Protein AF-A0A947MMS3-F1 (afdb_monomer)

pLDDT: mean 82.58, std 15.19, range [37.78, 98.31]

Sequence (530 aa):
MDKRELSERDICSKFITPALLNAGWDLHHQVREEVSFTDGRIQICGKLTSRGVRKRADYMLSLKANQPLALIEAKDNNHSLGSGMQQALEYAEILDIPFVYSSNGDAFLEHDRISTSGILECEISLDKFPDPMTLWNRYKRAKGISLEQEQLLGQEYYSDGRGRAPRYYQRIAINRVVEQIISGQNRCLLVMATGTGKTYTAFQIIWRLWKSRVKRRILFLADRNILIDQTMINDFKPYEVYLSLYQAITGPEEEQKIFKQFSPDFFDLIVIDECHRGSAREDSAWKEILDYFDAATHLGLTATPKKTKYASNITYFGDPIYTYSLKQGIEEDGIESSFPASFRTKETADLFMVLIMHLLKDGGRAGVVLPDGFLFGEGVKTRIKEKLLSEFNLHTIVRLPNGVFNPYTGIKTNLLFFEKGKATEAIWYYEHPYPPGVKSYNKTKPIRIEEFEREKQWWAQREESSLAWRVPVADIVKNNYNLDLKNPHVADSNQETPEVLFVRYQALQSEIQSLRSQLRDELKTCRRAA

Nearest PDB structures (foldseek):
  3h1t-assembly1_A  TM=8.703E-01  e=3.185E-30  Vibrio vulnificus YJ016
  3ufb-assembly1_A  TM=4.669E-01  e=1.499E-21  Vibrio vulnificus YJ016
  5ybb-assembly1_B  TM=4.266E-01  e=4.543E-19  Caldanaerobacter subterraneus subsp. tengcongensis MB4
  2okc-assembly2_B  TM=4.092E-01  e=7.979E-14  Bacteroides thetaiotaomicron VPI-5482
  2ar0-assembly2_B  TM=3.995E-01  e=5.545E-12  Escherichia coli

Foldseek 3Di:
DDQLPDFLVCLCPVFQVVLQVLLPADCVFFKDAFDFQDPAAFFDDPLDTDGHDTLTFGIFGAPGPLGTAETEHTGRLVDDQCPCVVSQVVVCVVLVHQKYWYGNRQWIWIAGNLDPDDDRIDTGGSNGDHHPVRSVVVVCVSLVNDPLNVVLLPDDFDDPVPPDDQRSQLSLQLNLVSSCVVVVQQFAEAAAAPPNCLVSSVLRNCCSCQVSVVWQQEEEEDEPPDPPDPVVCVSCVVGNYHYDYLQCQDDPDPVSNVLVVAQLCRGQEYEYEQLPDDDVVRLVSVVVSCVSNVNHRYYYYHNDFDDDPPDGSCVVRPDHSDHDHVCVVQNDPPSLVSPPPLQRDPDVLSVVLVVVLSPADAQRKDKDKAFLCLQAPDRSSLVSLVCCQAFKAQAEKEWEDAALPPPVDRTTMIITIIGGGHGHFKYKYFYQDDDPPDDHAYSVRHDDPVSCVVVVVCVVPPDDDQGMDMGGVVVCVVVSVRRPDDRPNDDCPDPPDPVNVVVVVVVVVVVVVVVVVVVVVVVVVVVVVD

Radius of gyration: 29.03 Å; Cα contacts (8 Å, |Δi|>4): 840; chains: 1; bounding box: 70×64×75 Å

Structure (mmCIF, N/CA/C/O backbone):
data_AF-A0A947MMS3-F1
#
_entry.id   AF-A0A947MMS3-F1
#
loop_
_atom_site.group_PDB
_atom_site.id
_atom_site.type_symbol
_atom_site.label_atom_id
_atom_site.label_alt_id
_atom_site.label_comp_id
_atom_site.label_asym_id
_atom_site.label_entity_id
_atom_site.label_seq_id
_atom_site.pdbx_PDB_ins_code
_atom_site.Cartn_x
_atom_site.Cartn_y
_atom_site.Cartn_z
_atom_site.occupancy
_atom_site.B_iso_or_equiv
_atom_site.auth_seq_id
_atom_site.auth_comp_id
_atom_site.auth_asym_id
_atom_site.auth_atom_id
_atom_site.pdbx_PDB_model_num
ATOM 1 N N . MET A 1 1 ? -25.747 -21.375 32.882 1.00 72.38 1 MET A N 1
ATOM 2 C CA . MET A 1 1 ? -25.190 -21.858 31.604 1.00 72.38 1 MET A CA 1
ATOM 3 C C . MET A 1 1 ? -23.688 -21.775 31.758 1.00 72.38 1 MET A C 1
ATOM 5 O O . MET A 1 1 ? -23.213 -20.692 32.079 1.00 72.38 1 MET A O 1
ATOM 9 N N . ASP A 1 2 ? -22.984 -22.900 31.675 1.00 89.31 2 ASP A N 1
ATOM 10 C CA . ASP A 1 2 ? -21.521 -22.893 31.721 1.00 89.31 2 ASP A CA 1
ATOM 11 C C . ASP A 1 2 ? -21.000 -22.289 30.407 1.00 89.31 2 ASP A C 1
ATOM 13 O O . ASP A 1 2 ? -21.425 -22.699 29.327 1.00 89.31 2 ASP A O 1
ATOM 17 N N . LYS A 1 3 ? -20.129 -21.276 30.486 1.00 90.94 3 LYS A N 1
ATOM 18 C CA . LYS A 1 3 ? -19.563 -20.628 29.294 1.00 90.94 3 LYS A CA 1
ATOM 19 C C . LYS A 1 3 ? -18.613 -21.554 28.536 1.00 90.94 3 LYS A C 1
ATOM 21 O O . LYS A 1 3 ? -18.435 -21.368 27.339 1.00 90.94 3 LYS A O 1
ATOM 26 N N . ARG A 1 4 ? -18.033 -22.558 29.198 1.00 91.50 4 ARG A N 1
ATOM 27 C CA . ARG A 1 4 ? -17.089 -23.510 28.587 1.00 91.50 4 ARG A CA 1
ATOM 28 C C . ARG A 1 4 ? -17.731 -24.441 27.564 1.00 91.50 4 ARG A C 1
ATOM 30 O O . ARG A 1 4 ? -17.035 -24.974 26.705 1.00 91.50 4 ARG A O 1
ATOM 37 N N . GLU A 1 5 ? -19.049 -24.602 27.636 1.00 93.75 5 GLU A N 1
ATOM 38 C CA . GLU A 1 5 ? -19.847 -25.383 26.684 1.00 93.75 5 GLU A CA 1
ATOM 39 C C . GLU A 1 5 ? -20.290 -24.559 25.462 1.00 93.75 5 GLU A C 1
ATOM 41 O O . GLU A 1 5 ? -20.895 -25.094 24.533 1.00 93.75 5 GLU A O 1
ATOM 46 N N . LEU A 1 6 ? -20.024 -23.250 25.461 1.00 94.31 6 LEU A N 1
ATOM 47 C CA . LEU A 1 6 ? -20.441 -22.337 24.405 1.00 94.31 6 LEU A CA 1
ATOM 48 C C . LEU A 1 6 ? -19.400 -22.262 23.291 1.00 94.31 6 LEU A C 1
ATOM 50 O O . LEU A 1 6 ? -18.196 -22.222 23.537 1.00 94.31 6 LEU A O 1
ATOM 54 N N . SER A 1 7 ? -19.879 -22.186 22.049 1.00 95.31 7 SER A N 1
ATOM 55 C CA . SER A 1 7 ? -19.011 -21.906 20.906 1.00 95.31 7 SER A CA 1
ATOM 56 C C . SER A 1 7 ? -18.447 -20.481 20.974 1.00 95.31 7 SER A C 1
ATOM 58 O O . SER A 1 7 ? -19.032 -19.601 21.602 1.00 95.31 7 SER A O 1
ATOM 60 N N . GLU A 1 8 ? -17.360 -20.201 20.255 1.00 94.75 8 GLU A N 1
ATOM 61 C CA . GLU A 1 8 ? -16.842 -18.830 20.103 1.00 94.75 8 GLU A CA 1
ATOM 62 C C . GLU A 1 8 ? -17.926 -17.860 19.594 1.00 94.75 8 GLU A C 1
ATOM 64 O O . GLU A 1 8 ? -18.063 -16.741 20.080 1.00 94.75 8 GLU A O 1
ATOM 69 N N . ARG A 1 9 ? -18.801 -18.324 18.693 1.00 95.38 9 ARG A N 1
ATOM 70 C CA . ARG A 1 9 ? -19.936 -17.534 18.198 1.00 95.38 9 ARG A CA 1
ATOM 71 C C . ARG A 1 9 ? -20.994 -17.260 19.272 1.00 95.38 9 ARG A C 1
ATOM 73 O O . ARG A 1 9 ? -21.596 -16.183 19.294 1.00 95.38 9 ARG A O 1
ATOM 80 N N . ASP A 1 10 ? -21.240 -18.218 20.158 1.00 96.38 10 ASP A N 1
ATOM 81 C CA . ASP A 1 10 ? -22.091 -18.004 21.329 1.00 96.38 10 ASP A CA 1
ATOM 82 C C . ASP A 1 10 ? -21.455 -16.993 22.286 1.00 96.38 10 ASP A C 1
ATOM 84 O O . ASP A 1 10 ? -22.158 -16.120 22.790 1.00 96.38 10 ASP A O 1
ATOM 88 N N . ILE A 1 11 ? -20.137 -17.066 22.496 1.00 97.06 11 ILE A N 1
ATOM 89 C CA . ILE A 1 11 ? -19.391 -16.099 23.307 1.00 97.06 11 ILE A CA 1
ATOM 90 C C . ILE A 1 11 ? -19.532 -14.682 22.742 1.00 97.06 11 ILE A C 1
ATOM 92 O O . ILE A 1 11 ? -19.908 -13.752 23.463 1.00 97.06 11 ILE A O 1
ATOM 96 N N . CYS A 1 12 ? -19.325 -14.543 21.435 1.00 96.75 12 CYS A N 1
ATOM 97 C CA . CYS A 1 12 ? -19.556 -13.323 20.676 1.00 96.75 12 CYS A CA 1
ATOM 98 C C . CYS A 1 12 ? -20.962 -12.756 20.913 1.00 96.75 12 CYS A C 1
ATOM 100 O O . CYS A 1 12 ? -21.118 -11.690 21.503 1.00 96.75 12 CYS A O 1
ATOM 102 N N . SER A 1 13 ? -21.992 -13.507 20.527 1.00 95.94 13 SER A N 1
ATOM 103 C CA . SER A 1 13 ? -23.379 -13.024 20.521 1.00 95.94 13 SER A CA 1
ATOM 104 C C . SER A 1 13 ? -23.998 -12.822 21.909 1.00 95.94 13 SER A C 1
ATOM 106 O O . SER A 1 13 ? -24.862 -11.959 22.064 1.00 95.94 13 SER A O 1
ATOM 108 N N . LYS A 1 14 ? -23.588 -13.600 22.921 1.00 96.81 14 LYS A N 1
ATOM 109 C CA . LYS A 1 14 ? -24.193 -13.571 24.266 1.00 96.81 14 LYS A CA 1
ATOM 110 C C . LYS A 1 14 ? -23.435 -12.706 25.270 1.00 96.81 14 LYS A C 1
ATOM 112 O O . LYS A 1 14 ? -24.032 -12.331 26.276 1.00 96.81 14 LYS A O 1
ATOM 117 N N . PHE A 1 15 ? -22.160 -12.389 25.025 1.00 97.50 15 PHE A N 1
ATOM 118 C CA . PHE A 1 15 ? -21.335 -11.635 25.980 1.00 97.50 15 PHE A CA 1
ATOM 119 C C . PHE A 1 15 ? -20.628 -10.438 25.347 1.00 97.50 15 PHE A C 1
ATOM 121 O O . PHE A 1 15 ? -20.773 -9.329 25.858 1.00 97.50 15 PHE A O 1
ATOM 128 N N . ILE A 1 16 ? -19.928 -10.621 24.223 1.00 97.69 16 ILE A N 1
ATOM 129 C CA . ILE A 1 16 ? -19.161 -9.534 23.590 1.00 97.69 16 ILE A CA 1
ATOM 130 C C . ILE A 1 16 ? -20.096 -8.502 22.947 1.00 97.69 16 ILE A C 1
ATOM 132 O O . ILE A 1 16 ? -20.041 -7.331 23.312 1.00 97.69 16 ILE A O 1
ATOM 136 N N . THR A 1 17 ? -20.998 -8.905 22.047 1.00 97.69 17 THR A N 1
ATOM 137 C CA . THR A 1 17 ? -21.930 -7.976 21.380 1.00 97.69 17 THR A CA 1
ATOM 138 C C . THR A 1 17 ? -22.805 -7.208 22.383 1.00 97.69 17 THR A C 1
ATOM 140 O O . THR A 1 17 ? -22.919 -5.988 22.240 1.00 97.69 17 THR A O 1
ATOM 143 N N . PRO A 1 18 ? -23.372 -7.836 23.437 1.00 97.94 18 PRO A N 1
ATOM 144 C CA . PRO A 1 18 ? -24.084 -7.100 24.481 1.00 97.94 18 PRO A CA 1
ATOM 145 C C . PRO A 1 18 ? -23.199 -6.114 25.251 1.00 97.94 18 PRO A C 1
ATOM 147 O O . PRO A 1 18 ? -23.663 -5.021 25.564 1.00 97.94 18 PRO A O 1
ATOM 150 N N . ALA A 1 19 ? -21.933 -6.450 25.525 1.00 98.00 19 ALA A N 1
ATOM 151 C CA . ALA A 1 19 ? -20.991 -5.521 26.153 1.00 98.00 19 ALA A CA 1
ATOM 152 C C . ALA A 1 19 ? -20.738 -4.283 25.276 1.00 98.00 19 ALA A C 1
ATOM 154 O O . ALA A 1 19 ? -20.782 -3.160 25.776 1.00 98.00 19 ALA A O 1
ATOM 155 N N . LEU A 1 20 ? -20.564 -4.469 23.962 1.00 98.00 20 LEU A N 1
ATOM 156 C CA . LEU A 1 20 ? -20.415 -3.362 23.008 1.00 98.00 20 LEU A CA 1
ATOM 157 C C . LEU A 1 20 ? -21.661 -2.470 22.965 1.00 98.00 20 LEU A C 1
ATOM 159 O O . LEU A 1 20 ? -21.546 -1.244 23.008 1.00 98.00 20 LEU A O 1
ATOM 163 N N . LEU A 1 21 ? -22.850 -3.077 22.923 1.00 97.50 21 LEU A N 1
ATOM 164 C CA . LEU A 1 21 ? -24.117 -2.347 22.925 1.00 97.50 21 LEU A CA 1
ATOM 165 C C . LEU A 1 21 ? -24.301 -1.547 24.224 1.00 97.50 21 LEU A C 1
ATOM 167 O O . LEU A 1 21 ? -24.671 -0.376 24.177 1.00 97.50 21 LEU A O 1
ATOM 171 N N . ASN A 1 22 ? -23.993 -2.152 25.374 1.00 97.38 22 ASN A N 1
ATOM 172 C CA . ASN A 1 22 ? -24.070 -1.497 26.683 1.00 97.38 22 ASN A CA 1
ATOM 173 C C . ASN A 1 22 ? -23.070 -0.340 26.816 1.00 97.38 22 ASN A C 1
ATOM 175 O O . ASN A 1 22 ? -23.383 0.665 27.449 1.00 97.38 22 ASN A O 1
ATOM 179 N N . ALA A 1 23 ? -21.900 -0.455 26.183 1.00 97.31 23 ALA A N 1
ATOM 180 C CA . ALA A 1 23 ? -20.916 0.619 26.076 1.00 97.31 23 ALA A CA 1
ATOM 181 C C . ALA A 1 23 ? -21.332 1.735 25.095 1.00 97.31 23 ALA A C 1
ATOM 183 O O . ALA A 1 23 ? -20.627 2.731 24.964 1.00 97.31 23 ALA A O 1
ATOM 184 N N . GLY A 1 24 ? -22.467 1.604 24.401 1.00 97.00 24 GLY A N 1
ATOM 185 C CA . GLY A 1 24 ? -23.009 2.640 23.519 1.00 97.00 24 GLY A CA 1
ATOM 186 C C . GLY A 1 24 ? -22.510 2.586 22.074 1.00 97.00 24 GLY A C 1
ATOM 187 O O . GLY A 1 24 ? -22.628 3.582 21.361 1.00 97.00 24 GLY A O 1
ATOM 188 N N . TRP A 1 25 ? -21.961 1.454 21.622 1.00 97.69 25 TRP A N 1
ATOM 189 C CA . TRP A 1 25 ? -21.614 1.253 20.212 1.00 97.69 25 TRP A CA 1
ATOM 190 C C . TRP A 1 25 ? -22.856 0.969 19.357 1.00 97.69 25 TRP A C 1
ATOM 192 O O . TRP A 1 25 ? -23.663 0.094 19.675 1.00 97.69 25 TRP A O 1
ATOM 202 N N . ASP A 1 26 ? -22.981 1.660 18.221 1.00 96.38 26 ASP A N 1
ATOM 203 C CA . ASP A 1 26 ? -24.027 1.387 17.229 1.00 96.38 26 ASP A CA 1
ATOM 204 C C . ASP A 1 26 ? -23.653 0.169 16.362 1.00 96.38 26 ASP A C 1
ATOM 206 O O . ASP A 1 26 ? -22.711 0.212 15.562 1.00 96.38 26 ASP A O 1
ATOM 210 N N . LEU A 1 27 ? -24.424 -0.916 16.482 1.00 93.62 27 LEU A N 1
ATOM 211 C CA . LEU A 1 27 ? -24.171 -2.168 15.761 1.00 93.62 27 LEU A CA 1
ATOM 212 C C . LEU A 1 27 ? -24.318 -2.058 14.231 1.00 93.62 27 LEU A C 1
ATOM 214 O O . LEU A 1 27 ? -23.729 -2.847 13.495 1.00 93.62 27 LEU A O 1
ATOM 218 N N . HIS A 1 28 ? -25.088 -1.095 13.728 1.00 90.00 28 HIS A N 1
ATOM 219 C CA . HIS A 1 28 ? -25.329 -0.914 12.296 1.00 90.00 28 HIS A CA 1
ATOM 220 C C . HIS A 1 28 ? -24.261 -0.040 11.631 1.00 90.00 28 HIS A C 1
ATOM 222 O O . HIS A 1 28 ? -23.867 -0.307 10.485 1.00 90.00 28 HIS A O 1
ATOM 228 N N . HIS A 1 29 ? -23.782 0.985 12.338 1.00 89.50 29 HIS A N 1
ATOM 229 C CA . HIS A 1 29 ? -22.896 2.007 11.774 1.00 89.50 29 HIS A CA 1
ATOM 230 C C . HIS A 1 29 ? -21.446 1.906 12.248 1.00 89.50 29 HIS A C 1
ATOM 232 O O . HIS A 1 29 ? -20.539 2.233 11.480 1.00 89.50 29 HIS A O 1
ATOM 238 N N . GLN A 1 30 ? -21.219 1.461 13.484 1.00 95.06 30 GLN A N 1
ATOM 239 C CA . GLN A 1 30 ? -19.908 1.521 14.135 1.00 95.06 30 GLN A CA 1
ATOM 240 C C . GLN A 1 30 ? -19.282 0.147 14.360 1.00 95.06 30 GLN A C 1
ATOM 242 O O . GLN A 1 30 ? -18.055 0.048 14.395 1.00 95.06 30 GLN A O 1
ATOM 247 N N . VAL A 1 31 ? -20.089 -0.910 14.458 1.00 96.00 31 VAL A N 1
ATOM 248 C CA . VAL A 1 31 ? -19.599 -2.285 14.600 1.00 96.00 31 VAL A CA 1
ATOM 249 C C . VAL A 1 31 ? -19.681 -3.018 13.264 1.00 96.00 31 VAL A C 1
ATOM 251 O O . VAL A 1 31 ? -20.685 -2.988 12.546 1.00 96.00 31 VAL A O 1
ATOM 254 N N . ARG A 1 32 ? -18.587 -3.683 12.901 1.00 93.94 32 ARG A N 1
ATOM 255 C CA . ARG A 1 32 ? -18.546 -4.637 11.795 1.00 93.94 32 ARG A CA 1
ATOM 256 C C . ARG A 1 32 ? -18.018 -5.957 12.320 1.00 93.94 32 ARG A C 1
ATOM 258 O O . ARG A 1 32 ? -16.906 -6.000 12.835 1.00 93.94 32 ARG A O 1
ATOM 265 N N . GLU A 1 33 ? -18.823 -6.995 12.162 1.00 93.81 33 GLU A N 1
ATOM 266 C CA . GLU A 1 33 ? -18.447 -8.365 12.487 1.00 93.81 33 GLU A CA 1
ATOM 267 C C . GLU A 1 33 ? -17.791 -9.039 11.279 1.00 93.81 33 GLU A C 1
ATOM 269 O O . GLU A 1 33 ? -18.097 -8.709 10.128 1.00 93.81 33 GLU A O 1
ATOM 274 N N . GLU A 1 34 ? -16.912 -10.003 11.540 1.00 89.25 34 GLU A N 1
ATOM 275 C CA . GLU A 1 34 ? -16.363 -10.920 10.537 1.00 89.25 34 GLU A CA 1
ATOM 276 C C . GLU A 1 34 ? -15.667 -10.209 9.360 1.00 89.25 34 GLU A C 1
ATOM 278 O O . GLU A 1 34 ? -15.826 -10.540 8.175 1.00 89.25 34 GLU A O 1
ATOM 283 N N . VAL A 1 35 ? -14.857 -9.201 9.687 1.00 86.25 35 VAL A N 1
ATOM 284 C CA . VAL A 1 35 ? -14.246 -8.284 8.723 1.00 86.25 35 VAL A CA 1
ATOM 285 C C . VAL A 1 35 ? -13.064 -8.944 8.029 1.00 86.25 35 VAL A C 1
ATOM 287 O O . VAL A 1 35 ? -11.945 -8.975 8.538 1.00 86.25 35 VAL A O 1
ATOM 290 N N . SER A 1 36 ? -13.301 -9.434 6.813 1.00 84.50 36 SER A N 1
ATOM 291 C CA . SER A 1 36 ? -12.242 -9.916 5.924 1.00 84.50 36 SER A CA 1
ATOM 292 C C . SER A 1 36 ? -11.532 -8.743 5.249 1.00 84.50 36 SER A C 1
ATOM 294 O O . SER A 1 36 ? -12.164 -7.940 4.564 1.00 84.50 36 SER A O 1
ATOM 296 N N . PHE A 1 37 ? -10.211 -8.662 5.393 1.00 75.88 37 PHE A N 1
ATOM 297 C CA . PHE A 1 37 ? -9.405 -7.579 4.805 1.00 75.88 37 PHE A CA 1
ATOM 298 C C . PHE A 1 37 ? -8.285 -8.075 3.888 1.00 75.88 37 PHE A C 1
ATOM 300 O O . PHE A 1 37 ? -7.609 -7.274 3.240 1.00 75.88 37 PHE A O 1
ATOM 307 N N . THR A 1 38 ? -8.120 -9.393 3.784 1.00 71.25 38 THR A N 1
ATOM 308 C CA . THR A 1 38 ? -7.288 -10.018 2.757 1.00 71.25 38 THR A CA 1
ATOM 309 C C . THR A 1 38 ? -8.112 -11.007 1.953 1.00 71.25 38 THR A C 1
ATOM 311 O O . THR A 1 38 ? -9.048 -11.640 2.439 1.00 71.25 38 THR A O 1
ATOM 314 N N . ASP A 1 39 ? -7.728 -11.153 0.696 1.00 59.53 39 ASP A N 1
ATOM 315 C CA . ASP A 1 39 ? -8.443 -11.965 -0.277 1.00 59.53 39 ASP A CA 1
ATOM 316 C C . ASP A 1 39 ? -8.126 -13.466 -0.168 1.00 59.53 39 ASP A C 1
ATOM 318 O O . ASP A 1 39 ? -8.743 -14.270 -0.874 1.00 59.53 39 ASP A O 1
ATOM 322 N N . GLY A 1 40 ? -7.216 -13.826 0.747 1.00 57.56 40 GLY A N 1
ATOM 323 C CA . GLY A 1 40 ? -6.616 -15.148 0.871 1.00 57.56 40 GLY A CA 1
ATOM 324 C C . GLY A 1 40 ? -5.471 -15.311 -0.126 1.00 57.56 40 GLY A C 1
ATOM 325 O O . GLY A 1 40 ? -5.606 -14.964 -1.302 1.00 57.56 40 GLY A O 1
ATOM 326 N N . ARG A 1 41 ? -4.322 -15.819 0.335 1.00 57.62 41 ARG A N 1
ATOM 327 C CA . ARG A 1 41 ? -3.140 -16.030 -0.524 1.00 57.62 41 ARG A CA 1
ATOM 328 C C . ARG A 1 41 ? -3.489 -16.991 -1.662 1.00 57.62 41 ARG A C 1
ATOM 330 O O . ARG A 1 41 ? -4.100 -18.014 -1.399 1.00 57.62 41 ARG A O 1
ATOM 337 N N . ILE A 1 42 ? -3.105 -16.732 -2.908 1.00 54.22 42 ILE A N 1
ATOM 338 C CA . ILE A 1 42 ? -3.311 -17.730 -3.973 1.00 54.22 42 ILE A CA 1
ATOM 339 C C . ILE A 1 42 ? -2.375 -18.911 -3.697 1.00 54.22 42 ILE A C 1
ATOM 341 O O . ILE A 1 42 ? -1.160 -18.749 -3.708 1.00 54.22 42 ILE A O 1
ATOM 345 N N . GLN A 1 43 ? -2.943 -20.081 -3.426 1.00 52.25 43 GLN A N 1
ATOM 346 C CA . GLN A 1 43 ? -2.224 -21.330 -3.219 1.00 52.25 43 GLN A CA 1
ATOM 347 C C . GLN A 1 43 ? -2.326 -22.180 -4.482 1.00 52.25 43 GLN A C 1
ATOM 349 O O . GLN A 1 43 ? -3.414 -22.436 -5.005 1.00 52.25 43 GLN A O 1
ATOM 354 N N . ILE A 1 44 ? -1.174 -22.624 -4.975 1.00 47.66 44 ILE A N 1
ATOM 355 C CA . ILE A 1 44 ? -1.079 -23.428 -6.188 1.00 47.66 44 ILE A CA 1
ATOM 356 C C . ILE A 1 44 ? -0.760 -24.870 -5.780 1.00 47.66 44 ILE A C 1
ATOM 358 O O . ILE A 1 44 ? 0.373 -25.186 -5.413 1.00 47.66 44 ILE A O 1
ATOM 362 N N . CYS A 1 45 ? -1.756 -25.758 -5.864 1.00 44.44 45 CYS A N 1
ATOM 363 C CA . CYS A 1 45 ? -1.597 -27.200 -5.645 1.00 44.44 45 CYS A CA 1
ATOM 364 C C . CYS A 1 45 ? -1.821 -27.962 -6.958 1.00 44.44 45 CYS A C 1
ATOM 366 O O . CYS A 1 45 ? -2.940 -28.326 -7.323 1.00 44.44 45 CYS A O 1
ATOM 368 N N . GLY A 1 46 ? -0.735 -28.212 -7.692 1.00 57.50 46 GLY A N 1
ATOM 369 C CA . GLY A 1 46 ? -0.789 -28.928 -8.969 1.00 57.50 46 GLY A CA 1
ATOM 370 C C . GLY A 1 46 ? -1.562 -28.147 -10.040 1.00 57.50 46 GLY A C 1
ATOM 371 O O . GLY A 1 46 ? -1.147 -27.056 -10.421 1.00 57.50 46 GLY A O 1
ATOM 372 N N . LYS A 1 47 ? -2.670 -28.713 -10.542 1.00 37.78 47 LYS A N 1
ATOM 373 C CA . LYS A 1 47 ? -3.562 -28.073 -11.534 1.00 37.78 47 LYS A CA 1
ATOM 374 C C . LYS A 1 47 ? -4.659 -27.196 -10.909 1.00 37.78 47 LYS A C 1
ATOM 376 O O . LYS A 1 47 ? -5.390 -26.543 -11.646 1.00 37.78 47 LYS A O 1
ATOM 381 N N . LEU A 1 48 ? -4.799 -27.194 -9.582 1.00 38.88 48 LEU A N 1
ATOM 382 C CA . LEU A 1 48 ? -5.851 -26.470 -8.871 1.00 38.88 48 LEU A CA 1
ATOM 383 C C . LEU A 1 48 ? -5.284 -25.199 -8.232 1.00 38.88 48 LEU A C 1
ATOM 385 O O . LEU A 1 48 ? -4.279 -25.240 -7.519 1.00 38.88 48 LEU A O 1
ATOM 389 N N . THR A 1 49 ? -5.961 -24.077 -8.466 1.00 44.94 49 THR A N 1
ATOM 390 C CA . THR A 1 49 ? -5.782 -22.849 -7.687 1.00 44.94 49 THR A CA 1
ATOM 391 C C . THR A 1 49 ? -6.832 -22.777 -6.605 1.00 44.94 49 THR A C 1
ATOM 393 O O . THR A 1 49 ? -8.027 -22.731 -6.906 1.00 44.94 49 THR A O 1
ATOM 396 N N . SER A 1 50 ? -6.389 -22.695 -5.361 1.00 56.41 50 SER A N 1
ATOM 397 C CA . SER A 1 50 ? -7.231 -22.285 -4.246 1.00 56.41 50 SER A CA 1
ATOM 398 C C . SER A 1 50 ? -6.751 -20.936 -3.725 1.00 56.41 50 SER A C 1
ATOM 400 O O . SER A 1 50 ? -5.637 -20.490 -3.999 1.00 56.41 50 SER A O 1
ATOM 402 N N . ARG A 1 51 ? -7.608 -20.245 -2.981 1.00 55.25 51 ARG A N 1
ATOM 403 C CA . ARG A 1 51 ? -7.150 -19.169 -2.107 1.00 55.25 51 ARG A CA 1
ATOM 404 C C . ARG A 1 51 ? -7.024 -19.744 -0.702 1.00 55.25 51 ARG A C 1
ATOM 406 O O . ARG A 1 51 ? -7.920 -20.449 -0.248 1.00 55.25 51 ARG A O 1
ATOM 413 N N . GLY A 1 52 ? -5.903 -19.470 -0.050 1.00 61.59 52 GLY A N 1
ATOM 414 C CA . GLY A 1 52 ? -5.662 -19.748 1.352 1.00 61.59 52 GLY A CA 1
ATOM 415 C C . GLY A 1 52 ? -6.578 -18.918 2.245 1.00 61.59 52 GLY A C 1
ATOM 416 O O . GLY A 1 52 ? -7.392 -18.121 1.773 1.00 61.59 52 GLY A O 1
ATOM 417 N N . VAL A 1 53 ? -6.432 -19.111 3.552 1.00 64.69 53 VAL A N 1
ATOM 418 C CA . VAL A 1 53 ? -7.316 -18.498 4.546 1.00 64.69 53 VAL A CA 1
ATOM 419 C C . VAL A 1 53 ? -7.257 -16.975 4.441 1.00 64.69 53 VAL A C 1
ATOM 421 O O . VAL A 1 53 ? -6.183 -16.371 4.387 1.00 64.69 53 VAL A O 1
ATOM 424 N N . ARG A 1 54 ? -8.436 -16.356 4.379 1.00 75.25 54 ARG A N 1
ATOM 425 C CA . ARG A 1 54 ? -8.577 -14.906 4.479 1.00 75.25 54 ARG A CA 1
ATOM 426 C C . ARG A 1 54 ? -8.302 -14.505 5.921 1.00 75.25 54 ARG A C 1
ATOM 428 O O . ARG A 1 54 ? -8.933 -15.040 6.824 1.00 75.25 54 ARG A O 1
ATOM 435 N N . LYS A 1 55 ? -7.403 -13.546 6.132 1.00 79.56 55 LYS A N 1
ATOM 436 C CA . LYS A 1 55 ? -7.309 -12.854 7.423 1.00 79.56 55 LYS A CA 1
ATOM 437 C C . LYS A 1 55 ? -8.621 -12.107 7.666 1.00 79.56 55 LYS A C 1
ATOM 439 O O . LYS A 1 55 ? -9.067 -11.343 6.796 1.00 79.56 55 LYS A O 1
ATOM 444 N N . ARG A 1 56 ? -9.230 -12.381 8.815 1.00 87.44 56 ARG A N 1
ATOM 445 C CA . ARG A 1 56 ? -10.561 -11.928 9.206 1.00 87.44 56 ARG A CA 1
ATOM 446 C C . ARG A 1 56 ? -10.529 -11.596 10.690 1.00 87.44 56 ARG A C 1
ATOM 448 O O . ARG A 1 56 ? -10.123 -12.447 11.464 1.00 87.44 56 ARG A O 1
ATOM 455 N N . ALA A 1 57 ? -10.910 -10.373 11.034 1.00 90.44 57 ALA A N 1
ATOM 456 C CA . ALA A 1 57 ? -11.066 -9.953 12.422 1.00 90.44 57 ALA A CA 1
ATOM 457 C C . ALA A 1 57 ? -12.520 -10.155 12.861 1.00 90.44 57 ALA A C 1
ATOM 459 O O . ALA A 1 57 ? -13.426 -9.873 12.067 1.00 90.44 57 ALA A O 1
ATOM 460 N N . ASP A 1 58 ? -12.740 -10.584 14.103 1.00 94.88 58 ASP A N 1
ATOM 461 C CA . ASP A 1 58 ? -14.093 -10.869 14.594 1.00 94.88 58 ASP A CA 1
ATOM 462 C C . ASP A 1 58 ? -14.921 -9.598 14.745 1.00 94.88 58 ASP A C 1
ATOM 464 O O . ASP A 1 58 ? -16.049 -9.556 14.261 1.00 94.88 58 ASP A O 1
ATOM 468 N N . TYR A 1 59 ? -14.344 -8.536 15.321 1.00 96.88 59 TYR A N 1
ATOM 469 C CA . TYR A 1 59 ? -14.962 -7.208 15.347 1.00 96.88 59 TYR A CA 1
ATOM 470 C C . TYR A 1 59 ? -13.981 -6.120 14.928 1.00 96.88 59 TYR A C 1
ATOM 472 O O . TYR A 1 59 ? -12.845 -6.056 15.397 1.00 96.88 59 TYR A O 1
ATOM 480 N N . MET A 1 60 ? -14.464 -5.191 14.107 1.00 96.56 60 MET A N 1
ATOM 481 C CA . MET A 1 60 ? -13.834 -3.896 13.873 1.00 96.56 60 MET A CA 1
ATOM 482 C C . MET A 1 60 ? -14.793 -2.798 14.324 1.00 96.56 60 MET A C 1
ATOM 484 O O . MET A 1 60 ? -15.905 -2.681 13.803 1.00 96.56 60 MET A O 1
ATOM 488 N N . LEU A 1 61 ? -14.347 -1.982 15.275 1.00 97.50 61 LEU A N 1
ATOM 489 C CA . LEU A 1 61 ? -15.114 -0.875 15.829 1.00 97.50 61 LEU A CA 1
ATOM 490 C C . LEU A 1 61 ? -14.603 0.440 15.251 1.00 97.50 61 LEU A C 1
ATOM 492 O O . LEU A 1 61 ? -13.406 0.738 15.302 1.00 97.50 61 LEU A O 1
ATOM 496 N N . SER A 1 62 ? -15.504 1.231 14.685 1.00 94.56 62 SER A N 1
ATOM 497 C CA . SER A 1 62 ? -15.166 2.470 13.990 1.00 94.56 62 SER A CA 1
ATOM 498 C C . SER A 1 62 ? -16.038 3.617 14.466 1.00 94.56 62 SER A C 1
ATOM 500 O O . SER A 1 62 ? -17.252 3.475 14.545 1.00 94.56 62 SER A O 1
ATOM 502 N N . LEU A 1 63 ? -15.439 4.779 14.734 1.00 92.38 63 LEU A N 1
ATOM 503 C CA . LEU A 1 63 ? -16.215 5.980 15.058 1.00 92.38 63 LEU A CA 1
ATOM 504 C C . LEU A 1 63 ? -17.073 6.404 13.858 1.00 92.38 63 LEU A C 1
ATOM 506 O O . LEU A 1 63 ? -18.245 6.745 14.002 1.00 92.38 63 LEU A O 1
ATOM 510 N N . LYS A 1 64 ? -16.457 6.345 12.674 1.00 87.81 64 LYS A N 1
ATOM 511 C CA . LYS A 1 64 ? -17.035 6.548 11.341 1.00 87.81 64 LYS A CA 1
ATOM 512 C C . LYS A 1 64 ? -16.432 5.522 10.389 1.00 87.81 64 LYS A C 1
ATOM 514 O O . LYS A 1 64 ? -15.366 4.982 10.669 1.00 87.81 64 LYS A O 1
ATOM 519 N N . ALA A 1 65 ? -17.041 5.300 9.225 1.00 81.25 65 ALA A N 1
ATOM 520 C CA . ALA A 1 65 ? -16.567 4.304 8.252 1.00 81.25 65 ALA A CA 1
ATOM 521 C C . ALA A 1 65 ? -15.081 4.460 7.848 1.00 81.25 65 ALA A C 1
ATOM 523 O O . ALA A 1 65 ? -14.404 3.480 7.539 1.00 81.25 65 ALA A O 1
ATOM 524 N N . ASN A 1 66 ? -14.557 5.687 7.861 1.00 82.19 66 ASN A N 1
ATOM 525 C CA . ASN A 1 66 ? -13.163 6.005 7.548 1.00 82.19 66 ASN A CA 1
ATOM 526 C C . ASN A 1 66 ? -12.230 6.034 8.772 1.00 82.19 66 ASN A C 1
ATOM 528 O O . ASN A 1 66 ? -11.039 6.297 8.608 1.00 82.19 66 ASN A O 1
ATOM 532 N N . GLN A 1 67 ? -12.739 5.768 9.974 1.00 89.44 67 GLN A N 1
ATOM 533 C CA . GLN A 1 67 ? -12.039 5.976 11.238 1.00 89.44 67 GLN A CA 1
ATOM 534 C C . GLN A 1 67 ? -12.218 4.777 12.181 1.00 89.44 67 GLN A C 1
ATOM 536 O O . GLN A 1 67 ? -12.964 4.853 13.163 1.00 89.44 67 GLN A O 1
ATOM 541 N N . PRO A 1 68 ? -11.562 3.648 11.870 1.00 94.06 68 PRO A N 1
ATOM 542 C CA . PRO A 1 68 ? -11.546 2.497 12.755 1.00 94.06 68 PRO A CA 1
ATOM 543 C C . PRO A 1 68 ? -10.672 2.797 13.980 1.00 94.06 68 PRO A C 1
ATOM 545 O O . PRO A 1 68 ? -9.585 3.361 13.856 1.00 94.06 68 PRO A O 1
ATOM 548 N N . LEU A 1 69 ? -11.168 2.446 15.163 1.00 95.81 69 LEU A N 1
ATOM 549 C CA . LEU A 1 69 ? -10.513 2.716 16.444 1.00 95.81 69 LEU A CA 1
ATOM 550 C C . LEU A 1 69 ? -10.101 1.436 17.159 1.00 95.81 69 LEU A C 1
ATOM 552 O O . LEU A 1 69 ? -9.046 1.415 17.785 1.00 95.81 69 LEU A O 1
ATOM 556 N N . ALA A 1 70 ? -10.902 0.378 17.062 1.00 97.56 70 ALA A N 1
ATOM 557 C CA . ALA A 1 70 ? -10.631 -0.843 17.797 1.00 97.56 70 ALA A CA 1
ATOM 558 C C . ALA A 1 70 ? -10.832 -2.111 16.973 1.00 97.56 70 ALA A C 1
ATOM 560 O O . ALA A 1 70 ? -11.638 -2.150 16.041 1.00 97.56 70 ALA A O 1
ATOM 561 N N . LEU A 1 71 ? -10.081 -3.145 17.339 1.00 97.38 71 LEU A N 1
ATOM 562 C CA . LEU A 1 71 ? -10.192 -4.497 16.808 1.00 97.38 71 LEU A CA 1
ATOM 563 C C . LEU A 1 71 ? -10.339 -5.464 17.977 1.00 97.38 71 LEU A C 1
ATOM 565 O O . LEU A 1 71 ? -9.600 -5.348 18.952 1.00 97.38 71 LEU A O 1
ATOM 569 N N . ILE A 1 72 ? -11.281 -6.399 17.876 1.00 97.94 72 ILE A N 1
ATOM 570 C CA . ILE A 1 72 ? -11.495 -7.442 18.883 1.00 97.94 72 ILE A CA 1
ATOM 571 C C . ILE A 1 72 ? -11.323 -8.799 18.218 1.00 97.94 72 ILE A C 1
ATOM 573 O O . ILE A 1 72 ? -11.950 -9.057 17.190 1.00 97.94 72 ILE A O 1
ATOM 577 N N . GLU A 1 73 ? -10.507 -9.644 18.836 1.00 97.44 73 GLU A N 1
ATOM 578 C CA . GLU A 1 73 ? -10.416 -11.070 18.539 1.00 97.44 73 GLU A CA 1
ATOM 579 C C . GLU A 1 73 ? -11.089 -11.857 19.669 1.00 97.44 73 GLU A C 1
ATOM 581 O O . GLU A 1 73 ? -10.770 -11.685 20.852 1.00 97.44 73 GLU A O 1
ATOM 586 N N . ALA A 1 74 ? -12.041 -12.705 19.309 1.00 96.81 74 ALA A N 1
ATOM 587 C CA . ALA A 1 74 ? -12.752 -13.572 20.224 1.00 96.81 74 ALA A CA 1
ATOM 588 C C . ALA A 1 74 ? -12.117 -14.969 20.253 1.00 96.81 74 ALA A C 1
ATOM 590 O O . ALA A 1 74 ? -11.472 -15.420 19.304 1.00 96.81 74 ALA A O 1
ATOM 591 N N . LYS A 1 75 ? -12.301 -15.656 21.379 1.00 96.50 75 LYS A N 1
ATOM 592 C CA . LYS A 1 75 ? -12.055 -17.090 21.548 1.00 96.50 75 LYS A CA 1
ATOM 593 C C . LYS A 1 75 ? -13.196 -17.704 22.353 1.00 96.50 75 LYS A C 1
ATOM 595 O O . LYS A 1 75 ? -13.912 -17.001 23.069 1.00 96.50 75 LYS A O 1
ATOM 600 N N . ASP A 1 76 ? -13.385 -19.017 22.256 1.00 96.00 76 ASP A N 1
ATOM 601 C CA . ASP A 1 76 ? -14.265 -19.715 23.195 1.00 96.00 76 ASP A CA 1
ATOM 602 C C . ASP A 1 76 ? -13.703 -19.662 24.630 1.00 96.00 76 ASP A C 1
ATOM 604 O O . ASP A 1 76 ? -12.515 -19.410 24.853 1.00 96.00 76 ASP A O 1
ATOM 608 N N . ASN A 1 77 ? -14.557 -19.910 25.624 1.00 96.75 77 ASN A N 1
ATOM 609 C CA . ASN A 1 77 ? -14.206 -19.707 27.031 1.00 96.75 77 ASN A CA 1
ATOM 610 C C . ASN A 1 77 ? -13.148 -20.691 27.574 1.00 96.75 77 ASN A C 1
ATOM 612 O O . ASN A 1 77 ? -12.618 -20.472 28.662 1.00 96.75 77 ASN A O 1
ATOM 616 N N . ASN A 1 78 ? -12.799 -21.754 26.839 1.00 94.75 78 ASN A N 1
ATOM 617 C CA . ASN A 1 78 ? -11.715 -22.657 27.245 1.00 94.75 78 ASN A CA 1
ATOM 618 C C . ASN A 1 78 ? -10.326 -22.048 27.010 1.00 94.75 78 ASN A C 1
ATOM 620 O O . ASN A 1 78 ? -9.331 -22.557 27.531 1.00 94.75 78 ASN A O 1
ATOM 624 N N . HIS A 1 79 ? -10.249 -20.955 26.253 1.00 95.12 79 HIS A N 1
ATOM 625 C CA . HIS A 1 79 ? -9.025 -20.202 26.034 1.00 95.12 79 HIS A CA 1
ATOM 626 C C . HIS A 1 79 ? -8.795 -19.159 27.130 1.00 95.12 79 HIS A C 1
ATOM 628 O O . HIS A 1 79 ? -9.726 -18.637 27.749 1.00 95.12 79 HIS A O 1
ATOM 634 N N . SER A 1 80 ? -7.523 -18.815 27.348 1.00 94.12 80 SER A N 1
ATOM 635 C CA . SER A 1 80 ? -7.173 -17.697 28.224 1.00 94.12 80 SER A CA 1
ATOM 636 C C . SER A 1 80 ? -7.581 -16.368 27.589 1.00 94.12 80 SER A C 1
ATOM 638 O O . SER A 1 80 ? -7.626 -16.238 26.363 1.00 94.12 80 SER A O 1
ATOM 640 N N . LEU A 1 81 ? -7.794 -15.350 28.424 1.00 91.75 81 LEU A N 1
ATOM 641 C CA . LEU A 1 81 ? -8.223 -14.028 27.974 1.00 91.75 81 LEU A CA 1
ATOM 642 C C . LEU A 1 81 ? -7.290 -13.410 26.914 1.00 91.75 81 LEU A C 1
ATOM 644 O O . LEU A 1 81 ? -7.760 -12.754 25.990 1.00 91.75 81 LEU A O 1
ATOM 648 N N . GLY A 1 82 ? -5.980 -13.664 27.004 1.00 91.69 82 GLY A N 1
ATOM 649 C CA . GLY A 1 82 ? -4.976 -13.168 26.056 1.00 91.69 82 GLY A CA 1
ATOM 650 C C . GLY A 1 82 ? -4.728 -14.053 24.829 1.00 91.69 82 GLY A C 1
ATOM 651 O O . GLY A 1 82 ? -3.889 -13.700 24.005 1.00 91.69 82 GLY A O 1
ATOM 652 N N . SER A 1 83 ? -5.421 -15.187 24.675 1.00 90.75 83 SER A N 1
ATOM 653 C CA . SER A 1 83 ? -5.136 -16.159 23.601 1.00 90.75 83 SER A CA 1
ATOM 654 C C . SER A 1 83 ? -5.295 -15.584 22.186 1.00 90.75 83 SER A C 1
ATOM 656 O O . SER A 1 83 ? -4.593 -16.013 21.275 1.00 90.75 83 SER A O 1
ATOM 658 N N . GLY A 1 84 ? -6.181 -14.602 21.990 1.00 90.94 84 GLY A N 1
ATOM 659 C CA . GLY A 1 84 ? -6.357 -13.907 20.712 1.00 90.94 84 GLY A CA 1
ATOM 660 C C . GLY A 1 84 ? -5.410 -12.722 20.496 1.00 90.94 84 GLY A C 1
ATOM 661 O O . GLY A 1 84 ? -5.343 -12.199 19.388 1.00 90.94 84 GLY A O 1
ATOM 662 N N . MET A 1 85 ? -4.653 -12.288 21.511 1.00 93.56 85 MET A N 1
ATOM 663 C CA . MET A 1 85 ? -3.963 -10.991 21.484 1.00 93.56 85 MET A CA 1
ATOM 664 C C . MET A 1 85 ? -2.894 -10.899 20.390 1.00 93.56 85 MET A C 1
ATOM 666 O O . MET A 1 85 ? -2.837 -9.912 19.666 1.00 93.56 85 MET A O 1
ATOM 670 N N . GLN A 1 86 ? -2.069 -11.934 20.211 1.00 88.38 86 GLN A N 1
ATOM 671 C CA . GLN A 1 86 ? -1.012 -11.908 19.192 1.00 88.38 86 GLN A CA 1
ATOM 672 C C . GLN A 1 86 ? -1.587 -11.794 17.771 1.00 88.38 86 GLN A C 1
ATOM 674 O O . GLN A 1 86 ? -1.083 -11.022 16.956 1.00 88.38 86 GLN A O 1
ATOM 679 N N . GLN A 1 87 ? -2.665 -12.531 17.493 1.00 86.69 87 GLN A N 1
ATOM 680 C CA . GLN A 1 87 ? -3.388 -12.465 16.223 1.00 86.69 87 GLN A CA 1
ATOM 681 C C . GLN A 1 87 ? -4.029 -11.082 16.033 1.00 86.69 87 GLN A C 1
ATOM 683 O O . GLN A 1 87 ? -3.891 -10.471 14.972 1.00 86.69 87 GLN A O 1
ATOM 688 N N . ALA A 1 88 ? -4.662 -10.555 17.083 1.00 91.69 88 ALA A N 1
ATOM 689 C CA . ALA A 1 88 ? -5.287 -9.241 17.077 1.00 91.69 88 ALA A CA 1
ATOM 690 C C . ALA A 1 88 ? -4.264 -8.115 16.824 1.00 91.69 88 ALA A C 1
ATOM 692 O O . ALA A 1 88 ? -4.526 -7.210 16.031 1.00 91.69 88 ALA A O 1
ATOM 693 N N . LEU A 1 89 ? -3.073 -8.197 17.429 1.00 90.81 89 LEU A N 1
ATOM 694 C CA . LEU A 1 89 ? -1.963 -7.263 17.214 1.00 90.81 89 LEU A CA 1
ATOM 695 C C . LEU A 1 89 ? -1.420 -7.333 15.783 1.00 90.81 89 LEU A C 1
ATOM 697 O O . LEU A 1 89 ? -1.188 -6.287 15.177 1.00 90.81 89 LEU A O 1
ATOM 701 N N . GLU A 1 90 ? -1.272 -8.534 15.212 1.00 88.94 90 GLU A N 1
ATOM 702 C CA . GLU A 1 90 ? -0.877 -8.699 13.805 1.00 88.94 90 GLU A CA 1
ATOM 703 C C . GLU A 1 90 ? -1.883 -8.010 12.871 1.00 88.94 90 GLU A C 1
ATOM 705 O O . GLU A 1 90 ? -1.507 -7.278 11.951 1.00 88.94 90 GLU A O 1
ATOM 710 N N . TYR A 1 91 ? -3.180 -8.199 13.120 1.00 91.50 91 TYR A N 1
ATOM 711 C CA . TYR A 1 91 ? -4.232 -7.580 12.315 1.00 91.50 91 TYR A CA 1
ATOM 712 C C . TYR A 1 91 ? -4.275 -6.066 12.502 1.00 91.50 91 TYR A C 1
ATOM 714 O O . TYR A 1 91 ? -4.406 -5.329 11.523 1.00 91.50 91 TYR A O 1
ATOM 722 N N . ALA A 1 92 ? -4.117 -5.591 13.735 1.00 92.38 92 ALA A N 1
ATOM 723 C CA . ALA A 1 92 ? -4.080 -4.173 14.053 1.00 92.38 92 ALA A CA 1
ATOM 724 C C . ALA A 1 92 ? -2.878 -3.462 13.419 1.00 92.38 92 ALA A C 1
ATOM 726 O O . ALA A 1 92 ? -3.030 -2.332 12.953 1.00 92.38 92 ALA A O 1
ATOM 727 N N . GLU A 1 93 ? -1.717 -4.115 13.336 1.00 90.56 93 GLU A N 1
ATOM 728 C CA . GLU A 1 93 ? -0.545 -3.608 12.614 1.00 90.56 93 GLU A CA 1
ATOM 729 C C . GLU A 1 93 ? -0.853 -3.418 11.123 1.00 90.56 93 GLU A C 1
ATOM 731 O O . GLU A 1 93 ? -0.620 -2.345 10.568 1.00 90.56 93 GLU A O 1
ATOM 736 N N . ILE A 1 94 ? -1.467 -4.420 10.482 1.00 88.31 94 ILE A N 1
ATOM 737 C CA . ILE A 1 94 ? -1.832 -4.367 9.055 1.00 88.31 94 ILE A CA 1
ATOM 738 C C . ILE A 1 94 ? -2.891 -3.289 8.778 1.00 88.31 94 ILE A C 1
ATOM 740 O O . ILE A 1 94 ? -2.841 -2.611 7.746 1.00 88.31 94 ILE A O 1
ATOM 744 N N . LEU A 1 95 ? -3.877 -3.164 9.667 1.00 90.94 95 LEU A N 1
ATOM 745 C CA . LEU A 1 95 ? -5.051 -2.306 9.498 1.00 90.94 95 LEU A CA 1
ATOM 746 C C . LEU A 1 95 ? -4.886 -0.888 10.069 1.00 90.94 95 LEU A C 1
ATOM 748 O O . LEU A 1 95 ? -5.775 -0.060 9.838 1.00 90.94 95 LEU A O 1
ATOM 752 N N . ASP A 1 96 ? -3.763 -0.626 10.746 1.00 92.56 96 ASP A N 1
ATOM 753 C CA . ASP A 1 96 ? -3.426 0.603 11.478 1.00 92.56 96 ASP A CA 1
ATOM 754 C C . ASP A 1 96 ? -4.433 0.951 12.589 1.00 92.56 96 ASP A C 1
ATOM 756 O O . ASP A 1 96 ? -4.930 2.072 12.674 1.00 92.56 96 ASP A O 1
ATOM 760 N N . ILE A 1 97 ? -4.784 -0.040 13.418 1.00 95.62 97 ILE A N 1
ATOM 761 C CA . ILE A 1 97 ? -5.815 0.098 14.461 1.00 95.62 97 ILE A CA 1
ATOM 762 C C . ILE A 1 97 ? -5.199 0.440 15.823 1.00 95.62 97 ILE A C 1
ATOM 764 O O . ILE A 1 97 ? -4.346 -0.312 16.291 1.00 95.62 97 ILE A O 1
ATOM 768 N N . PRO A 1 98 ? -5.626 1.524 16.491 1.00 94.88 98 PRO A N 1
ATOM 769 C CA . PRO A 1 98 ? -4.972 1.984 17.713 1.00 94.88 98 PRO A CA 1
ATOM 770 C C . PRO A 1 98 ? -5.230 1.124 18.959 1.00 94.88 98 PRO A C 1
ATOM 772 O O . PRO A 1 98 ? -4.320 0.958 19.766 1.00 94.88 98 PRO A O 1
ATOM 775 N N . PHE A 1 99 ? -6.438 0.590 19.134 1.00 97.06 99 PHE A N 1
ATOM 776 C CA . PHE A 1 99 ? -6.802 -0.177 20.329 1.00 97.06 99 PHE A CA 1
ATOM 777 C C . PHE A 1 99 ? -7.116 -1.624 19.958 1.00 97.06 99 PHE A C 1
ATOM 779 O O . PHE A 1 99 ? -7.850 -1.888 19.004 1.00 97.06 99 PHE A O 1
ATOM 786 N N . VAL A 1 100 ? -6.548 -2.575 20.687 1.00 97.69 100 VAL A N 1
ATOM 787 C CA . VAL A 1 100 ? -6.674 -4.001 20.377 1.00 97.69 100 VAL A CA 1
ATOM 788 C C . VAL A 1 100 ? -7.243 -4.720 21.580 1.00 97.69 100 VAL A C 1
ATOM 790 O O . VAL A 1 100 ? -6.844 -4.439 22.702 1.00 97.69 100 VAL A O 1
ATOM 793 N N . TYR A 1 101 ? -8.168 -5.643 21.353 1.00 98.00 101 TYR A N 1
ATOM 794 C CA . TYR A 1 101 ? -8.793 -6.412 22.415 1.00 98.00 101 TYR A CA 1
ATOM 795 C C . TYR A 1 101 ? -8.776 -7.901 22.091 1.00 98.00 101 TYR A C 1
ATOM 797 O O . TYR A 1 101 ? -8.987 -8.308 20.949 1.00 98.00 101 TYR A O 1
ATOM 805 N N . SER A 1 102 ? -8.582 -8.711 23.124 1.00 97.81 102 SER A N 1
ATOM 806 C CA . SER A 1 102 ? -8.834 -10.151 23.104 1.00 97.81 102 SER A CA 1
ATOM 807 C C . SER A 1 102 ? -9.905 -10.473 24.143 1.00 97.81 102 SER A C 1
ATOM 809 O O . SER A 1 102 ? -9.881 -9.915 25.242 1.00 97.81 102 SER A O 1
ATOM 811 N N . SER A 1 103 ? -10.862 -11.339 23.817 1.00 97.94 103 SER A N 1
ATOM 812 C CA . SER A 1 103 ? -11.918 -11.736 24.755 1.00 97.94 103 SER A CA 1
ATOM 813 C C . SER A 1 103 ? -12.298 -13.203 24.607 1.00 97.94 103 SER A C 1
ATOM 815 O O . SER A 1 103 ? -12.386 -13.731 23.505 1.00 97.94 103 SER A O 1
ATOM 817 N N . ASN A 1 104 ? -12.578 -13.847 25.736 1.00 96.75 104 ASN A N 1
ATOM 818 C CA . ASN A 1 104 ? -13.135 -15.198 25.819 1.00 96.75 104 ASN A CA 1
ATOM 819 C C . ASN A 1 104 ? -14.549 -15.206 26.447 1.00 96.75 104 ASN A C 1
ATOM 821 O O . ASN A 1 104 ? -15.047 -16.246 26.889 1.00 96.75 104 ASN A O 1
ATOM 825 N N . GLY A 1 105 ? -15.173 -14.026 26.559 1.00 95.62 105 GLY A N 1
ATOM 826 C CA . GLY A 1 105 ? -16.490 -13.836 27.166 1.00 95.62 105 GLY A CA 1
ATOM 827 C C . GLY A 1 105 ? -16.513 -13.629 28.679 1.00 95.62 105 GLY A C 1
ATOM 828 O O . GLY A 1 105 ? -17.602 -13.423 29.210 1.00 95.62 105 GLY A O 1
ATOM 829 N N . ASP A 1 106 ? -15.384 -13.674 29.393 1.00 96.62 106 ASP A N 1
ATOM 830 C CA . ASP A 1 106 ? -15.324 -13.307 30.823 1.00 96.62 106 ASP A CA 1
ATOM 831 C C . ASP A 1 106 ? -14.971 -11.836 31.044 1.00 96.62 106 ASP A C 1
ATOM 833 O O . ASP A 1 106 ? -15.562 -11.176 31.898 1.00 96.62 106 ASP A O 1
ATOM 837 N N . ALA A 1 107 ? -14.053 -11.321 30.234 1.00 97.69 107 ALA A N 1
ATOM 838 C CA . ALA A 1 107 ? -13.573 -9.947 30.251 1.00 97.69 107 ALA A CA 1
ATOM 839 C C . ALA A 1 107 ? -13.030 -9.583 28.857 1.00 97.69 107 ALA A C 1
ATOM 841 O O . ALA A 1 107 ? -13.149 -10.362 27.904 1.00 97.69 107 ALA A O 1
ATOM 842 N N . PHE A 1 108 ? -12.408 -8.417 28.739 1.00 98.12 108 PHE A N 1
ATOM 843 C CA . PHE A 1 108 ? -11.551 -8.030 27.625 1.00 98.12 108 PHE A CA 1
ATOM 844 C C . PHE A 1 108 ? -10.136 -7.800 28.147 1.00 98.12 108 PHE A C 1
ATOM 846 O O . PHE A 1 108 ? -9.960 -7.136 29.162 1.00 98.12 108 PHE A O 1
ATOM 853 N N . LEU A 1 109 ? -9.125 -8.298 27.445 1.00 97.62 109 LEU A N 1
ATOM 854 C CA . LEU A 1 109 ? -7.757 -7.815 27.598 1.00 97.62 109 LEU A CA 1
ATOM 855 C C . LEU A 1 109 ? -7.527 -6.755 26.528 1.00 97.62 109 LEU A C 1
ATOM 857 O O . LEU A 1 109 ? -7.552 -7.083 25.344 1.00 97.62 109 LEU A O 1
ATOM 861 N N . GLU A 1 110 ? -7.350 -5.503 26.933 1.00 96.81 110 GLU A N 1
ATOM 862 C CA . GLU A 1 110 ? -6.966 -4.398 26.052 1.00 96.81 110 GLU A CA 1
ATOM 863 C C . GLU A 1 110 ? -5.449 -4.374 25.866 1.00 96.81 110 GLU A C 1
ATOM 865 O O . GLU A 1 110 ? -4.721 -4.621 26.820 1.00 96.81 110 GLU A O 1
ATOM 870 N N . HIS A 1 111 ? -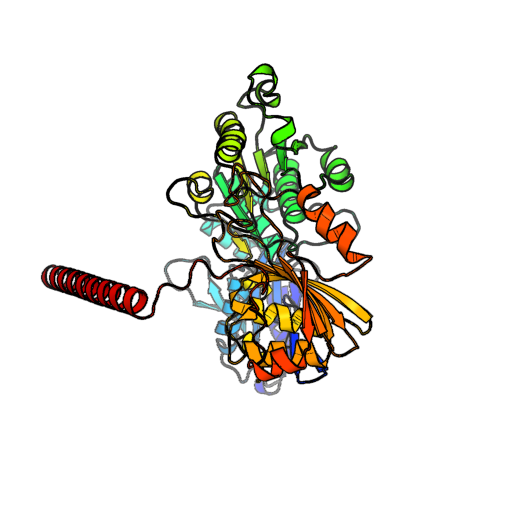4.994 -4.001 24.672 1.00 95.44 111 HIS A N 1
ATOM 871 C CA . HIS A 1 111 ? -3.654 -3.514 24.383 1.00 95.44 111 HIS A CA 1
ATOM 872 C C . HIS A 1 111 ? -3.751 -2.142 23.689 1.00 95.44 111 HIS A C 1
ATOM 874 O O . HIS A 1 111 ? -4.302 -2.021 22.587 1.00 95.44 111 HIS A O 1
ATOM 88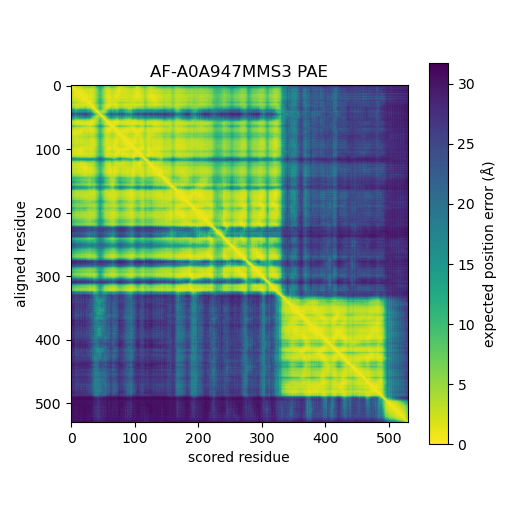0 N N . ASP A 1 112 ? -3.212 -1.098 24.322 1.00 93.88 112 ASP A N 1
ATOM 881 C CA . ASP A 1 112 ? -3.147 0.261 23.765 1.00 93.88 112 ASP A CA 1
ATOM 882 C C . ASP A 1 112 ? -1.886 0.422 22.902 1.00 93.88 112 ASP A C 1
ATOM 884 O O . ASP A 1 112 ? -0.783 0.583 23.424 1.00 93.88 112 ASP A O 1
ATOM 888 N N . ARG A 1 113 ? -2.042 0.407 21.569 1.00 92.94 113 ARG A N 1
ATOM 889 C CA . ARG A 1 113 ? -0.911 0.541 20.631 1.00 92.94 113 ARG A CA 1
ATOM 890 C C . ARG A 1 113 ? -0.421 1.978 20.464 1.00 92.94 113 ARG A C 1
ATOM 892 O O . ARG A 1 113 ? 0.586 2.190 19.789 1.00 92.94 113 ARG A O 1
ATOM 899 N N . ILE A 1 114 ? -1.133 2.975 20.992 1.00 87.31 114 ILE A N 1
ATOM 900 C CA . ILE A 1 114 ? -0.714 4.378 20.876 1.00 87.31 114 ILE A CA 1
ATOM 901 C C . ILE A 1 114 ? 0.169 4.788 22.054 1.00 87.31 114 ILE A C 1
ATOM 903 O O . ILE A 1 114 ? 1.024 5.664 21.903 1.00 87.31 114 ILE A O 1
ATOM 907 N N . SER A 1 115 ? -0.029 4.183 23.226 1.00 82.62 115 SER A N 1
ATOM 908 C CA . SER A 1 115 ? 0.786 4.497 24.395 1.00 82.62 115 SER A CA 1
ATOM 909 C C . SER A 1 115 ? 2.221 3.990 24.224 1.00 82.62 115 SER A C 1
ATOM 911 O O . SER A 1 115 ? 2.459 2.823 23.933 1.00 82.62 115 SER A O 1
ATOM 913 N N . THR A 1 116 ? 3.205 4.866 24.430 1.00 70.38 116 THR A N 1
ATOM 914 C CA . THR A 1 116 ? 4.640 4.534 24.337 1.00 70.38 116 THR A CA 1
ATOM 915 C C . THR A 1 116 ? 5.288 4.264 25.698 1.00 70.38 116 THR A C 1
ATOM 917 O O . THR A 1 116 ? 6.471 3.938 25.769 1.00 70.38 116 THR A O 1
ATOM 920 N N . SER A 1 117 ? 4.535 4.411 26.792 1.00 68.31 117 SER A N 1
ATOM 921 C CA . SER A 1 117 ? 5.006 4.185 28.162 1.00 68.31 117 SER A CA 1
ATOM 922 C C . SER A 1 117 ? 3.855 3.799 29.098 1.00 68.31 117 SER A C 1
ATOM 924 O O . SER A 1 117 ? 2.695 4.104 28.828 1.00 68.31 117 SER A O 1
ATOM 926 N N . GLY A 1 118 ? 4.178 3.140 30.214 1.00 70.81 118 GLY A N 1
ATOM 927 C CA . GLY A 1 118 ? 3.197 2.699 31.208 1.00 70.81 118 GLY A CA 1
ATOM 928 C C . GLY A 1 118 ? 2.660 1.287 30.963 1.00 70.81 118 GLY A C 1
ATOM 929 O O . GLY A 1 118 ? 3.305 0.465 30.314 1.00 70.81 118 GLY A O 1
ATOM 930 N N . ILE A 1 119 ? 1.495 0.998 31.545 1.00 73.94 119 ILE A N 1
ATOM 931 C CA . ILE A 1 119 ? 0.812 -0.292 31.412 1.00 73.94 119 ILE A CA 1
ATOM 932 C C . ILE A 1 119 ? 0.119 -0.317 30.048 1.00 73.94 119 ILE A C 1
ATOM 934 O O . ILE A 1 119 ? -0.846 0.413 29.836 1.00 73.94 119 ILE A O 1
ATOM 938 N N . LEU A 1 120 ? 0.642 -1.131 29.129 1.00 82.25 120 LEU A N 1
ATOM 939 C CA . LEU A 1 120 ? 0.106 -1.266 27.771 1.00 82.25 120 LEU A CA 1
ATOM 940 C C . LEU A 1 120 ? -1.103 -2.195 27.709 1.00 82.25 120 LEU A C 1
ATOM 942 O O . LEU A 1 120 ? -1.936 -2.033 26.823 1.00 82.25 120 LEU A O 1
ATOM 946 N N . GLU A 1 121 ? -1.194 -3.143 28.648 1.00 90.19 121 GLU A N 1
ATOM 947 C CA . GLU A 1 121 ? -2.260 -4.136 28.689 1.00 90.19 121 GLU A CA 1
ATOM 948 C C . GLU A 1 121 ? -3.063 -4.069 29.979 1.00 90.19 121 GLU A C 1
ATOM 950 O O . GLU A 1 121 ? -2.504 -4.057 31.078 1.00 90.19 121 GLU A O 1
ATOM 955 N N . CYS A 1 122 ? -4.384 -4.038 29.847 1.00 92.81 122 CYS A N 1
ATOM 956 C CA . CYS A 1 122 ? -5.291 -3.930 30.980 1.00 92.81 122 CYS A CA 1
ATOM 957 C C . CYS A 1 122 ? -6.494 -4.851 30.796 1.00 92.81 122 CYS A C 1
ATOM 959 O O . CYS A 1 122 ? -7.078 -4.920 29.715 1.00 92.81 122 CYS A O 1
ATOM 961 N N . GLU A 1 123 ? -6.871 -5.551 31.863 1.00 96.38 123 GLU A N 1
ATOM 962 C CA . GLU A 1 123 ? -8.107 -6.321 31.899 1.00 96.38 123 GLU A CA 1
ATOM 963 C C . GLU A 1 123 ? -9.295 -5.399 32.199 1.00 96.38 123 GLU A C 1
ATOM 965 O O . GLU A 1 123 ? -9.289 -4.624 33.157 1.00 96.38 123 GLU A O 1
ATOM 970 N N . ILE A 1 124 ? -10.327 -5.501 31.369 1.00 96.06 124 ILE A N 1
ATOM 971 C CA . ILE A 1 124 ? -11.545 -4.702 31.419 1.00 96.06 124 ILE A CA 1
ATOM 972 C C . ILE A 1 124 ? -12.726 -5.657 31.563 1.00 96.06 124 ILE A C 1
ATOM 974 O O . ILE A 1 124 ? -12.925 -6.549 30.739 1.00 96.06 124 ILE A O 1
ATOM 978 N N . SER A 1 125 ? -13.540 -5.469 32.599 1.00 97.19 125 SER A N 1
ATOM 979 C CA . SER A 1 125 ? -14.773 -6.240 32.758 1.00 97.19 125 SER A CA 1
ATOM 980 C C . SER A 1 125 ? -15.780 -5.913 31.647 1.00 97.19 125 SER A C 1
ATOM 982 O O . SER A 1 125 ? -15.762 -4.823 31.076 1.00 97.19 125 SER A O 1
ATOM 984 N N . LEU A 1 126 ? -16.685 -6.845 31.333 1.00 96.06 126 LEU A N 1
ATOM 985 C CA . LEU A 1 126 ? -17.638 -6.681 30.223 1.00 96.06 126 LEU A CA 1
ATOM 986 C C . LEU A 1 126 ? -18.518 -5.423 30.339 1.00 96.06 126 LEU A C 1
ATOM 988 O O . LEU A 1 126 ? -18.888 -4.835 29.330 1.00 96.06 126 LEU A O 1
ATOM 992 N N . ASP A 1 127 ? -18.847 -5.001 31.558 1.00 96.00 127 ASP A N 1
ATOM 993 C CA . ASP A 1 127 ? -19.647 -3.806 31.856 1.00 96.00 127 ASP A CA 1
ATOM 994 C C . ASP A 1 127 ? -18.869 -2.487 31.723 1.00 96.00 127 ASP A C 1
ATOM 996 O O . ASP A 1 127 ? -19.469 -1.415 31.757 1.00 96.00 127 ASP A O 1
ATOM 1000 N N . LYS A 1 128 ? -17.542 -2.554 31.570 1.00 96.62 128 LYS A N 1
ATOM 1001 C CA . LYS A 1 128 ? -16.642 -1.394 31.506 1.00 96.62 128 LYS A CA 1
ATOM 1002 C C . LYS A 1 128 ? -15.958 -1.234 30.154 1.00 96.62 128 LYS A C 1
ATOM 1004 O O . LYS A 1 128 ? -14.987 -0.483 30.056 1.00 96.62 128 LYS A O 1
ATOM 1009 N N . PHE A 1 129 ? -16.435 -1.931 29.120 1.00 97.81 129 PHE A N 1
ATOM 1010 C CA . PHE A 1 129 ? -15.912 -1.728 27.774 1.00 97.81 129 PHE A CA 1
ATOM 1011 C C . PHE A 1 129 ? -16.053 -0.242 27.384 1.00 97.81 129 PHE A C 1
ATOM 1013 O O . PHE A 1 129 ? -17.103 0.353 27.639 1.00 97.81 129 PHE A O 1
ATOM 1020 N N . PRO A 1 130 ? -15.010 0.393 26.823 1.00 97.19 130 PRO A N 1
ATOM 1021 C CA . PRO A 1 130 ? -15.034 1.826 26.566 1.00 97.19 130 PRO A CA 1
ATOM 1022 C C . PRO A 1 130 ? -16.042 2.192 25.472 1.00 97.19 130 PRO A C 1
ATOM 1024 O O . PRO A 1 130 ? -16.142 1.531 24.433 1.00 97.19 130 PRO A O 1
ATOM 1027 N N . ASP A 1 131 ? -16.750 3.299 25.683 1.00 97.31 131 ASP A N 1
ATOM 1028 C CA . ASP A 1 131 ? -17.635 3.879 24.678 1.00 97.31 131 ASP A CA 1
ATOM 1029 C C . ASP A 1 131 ? -16.836 4.487 23.498 1.00 97.31 131 ASP A C 1
ATOM 1031 O O . ASP A 1 131 ? -15.635 4.780 23.633 1.00 97.31 131 ASP A O 1
ATOM 1035 N N . PRO A 1 132 ? -17.478 4.724 22.334 1.00 96.75 132 PRO A N 1
ATOM 1036 C CA . PRO A 1 132 ? -16.803 5.264 21.153 1.00 96.75 132 PRO A CA 1
ATOM 1037 C C . PRO A 1 132 ? -16.056 6.582 21.402 1.00 96.75 132 PRO A C 1
ATOM 1039 O O . PRO A 1 132 ? -14.963 6.792 20.864 1.00 96.75 132 PRO A O 1
ATOM 1042 N N . MET A 1 133 ? -16.618 7.476 22.221 1.00 95.31 133 MET A N 1
ATOM 1043 C CA . MET A 1 133 ? -16.029 8.786 22.495 1.00 95.31 133 MET A CA 1
ATOM 1044 C C . MET A 1 133 ? -14.863 8.690 23.472 1.00 95.31 133 MET A C 1
ATOM 1046 O O . MET A 1 133 ? -13.904 9.451 23.335 1.00 95.31 133 MET A O 1
ATOM 1050 N N . THR A 1 134 ? -14.880 7.741 24.406 1.00 95.75 134 THR A N 1
ATOM 1051 C CA . THR A 1 134 ? -13.725 7.453 25.265 1.00 95.75 134 THR A CA 1
ATOM 1052 C C . THR A 1 134 ? -12.508 7.040 24.437 1.00 95.75 134 THR A C 1
ATOM 1054 O O . THR A 1 134 ? -11.437 7.642 24.589 1.00 95.75 134 THR A O 1
ATOM 1057 N N . LEU A 1 135 ? -12.658 6.088 23.507 1.00 95.38 135 LEU A N 1
ATOM 1058 C CA . LEU A 1 135 ? -11.557 5.693 22.616 1.00 95.38 135 LEU A CA 1
ATOM 1059 C C . LEU A 1 135 ? -11.126 6.832 21.693 1.00 95.38 135 LEU A C 1
ATOM 1061 O O . LEU A 1 135 ? -9.930 7.069 21.507 1.00 95.38 135 LEU A O 1
ATOM 1065 N N . TRP A 1 136 ? -12.084 7.590 21.164 1.00 93.88 136 TRP A N 1
ATOM 1066 C CA . TRP A 1 136 ? -11.777 8.740 20.323 1.00 93.88 136 TRP A CA 1
ATOM 1067 C C . TRP A 1 136 ? -10.986 9.822 21.069 1.00 93.88 136 TRP A C 1
ATOM 1069 O O . TRP A 1 136 ? -9.995 10.342 20.558 1.00 93.88 136 TRP A O 1
ATOM 1079 N N . ASN A 1 137 ? -11.358 10.133 22.309 1.00 93.12 137 ASN A N 1
ATOM 1080 C CA . ASN A 1 137 ? -10.655 11.115 23.130 1.00 93.12 137 ASN A CA 1
ATOM 1081 C C . ASN A 1 137 ? -9.242 10.651 23.509 1.00 93.12 137 ASN A C 1
ATOM 1083 O O . ASN A 1 137 ? -8.319 11.471 23.506 1.00 93.12 137 ASN A O 1
ATOM 1087 N N . ARG A 1 138 ? -9.046 9.351 23.782 1.00 93.00 138 ARG A N 1
ATOM 1088 C CA . ARG A 1 138 ? -7.708 8.759 23.971 1.00 93.00 138 ARG A CA 1
ATOM 1089 C C . ARG A 1 138 ? -6.858 8.924 22.713 1.00 93.00 138 ARG A C 1
ATOM 1091 O O . ARG A 1 138 ? -5.744 9.437 22.807 1.00 93.00 138 ARG A O 1
ATOM 1098 N N . TYR A 1 139 ? -7.411 8.586 21.545 1.00 91.75 139 TYR A N 1
ATOM 1099 C CA . TYR A 1 139 ? -6.743 8.760 20.254 1.00 91.75 139 TYR A CA 1
ATOM 1100 C C . TYR A 1 139 ? -6.335 10.218 20.015 1.00 91.75 139 TYR A C 1
ATOM 1102 O O . TYR A 1 139 ? -5.165 10.500 19.753 1.00 91.75 139 TYR A O 1
ATOM 1110 N N . LYS A 1 140 ? -7.274 11.161 20.178 1.00 91.00 140 LYS A N 1
ATOM 1111 C CA . LYS A 1 140 ? -7.013 12.600 20.015 1.00 91.00 140 LYS A CA 1
ATOM 1112 C C . LYS A 1 140 ? -5.903 13.092 20.927 1.00 91.00 140 LYS A C 1
ATOM 1114 O O . LYS A 1 140 ? -4.998 13.780 20.461 1.00 91.00 140 LYS A O 1
ATOM 1119 N N . ARG A 1 141 ? -5.953 12.726 22.211 1.00 90.12 141 ARG A N 1
ATOM 1120 C CA . ARG A 1 141 ? -4.941 13.124 23.197 1.00 90.12 141 ARG A CA 1
ATOM 1121 C C . ARG A 1 141 ? -3.563 12.592 22.818 1.00 90.12 141 ARG A C 1
ATOM 1123 O O . ARG A 1 141 ? -2.606 13.356 22.833 1.00 90.12 141 ARG A O 1
ATOM 1130 N N . ALA A 1 142 ? -3.472 11.317 22.453 1.00 88.50 142 ALA A N 1
ATOM 1131 C CA . ALA A 1 142 ? -2.205 10.686 22.103 1.00 88.50 142 ALA A CA 1
ATOM 1132 C C . ALA A 1 142 ? -1.603 11.241 20.798 1.00 88.50 142 ALA A C 1
ATOM 1134 O O . ALA A 1 142 ? -0.386 11.318 20.662 1.00 88.50 142 ALA A O 1
ATOM 1135 N N . LYS A 1 143 ? -2.447 11.670 19.853 1.00 86.25 143 LYS A N 1
ATOM 1136 C CA . LYS A 1 143 ? -2.026 12.281 18.582 1.00 86.25 143 LYS A CA 1
ATOM 1137 C C . LYS A 1 143 ? -1.869 13.806 18.635 1.00 86.25 143 LYS A C 1
ATOM 1139 O O . LYS A 1 143 ? -1.435 14.389 17.649 1.00 86.25 143 LYS A O 1
ATOM 1144 N N . GLY A 1 144 ? -2.226 14.454 19.746 1.00 87.56 144 GLY A N 1
ATOM 1145 C CA . GLY A 1 144 ? -2.201 15.916 19.866 1.00 87.56 144 GLY A CA 1
ATOM 1146 C C . GLY A 1 144 ? -3.198 16.632 18.945 1.00 87.56 144 GLY A C 1
ATOM 1147 O O . GLY A 1 144 ? -2.909 17.727 18.472 1.00 87.56 144 GLY A O 1
ATOM 1148 N N . ILE A 1 145 ? -4.351 16.013 18.666 1.00 86.06 145 ILE A N 1
ATOM 1149 C CA . ILE A 1 145 ? -5.355 16.532 17.725 1.00 86.06 145 ILE A CA 1
ATOM 1150 C C . ILE A 1 145 ? -6.159 17.671 18.370 1.00 86.06 145 ILE A C 1
ATOM 1152 O O . ILE A 1 145 ? -6.813 17.475 19.397 1.00 86.06 145 ILE A O 1
ATOM 1156 N N . SER A 1 146 ? -6.146 18.849 17.744 1.00 85.00 146 SER A N 1
ATOM 1157 C CA . SER A 1 146 ? -6.953 20.011 18.132 1.00 85.00 146 SER A CA 1
ATOM 1158 C C . SER A 1 146 ? -8.426 19.876 17.709 1.00 85.00 146 SER A C 1
ATOM 1160 O O . SER A 1 146 ? -8.782 19.057 16.862 1.00 85.00 146 SER A O 1
ATOM 1162 N N . LEU A 1 147 ? -9.300 20.723 18.265 1.00 81.62 147 LEU A N 1
ATOM 1163 C CA . LEU A 1 147 ? -10.724 20.784 17.891 1.00 81.62 147 LEU A CA 1
ATOM 1164 C C . LEU A 1 147 ? -10.940 21.087 16.397 1.00 81.62 147 LEU A C 1
ATOM 1166 O O . LEU A 1 147 ? -11.847 20.537 15.776 1.00 81.62 147 LEU A O 1
ATOM 1170 N N . GLU A 1 148 ? -10.101 21.937 15.802 1.00 78.62 148 GLU A N 1
ATOM 1171 C CA . GLU A 1 148 ? -10.164 22.251 14.368 1.00 78.62 148 GLU A CA 1
ATOM 1172 C C . GLU A 1 148 ? -9.749 21.045 13.513 1.00 78.62 148 GLU A C 1
ATOM 1174 O O . GLU A 1 148 ? -10.403 20.711 12.523 1.00 78.62 148 GLU A O 1
ATOM 1179 N N . GLN A 1 149 ? -8.701 20.334 13.935 1.00 83.50 149 GLN A N 1
ATOM 1180 C CA . GLN A 1 149 ? -8.220 19.120 13.273 1.00 83.50 149 GLN A CA 1
ATOM 1181 C C . GLN A 1 149 ? -9.245 17.976 13.358 1.00 83.50 149 GLN A C 1
ATOM 1183 O O . GLN A 1 149 ? -9.414 17.219 12.401 1.00 83.50 149 GLN A O 1
ATOM 1188 N N . GLU A 1 150 ? -9.986 17.874 14.462 1.00 83.81 150 GLU A N 1
ATOM 1189 C CA . GLU A 1 150 ? -11.058 16.891 14.648 1.00 83.81 150 GLU A CA 1
ATOM 1190 C C . GLU A 1 150 ? -12.173 17.029 13.599 1.00 83.81 150 GLU A C 1
ATOM 1192 O O . GLU A 1 150 ? -12.592 16.027 13.008 1.00 83.81 150 GLU A O 1
ATOM 1197 N N . GLN A 1 151 ? -12.616 18.255 13.302 1.00 79.50 151 GLN A N 1
ATOM 1198 C CA . GLN A 1 151 ? -13.636 18.497 12.270 1.00 79.50 151 GLN A CA 1
ATOM 1199 C C . GLN A 1 151 ? -13.175 18.051 10.876 1.00 79.50 151 GLN A C 1
ATOM 1201 O O . GLN A 1 151 ? -13.987 17.612 10.053 1.00 79.50 151 GLN A O 1
ATOM 1206 N N . LEU A 1 152 ? -11.870 18.135 10.612 1.00 79.81 152 LEU A N 1
ATOM 1207 C CA . LEU A 1 152 ? -11.270 17.705 9.357 1.00 79.81 152 LEU A CA 1
ATOM 1208 C C . LEU A 1 152 ? -11.147 16.183 9.270 1.00 79.81 152 LEU A C 1
ATOM 1210 O O . LEU A 1 152 ? -11.518 15.580 8.260 1.00 79.81 152 LEU A O 1
ATOM 1214 N N . LEU A 1 153 ? -10.681 15.535 10.338 1.00 80.50 153 LEU A N 1
ATOM 1215 C CA . LEU A 1 153 ? -10.601 14.074 10.387 1.00 80.50 153 LEU A CA 1
ATOM 1216 C C . LEU A 1 153 ? -11.985 13.434 10.241 1.00 80.50 153 LEU A C 1
ATOM 1218 O O . LEU A 1 153 ? -12.121 12.412 9.568 1.00 80.50 153 LEU A O 1
ATOM 1222 N N . GLY A 1 154 ? -13.021 14.098 10.750 1.00 77.81 154 GLY A N 1
ATOM 1223 C CA . GLY A 1 154 ? -14.410 13.687 10.592 1.00 77.81 154 GLY A CA 1
ATOM 1224 C C . GLY A 1 154 ? -15.000 13.827 9.181 1.00 77.81 154 GLY A C 1
ATOM 1225 O O . GLY A 1 154 ? -16.149 13.414 9.009 1.00 77.81 154 GLY A O 1
ATOM 1226 N N . GLN A 1 155 ? -14.280 14.391 8.199 1.00 85.31 155 GLN A N 1
ATOM 1227 C CA . GLN A 1 155 ? -14.770 14.531 6.821 1.00 85.31 155 GLN A CA 1
ATOM 1228 C C . GLN A 1 155 ? -14.874 13.179 6.116 1.00 85.31 155 GLN A C 1
ATOM 1230 O O . GLN A 1 155 ? -13.919 12.395 6.105 1.00 85.31 155 GLN A O 1
ATOM 1235 N N . GLU A 1 156 ? -16.024 12.945 5.488 1.00 86.25 156 GLU A N 1
ATOM 1236 C CA . GLU A 1 156 ? -16.303 11.732 4.726 1.00 86.25 156 GLU A CA 1
ATOM 1237 C C . GLU A 1 156 ? -15.541 11.692 3.397 1.00 86.25 156 GLU A C 1
ATOM 1239 O O . GLU A 1 156 ? -15.131 12.714 2.836 1.00 86.25 156 GLU A O 1
ATOM 1244 N N . TYR A 1 157 ? -15.364 10.477 2.884 1.00 87.06 157 TYR A N 1
ATOM 1245 C CA . TYR A 1 157 ? -14.841 10.270 1.541 1.00 87.06 157 TYR A CA 1
ATOM 1246 C C . TYR A 1 157 ? -15.813 10.790 0.488 1.00 87.06 157 TYR A C 1
ATOM 1248 O O . TYR A 1 157 ? -17.029 10.796 0.678 1.00 87.06 157 TYR A O 1
ATOM 1256 N N . TYR A 1 158 ? -15.267 11.178 -0.657 1.00 84.50 158 TYR A N 1
ATOM 1257 C CA . TYR A 1 158 ? -16.089 11.412 -1.830 1.00 84.50 158 TYR A CA 1
ATOM 1258 C C . TYR A 1 158 ? -16.729 10.095 -2.271 1.00 84.50 158 TYR A C 1
ATOM 1260 O O . TYR A 1 158 ? -16.043 9.070 -2.363 1.00 84.50 158 TYR A O 1
ATOM 1268 N N . SER A 1 159 ? -18.020 10.153 -2.588 1.00 78.81 159 SER A N 1
ATOM 1269 C CA . SER A 1 159 ? -18.793 9.047 -3.141 1.00 78.81 159 SER A CA 1
ATOM 1270 C C . SER A 1 159 ? -19.321 9.442 -4.515 1.00 78.81 159 SER A C 1
ATOM 1272 O O . SER A 1 159 ? -20.006 10.452 -4.654 1.00 78.81 159 SER A O 1
ATOM 1274 N N . ASP A 1 160 ? -19.039 8.613 -5.515 1.00 69.69 160 ASP A N 1
ATOM 1275 C CA . ASP A 1 160 ? -19.564 8.725 -6.882 1.00 69.69 160 ASP A CA 1
ATOM 1276 C C . ASP A 1 160 ? -20.963 8.087 -7.027 1.00 69.69 160 ASP A C 1
ATOM 1278 O O . ASP A 1 160 ? -21.452 7.879 -8.138 1.00 69.69 160 ASP A O 1
ATOM 1282 N N . GLY A 1 161 ? -21.592 7.702 -5.908 1.00 70.19 161 GLY A N 1
ATOM 1283 C CA . GLY A 1 161 ? -22.867 6.984 -5.882 1.00 70.19 161 GLY A CA 1
ATOM 1284 C C . GLY A 1 161 ? -22.771 5.503 -6.267 1.00 70.19 161 GLY A C 1
ATOM 1285 O O . GLY A 1 161 ? -23.770 4.794 -6.181 1.00 70.19 161 GLY A O 1
ATOM 1286 N N . ARG A 1 162 ? -21.586 4.993 -6.637 1.00 70.31 162 ARG A N 1
ATOM 1287 C CA . ARG A 1 162 ? -21.367 3.580 -7.008 1.00 70.31 162 ARG A CA 1
ATOM 1288 C C . ARG A 1 162 ? -20.971 2.699 -5.823 1.00 70.31 162 ARG A C 1
ATOM 1290 O O . ARG A 1 162 ? -20.658 1.526 -6.005 1.00 70.31 162 ARG A O 1
ATOM 1297 N N . GLY A 1 163 ? -20.947 3.262 -4.613 1.00 68.81 163 GLY A N 1
ATOM 1298 C CA . GLY A 1 163 ? -20.612 2.542 -3.381 1.00 68.81 163 GLY A CA 1
ATOM 1299 C C . GLY A 1 163 ? -19.138 2.135 -3.272 1.00 68.81 163 GLY A C 1
ATOM 1300 O O . GLY A 1 163 ? -18.801 1.238 -2.500 1.00 68.81 163 GLY A O 1
ATOM 1301 N N . ARG A 1 164 ? -18.238 2.761 -4.043 1.00 71.94 164 ARG A N 1
ATOM 1302 C CA . ARG A 1 164 ? -16.809 2.433 -4.020 1.00 71.94 164 ARG A CA 1
ATOM 1303 C C . ARG A 1 164 ? -16.127 3.031 -2.786 1.00 71.94 164 ARG A C 1
ATOM 1305 O O . ARG A 1 164 ? -15.841 4.224 -2.750 1.00 71.94 164 ARG A O 1
ATOM 1312 N N . ALA A 1 165 ? -15.801 2.185 -1.812 1.00 77.81 165 ALA A N 1
ATOM 1313 C CA . ALA A 1 165 ? -15.020 2.568 -0.636 1.00 77.81 165 ALA A CA 1
ATOM 1314 C C . ALA A 1 165 ? -13.505 2.339 -0.839 1.00 77.81 165 ALA A C 1
ATOM 1316 O O . ALA A 1 165 ? -13.115 1.408 -1.559 1.00 77.81 165 ALA A O 1
ATOM 1317 N N . PRO A 1 166 ? -12.632 3.131 -0.185 1.00 85.56 166 PRO A N 1
ATOM 1318 C CA . PRO A 1 166 ? -11.201 2.855 -0.162 1.00 85.56 166 PRO A CA 1
ATOM 1319 C C . PRO A 1 166 ? -10.896 1.493 0.469 1.00 85.56 166 PRO A C 1
ATOM 1321 O O . PRO A 1 166 ? -11.459 1.127 1.500 1.00 85.56 166 PRO A O 1
ATOM 1324 N N . ARG A 1 167 ? -9.950 0.755 -0.119 1.00 86.06 167 ARG A N 1
ATOM 1325 C CA . ARG A 1 167 ? -9.379 -0.451 0.507 1.00 86.06 167 ARG A CA 1
ATOM 1326 C C . ARG A 1 167 ? -8.631 -0.075 1.788 1.00 86.06 167 ARG A C 1
ATOM 1328 O O . ARG A 1 167 ? -8.212 1.072 1.936 1.00 86.06 167 ARG A O 1
ATOM 1335 N N . TYR A 1 168 ? -8.394 -1.039 2.682 1.00 86.62 168 TYR A N 1
ATOM 1336 C CA . TYR A 1 168 ? -7.783 -0.772 3.994 1.00 86.62 168 TYR A CA 1
ATOM 1337 C C . TYR A 1 168 ? -6.469 0.025 3.890 1.00 86.62 168 TYR A C 1
ATOM 1339 O O . TYR A 1 168 ? -6.320 1.048 4.547 1.00 86.62 168 TYR A O 1
ATOM 1347 N N . TYR A 1 169 ? -5.562 -0.356 2.986 1.00 86.81 169 TYR A N 1
ATOM 1348 C CA . TYR A 1 169 ? -4.281 0.331 2.799 1.00 86.81 169 TYR A CA 1
ATOM 1349 C C . TYR A 1 169 ? -4.438 1.733 2.185 1.00 86.81 169 TYR A C 1
ATOM 1351 O O . TYR A 1 169 ? -3.637 2.623 2.457 1.00 86.81 169 TYR A O 1
ATOM 1359 N N . GLN A 1 170 ? -5.485 1.963 1.381 1.00 90.50 170 GLN A N 1
ATOM 1360 C CA . GLN A 1 170 ? -5.809 3.296 0.862 1.00 90.50 170 GLN A CA 1
ATOM 1361 C C . GLN A 1 170 ? -6.354 4.175 1.985 1.00 90.50 170 GLN A C 1
ATOM 1363 O O . GLN A 1 170 ? -5.922 5.312 2.117 1.00 90.50 170 GLN A O 1
ATOM 1368 N N . ARG A 1 171 ? -7.243 3.641 2.833 1.00 92.56 171 ARG A N 1
ATOM 1369 C CA . ARG A 1 171 ? -7.744 4.327 4.033 1.00 92.56 171 ARG A CA 1
ATOM 1370 C C . ARG A 1 171 ? -6.591 4.757 4.943 1.00 92.56 171 ARG A C 1
ATOM 1372 O O . ARG A 1 171 ? -6.551 5.919 5.332 1.00 92.56 171 ARG A O 1
ATOM 1379 N N . ILE A 1 172 ? -5.649 3.853 5.229 1.00 93.12 172 ILE A N 1
ATOM 1380 C CA . ILE A 1 172 ? -4.458 4.139 6.049 1.00 93.12 172 ILE A CA 1
ATOM 1381 C C . ILE A 1 172 ? -3.642 5.271 5.424 1.00 93.12 172 ILE A C 1
ATOM 1383 O O . ILE A 1 172 ? -3.367 6.271 6.083 1.00 93.12 172 ILE A O 1
ATOM 1387 N N . ALA A 1 173 ? -3.317 5.151 4.133 1.00 94.56 173 ALA A N 1
ATOM 1388 C CA . ALA A 1 173 ? -2.587 6.179 3.401 1.00 94.56 173 ALA A CA 1
ATOM 1389 C C . ALA A 1 173 ? -3.286 7.547 3.465 1.00 94.56 173 ALA A C 1
ATOM 1391 O O . ALA A 1 173 ? -2.647 8.551 3.771 1.00 94.56 173 ALA A O 1
ATOM 1392 N N . ILE A 1 174 ? -4.600 7.584 3.215 1.00 94.81 174 ILE A N 1
ATOM 1393 C CA . ILE A 1 174 ? -5.387 8.821 3.238 1.00 94.81 174 ILE A CA 1
ATOM 1394 C C . ILE A 1 174 ? -5.380 9.434 4.640 1.00 94.81 174 ILE A C 1
ATOM 1396 O O . ILE A 1 174 ? -5.130 10.628 4.771 1.00 94.81 174 ILE A O 1
ATOM 1400 N N . ASN A 1 175 ? -5.642 8.642 5.683 1.00 92.94 175 ASN A N 1
ATOM 1401 C CA . ASN A 1 175 ? -5.711 9.143 7.055 1.00 92.94 175 ASN A CA 1
ATOM 1402 C C . ASN A 1 175 ? -4.362 9.668 7.534 1.00 92.94 175 ASN A C 1
ATOM 1404 O O . ASN A 1 175 ? -4.302 10.808 7.981 1.00 92.94 175 ASN A O 1
ATOM 1408 N N . ARG A 1 176 ? -3.279 8.904 7.358 1.00 93.56 176 ARG A N 1
ATOM 1409 C CA . ARG A 1 176 ? -1.946 9.334 7.791 1.00 93.56 176 ARG A CA 1
ATOM 1410 C C . ARG A 1 176 ? -1.475 10.589 7.060 1.00 93.56 176 ARG A C 1
ATOM 1412 O O . ARG A 1 176 ? -0.925 11.480 7.694 1.00 93.56 176 ARG A O 1
ATOM 1419 N N . VAL A 1 177 ? -1.701 10.696 5.747 1.00 95.06 177 VAL A N 1
ATOM 1420 C CA . VAL A 1 177 ? -1.326 11.908 4.996 1.00 95.06 177 VAL A CA 1
ATOM 1421 C C . VAL A 1 177 ? -2.138 13.111 5.466 1.00 95.06 177 VAL A C 1
ATOM 1423 O O . VAL A 1 177 ? -1.569 14.171 5.708 1.00 95.06 177 VAL A O 1
ATOM 1426 N N . VAL A 1 178 ? -3.453 12.950 5.630 1.00 93.12 178 VAL A N 1
ATOM 1427 C CA . VAL A 1 178 ? -4.313 14.025 6.132 1.00 93.12 178 VAL A CA 1
ATOM 1428 C C . VAL A 1 178 ? -3.878 14.467 7.533 1.00 93.12 178 VAL A C 1
ATOM 1430 O O . VAL A 1 178 ? -3.717 15.662 7.748 1.00 93.12 178 VAL A O 1
ATOM 1433 N N . GLU A 1 179 ? -3.621 13.530 8.448 1.00 91.06 179 GLU A N 1
ATOM 1434 C CA . GLU A 1 179 ? -3.122 13.808 9.802 1.00 91.06 179 GLU A CA 1
ATOM 1435 C C . GLU A 1 179 ? -1.793 14.571 9.791 1.00 91.06 179 GLU A C 1
ATOM 1437 O O . GLU A 1 179 ? -1.653 15.573 10.483 1.00 91.06 179 GLU A O 1
ATOM 1442 N N . GLN A 1 180 ? -0.828 14.161 8.968 1.00 92.00 180 GLN A N 1
ATOM 1443 C CA . GLN A 1 180 ? 0.458 14.856 8.879 1.00 92.00 180 GLN A CA 1
ATOM 1444 C C . GLN A 1 180 ? 0.298 16.288 8.351 1.00 92.00 180 GLN A C 1
ATOM 1446 O O . GLN A 1 180 ? 0.847 17.224 8.934 1.00 92.00 180 GLN A O 1
ATOM 1451 N N . ILE A 1 181 ? -0.497 16.484 7.294 1.00 92.31 181 ILE A N 1
ATOM 1452 C CA . ILE A 1 181 ? -0.717 17.812 6.700 1.00 92.31 181 ILE A CA 1
ATOM 1453 C C . ILE A 1 181 ? -1.366 18.763 7.709 1.00 92.31 181 ILE A C 1
ATOM 1455 O O . ILE A 1 181 ? -0.938 19.909 7.835 1.00 92.31 181 ILE A O 1
ATOM 1459 N N . ILE A 1 182 ? -2.371 18.303 8.459 1.00 88.56 182 ILE A N 1
ATOM 1460 C CA . ILE A 1 182 ? -3.041 19.151 9.457 1.00 88.56 182 ILE A CA 1
ATOM 1461 C C . ILE A 1 182 ? -2.178 19.396 10.696 1.00 88.56 182 ILE A C 1
ATOM 1463 O O . ILE A 1 182 ? -2.358 20.415 11.358 1.00 88.56 182 ILE A O 1
ATOM 1467 N N . SER A 1 183 ? -1.229 18.506 10.995 1.00 88.62 183 SER A N 1
ATOM 1468 C CA . SER A 1 183 ? -0.191 18.710 12.012 1.00 88.62 183 SER A CA 1
ATOM 1469 C C . SER A 1 183 ? 0.932 19.654 11.553 1.00 88.62 183 SER A C 1
ATOM 1471 O O . SER A 1 183 ? 1.877 19.875 12.304 1.00 88.62 183 SER A O 1
ATOM 1473 N N . GLY A 1 184 ? 0.837 20.234 10.350 1.00 89.88 184 GLY A N 1
ATOM 1474 C CA . GLY A 1 184 ? 1.791 21.217 9.828 1.00 89.88 184 GLY A CA 1
ATOM 1475 C C . GLY A 1 184 ? 2.922 20.625 8.982 1.00 89.88 184 GLY A C 1
ATOM 1476 O O . GLY A 1 184 ? 3.835 21.356 8.593 1.00 89.88 184 GLY A O 1
ATOM 1477 N N . GLN A 1 185 ? 2.880 19.328 8.658 1.00 91.81 185 GLN A N 1
ATOM 1478 C CA . GLN A 1 185 ? 3.875 18.701 7.790 1.00 91.81 185 GLN A CA 1
ATOM 1479 C C . GLN A 1 185 ? 3.685 19.169 6.340 1.00 91.81 185 GLN A C 1
ATOM 1481 O O . GLN A 1 185 ? 2.761 18.759 5.637 1.00 91.81 185 GLN A O 1
ATOM 1486 N N . ASN A 1 186 ? 4.607 20.003 5.859 1.00 93.19 186 ASN A N 1
ATOM 1487 C CA . ASN A 1 186 ? 4.522 20.593 4.519 1.00 93.19 186 ASN A CA 1
ATOM 1488 C C . ASN A 1 186 ? 5.179 19.763 3.414 1.00 93.19 186 ASN A C 1
ATOM 1490 O O . ASN A 1 186 ? 5.059 20.111 2.240 1.00 93.19 186 ASN A O 1
ATOM 1494 N N . ARG A 1 187 ? 5.877 18.680 3.756 1.00 93.62 187 ARG A N 1
ATOM 1495 C CA . ARG A 1 187 ? 6.542 17.789 2.802 1.00 93.62 187 ARG A CA 1
ATOM 1496 C C . ARG A 1 187 ? 6.189 16.351 3.153 1.00 93.62 187 ARG A C 1
ATOM 1498 O O . ARG A 1 187 ? 6.522 15.876 4.234 1.00 93.62 187 ARG A O 1
ATOM 1505 N N . CYS A 1 188 ? 5.445 15.707 2.264 1.00 94.38 188 CYS A N 1
ATOM 1506 C CA . CYS A 1 188 ? 4.838 14.404 2.487 1.00 94.38 188 CYS A CA 1
ATOM 1507 C C . CYS A 1 188 ? 5.203 13.453 1.344 1.00 94.38 188 CYS A C 1
ATOM 1509 O O . CYS A 1 188 ? 5.056 13.814 0.177 1.00 94.38 188 CYS A O 1
ATOM 1511 N N . LEU A 1 189 ? 5.614 12.223 1.662 1.00 92.75 189 LEU A N 1
ATOM 1512 C CA . LEU A 1 189 ? 5.856 11.169 0.674 1.00 92.75 189 LEU A CA 1
ATOM 1513 C C . LEU A 1 189 ? 4.933 9.978 0.922 1.00 92.75 189 LEU A C 1
ATOM 1515 O O . LEU A 1 189 ? 4.884 9.442 2.028 1.00 92.75 189 LEU A O 1
ATOM 1519 N N . LEU A 1 190 ? 4.247 9.523 -0.122 1.00 93.00 190 LEU A N 1
ATOM 1520 C CA . LEU A 1 190 ? 3.457 8.301 -0.113 1.00 93.00 190 LEU A CA 1
ATOM 1521 C C . LEU A 1 190 ? 4.010 7.316 -1.144 1.00 93.00 190 LEU A C 1
ATOM 1523 O O . LEU A 1 190 ? 4.118 7.626 -2.334 1.00 93.00 190 LEU A O 1
ATOM 1527 N N . VAL A 1 191 ? 4.332 6.106 -0.690 1.00 90.25 191 VAL A N 1
ATOM 1528 C CA . VAL A 1 191 ? 4.829 5.037 -1.557 1.00 90.25 191 VAL A CA 1
ATOM 1529 C C . VAL A 1 191 ? 3.736 3.996 -1.755 1.00 90.25 191 VAL A C 1
ATOM 1531 O O . VAL A 1 191 ? 3.250 3.395 -0.803 1.00 90.25 191 VAL A O 1
ATOM 1534 N N . MET A 1 192 ? 3.343 3.761 -3.000 1.00 85.12 192 MET A N 1
ATOM 1535 C CA . MET A 1 192 ? 2.274 2.835 -3.361 1.00 85.12 192 MET A CA 1
ATOM 1536 C C . MET A 1 192 ? 2.590 2.141 -4.685 1.00 85.12 192 MET A C 1
ATOM 1538 O O . MET A 1 192 ? 2.767 2.789 -5.721 1.00 85.12 192 MET A O 1
ATOM 1542 N N . ALA A 1 193 ? 2.604 0.811 -4.673 1.00 78.44 193 ALA A N 1
ATOM 1543 C CA . ALA A 1 193 ? 2.829 -0.001 -5.860 1.00 78.44 193 ALA A CA 1
ATOM 1544 C C . ALA A 1 193 ? 1.869 0.348 -7.010 1.00 78.44 193 ALA A C 1
ATOM 1546 O O . ALA A 1 193 ? 0.708 0.719 -6.809 1.00 78.44 193 ALA A O 1
ATOM 1547 N N . THR A 1 194 ? 2.346 0.219 -8.246 1.00 73.69 194 THR A N 1
ATOM 1548 C CA . THR A 1 194 ? 1.529 0.445 -9.446 1.00 73.69 194 THR A CA 1
ATOM 1549 C C . THR A 1 194 ? 0.302 -0.473 -9.450 1.00 73.69 194 THR A C 1
ATOM 1551 O O . THR A 1 194 ? 0.377 -1.623 -9.032 1.00 73.69 194 THR A O 1
ATOM 1554 N N . GLY A 1 195 ? -0.854 0.047 -9.874 1.00 67.00 195 GLY A N 1
ATOM 1555 C CA . GLY A 1 195 ? -2.115 -0.709 -9.896 1.00 67.00 195 GLY A CA 1
ATOM 1556 C C . GLY A 1 195 ? -2.848 -0.815 -8.551 1.00 67.00 195 GLY A C 1
ATOM 1557 O O . GLY A 1 195 ? -3.961 -1.330 -8.507 1.00 67.00 195 GLY A O 1
ATOM 1558 N N . THR A 1 196 ? -2.297 -0.277 -7.456 1.00 73.94 196 THR A N 1
ATOM 1559 C CA . THR A 1 196 ? -2.950 -0.320 -6.128 1.00 73.94 196 THR A CA 1
ATOM 1560 C C . THR A 1 196 ? -3.949 0.815 -5.883 1.00 73.94 196 THR A C 1
ATOM 1562 O O . THR A 1 196 ? -4.629 0.819 -4.857 1.00 73.94 196 THR A O 1
ATOM 1565 N N . GLY A 1 197 ? -4.088 1.737 -6.843 1.00 77.75 197 GLY A N 1
ATOM 1566 C CA . GLY A 1 197 ? -5.063 2.829 -6.808 1.00 77.75 197 GLY A CA 1
ATOM 1567 C C . GLY A 1 197 ? -4.525 4.163 -6.280 1.00 77.75 197 GLY A C 1
ATOM 1568 O O . GLY A 1 197 ? -5.279 4.875 -5.627 1.00 77.75 197 GLY A O 1
ATOM 1569 N N . LYS A 1 198 ? -3.259 4.509 -6.569 1.00 83.31 198 LYS A N 1
ATOM 1570 C CA . LYS A 1 198 ? -2.623 5.793 -6.201 1.00 83.31 198 LYS A CA 1
ATOM 1571 C C . LYS A 1 198 ? -3.477 7.017 -6.513 1.00 83.31 198 LYS A C 1
ATOM 1573 O O . LYS A 1 198 ? -3.730 7.821 -5.626 1.00 83.31 198 LYS A O 1
ATOM 1578 N N . THR A 1 199 ? -3.957 7.117 -7.750 1.00 77.62 199 THR A N 1
ATOM 1579 C CA . THR A 1 199 ? -4.779 8.235 -8.229 1.00 77.62 199 THR A CA 1
ATOM 1580 C C . THR A 1 199 ? -6.052 8.395 -7.401 1.00 77.62 199 THR A C 1
ATOM 1582 O O . THR A 1 199 ? -6.374 9.493 -6.964 1.00 77.62 199 THR A O 1
ATOM 1585 N N . TYR A 1 200 ? -6.734 7.285 -7.098 1.00 82.50 200 TYR A N 1
ATOM 1586 C CA . TYR A 1 200 ? -7.920 7.290 -6.240 1.00 82.50 200 TYR A CA 1
ATOM 1587 C C . TYR A 1 200 ? -7.586 7.720 -4.802 1.00 82.50 200 TYR A C 1
ATOM 1589 O O . TYR A 1 200 ? -8.301 8.527 -4.216 1.00 82.50 200 TYR A O 1
ATOM 1597 N N . THR A 1 201 ? -6.478 7.227 -4.239 1.00 89.56 201 THR A N 1
ATOM 1598 C CA . THR A 1 201 ? -5.996 7.642 -2.912 1.00 89.56 201 THR A CA 1
ATOM 1599 C C . THR A 1 201 ? -5.702 9.145 -2.873 1.00 89.56 201 THR A C 1
ATOM 1601 O O . THR A 1 201 ? -6.137 9.833 -1.953 1.00 89.56 201 THR A O 1
ATOM 1604 N N . ALA A 1 202 ? -5.009 9.667 -3.888 1.00 89.94 202 ALA A N 1
ATOM 1605 C CA . ALA A 1 202 ? -4.676 11.082 -4.011 1.00 89.94 202 ALA A CA 1
ATOM 1606 C C . ALA A 1 202 ? -5.931 11.955 -4.097 1.00 89.94 202 ALA A C 1
ATOM 1608 O O . ALA A 1 202 ? -6.045 12.941 -3.373 1.00 89.94 202 ALA A O 1
ATOM 1609 N N . PHE A 1 203 ? -6.900 11.548 -4.919 1.00 86.62 203 PHE A N 1
ATOM 1610 C CA . PHE A 1 203 ? -8.189 12.219 -5.038 1.00 86.62 203 PHE A CA 1
ATOM 1611 C C . PHE A 1 203 ? -8.916 12.305 -3.688 1.00 86.62 203 PHE A C 1
ATOM 1613 O O . PHE A 1 203 ? -9.382 13.375 -3.311 1.00 86.62 203 PHE A O 1
ATOM 1620 N N . GLN A 1 204 ? -8.958 11.220 -2.909 1.00 89.56 204 GLN A N 1
ATOM 1621 C CA . GLN A 1 204 ? -9.611 11.225 -1.594 1.00 89.56 204 GLN A CA 1
ATOM 1622 C C . GLN A 1 204 ? -8.891 12.113 -0.565 1.00 89.56 204 GLN A C 1
ATOM 1624 O O . GLN A 1 204 ? -9.546 12.736 0.272 1.00 89.56 204 GLN A O 1
ATOM 1629 N N . ILE A 1 205 ? -7.557 12.207 -0.627 1.00 93.12 205 ILE A N 1
ATOM 1630 C CA . ILE A 1 205 ? -6.780 13.155 0.191 1.00 93.12 205 ILE A CA 1
ATOM 1631 C C . ILE A 1 205 ? -7.150 14.592 -0.188 1.00 93.12 205 ILE A C 1
ATOM 1633 O O . ILE A 1 205 ? -7.522 15.380 0.682 1.00 93.12 205 ILE A O 1
ATOM 1637 N N . ILE A 1 206 ? -7.101 14.909 -1.486 1.00 91.00 206 ILE A N 1
ATOM 1638 C CA . ILE A 1 206 ? -7.454 16.224 -2.035 1.00 91.00 206 ILE A CA 1
ATOM 1639 C C . ILE A 1 206 ? -8.874 16.605 -1.622 1.00 91.00 206 ILE A C 1
ATOM 1641 O O . ILE A 1 206 ? -9.076 17.678 -1.063 1.00 91.00 206 ILE A O 1
ATOM 1645 N N . TRP A 1 207 ? -9.839 15.704 -1.808 1.00 88.44 207 TRP A N 1
ATOM 1646 C CA . TRP A 1 207 ? -11.233 15.913 -1.433 1.00 88.44 207 TRP A CA 1
ATOM 1647 C C . TRP A 1 207 ? -11.391 16.269 0.044 1.00 88.44 207 TRP A C 1
ATOM 1649 O O . TRP A 1 207 ? -12.050 17.255 0.364 1.00 88.44 207 TRP A O 1
ATOM 1659 N N . ARG A 1 208 ? -10.771 15.513 0.959 1.00 90.12 208 ARG A N 1
ATOM 1660 C CA . ARG A 1 208 ? -10.897 15.769 2.404 1.00 90.12 208 ARG A CA 1
ATOM 1661 C C . ARG A 1 208 ? -10.273 17.102 2.814 1.00 90.12 208 ARG A C 1
ATOM 1663 O O . ARG A 1 208 ? -10.852 17.813 3.636 1.00 90.12 208 ARG A O 1
ATOM 1670 N N . LEU A 1 209 ? -9.137 17.474 2.226 1.00 91.31 209 LEU A N 1
ATOM 1671 C CA . LEU A 1 209 ? -8.469 18.755 2.494 1.00 91.31 209 LEU A CA 1
ATOM 1672 C C . LEU A 1 209 ? -9.225 19.943 1.878 1.00 91.31 209 LEU A C 1
ATOM 1674 O O . LEU A 1 209 ? -9.304 21.012 2.485 1.00 91.31 209 LEU A O 1
ATOM 1678 N N . TRP A 1 210 ? -9.824 19.740 0.707 1.00 89.31 210 TRP A N 1
ATOM 1679 C CA . TRP A 1 210 ? -10.615 20.747 0.010 1.00 89.31 210 TRP A CA 1
ATOM 1680 C C . TRP A 1 210 ? -11.969 20.982 0.670 1.00 89.31 210 TRP A C 1
ATOM 1682 O O . TRP A 1 210 ? -12.338 22.117 0.976 1.00 89.31 210 TRP A O 1
ATOM 1692 N N . LYS A 1 211 ? -12.692 19.904 0.987 1.00 87.25 211 LYS A N 1
ATOM 1693 C CA . LYS A 1 211 ? -14.015 19.968 1.616 1.00 87.25 211 LYS A CA 1
ATOM 1694 C C . LYS A 1 211 ? -13.965 20.605 3.004 1.00 87.25 211 LYS A C 1
ATOM 1696 O O . LYS A 1 211 ? -14.876 21.346 3.365 1.00 87.25 211 LYS A O 1
ATOM 1701 N N . SER A 1 212 ? -12.882 20.368 3.744 1.00 86.94 212 SER A N 1
ATOM 1702 C CA . SER A 1 212 ? -12.600 21.014 5.035 1.00 86.94 212 SER A CA 1
ATOM 1703 C C . SER A 1 212 ? -12.083 22.451 4.915 1.00 86.94 212 SER A C 1
ATOM 1705 O O . SER A 1 212 ? -11.913 23.118 5.930 1.00 86.94 212 SER A O 1
ATOM 1707 N N . ARG A 1 213 ? -11.856 22.953 3.691 1.00 87.06 213 ARG A N 1
ATOM 1708 C CA . ARG A 1 213 ? -11.324 24.291 3.380 1.00 87.06 213 ARG A CA 1
ATOM 1709 C C . ARG A 1 213 ? -9.906 24.557 3.891 1.00 87.06 213 ARG A C 1
ATOM 1711 O O . ARG A 1 213 ? -9.499 25.718 3.896 1.00 87.06 213 ARG A O 1
ATOM 1718 N N . VAL A 1 214 ? -9.160 23.517 4.268 1.00 88.25 214 VAL A N 1
ATOM 1719 C CA . VAL A 1 214 ? -7.756 23.640 4.692 1.00 88.25 214 VAL A CA 1
ATOM 1720 C C . VAL A 1 214 ? -6.831 23.867 3.504 1.00 88.25 214 VAL A C 1
ATOM 1722 O O . VAL A 1 214 ? -5.870 24.618 3.630 1.00 88.25 214 VAL A O 1
ATOM 1725 N N . LYS A 1 215 ? -7.133 23.271 2.346 1.00 91.38 215 LYS A N 1
ATOM 1726 C CA . LYS A 1 215 ? -6.417 23.502 1.082 1.00 91.38 215 LYS A CA 1
ATOM 1727 C C . LYS A 1 215 ? -7.435 23.793 -0.013 1.00 91.38 215 LYS A C 1
ATOM 1729 O O . LYS A 1 215 ? -8.272 22.941 -0.274 1.00 91.38 215 LYS A O 1
ATOM 1734 N N . ARG A 1 216 ? -7.408 24.971 -0.636 1.00 87.94 216 ARG A N 1
ATOM 1735 C CA . ARG A 1 216 ? -8.408 25.377 -1.641 1.00 87.94 216 ARG A CA 1
ATOM 1736 C C . ARG A 1 216 ? -7.853 25.290 -3.050 1.00 87.94 216 ARG A C 1
ATOM 1738 O O . ARG A 1 216 ? -8.423 24.592 -3.880 1.00 87.94 216 ARG A O 1
ATOM 1745 N N . ARG A 1 217 ? -6.715 25.939 -3.290 1.00 90.19 217 ARG A N 1
ATOM 1746 C CA . ARG A 1 217 ? -6.064 25.989 -4.604 1.00 90.19 217 ARG A CA 1
ATOM 1747 C C . ARG A 1 217 ? -5.037 24.876 -4.682 1.00 90.19 217 ARG A C 1
ATOM 1749 O O . ARG A 1 217 ? -4.007 24.925 -4.008 1.00 90.19 217 ARG A O 1
ATOM 1756 N N . ILE A 1 218 ? -5.345 23.849 -5.465 1.00 90.31 218 ILE A N 1
ATOM 1757 C CA . ILE A 1 218 ? -4.577 22.602 -5.475 1.00 90.31 218 ILE A CA 1
ATOM 1758 C C . ILE A 1 218 ? -4.032 22.360 -6.874 1.00 90.31 218 ILE A C 1
ATOM 1760 O O . ILE A 1 218 ? -4.802 22.325 -7.828 1.00 90.31 218 ILE A O 1
ATOM 1764 N N . LEU A 1 219 ? -2.723 22.159 -6.995 1.00 88.88 219 LEU A N 1
ATOM 1765 C CA . LEU A 1 219 ? -2.073 21.786 -8.250 1.00 88.88 219 LEU A CA 1
ATOM 1766 C C . LEU A 1 219 ? -1.745 20.292 -8.230 1.00 88.88 219 LEU A C 1
ATOM 1768 O O . LEU A 1 219 ? -0.968 19.835 -7.397 1.00 88.88 219 LEU A O 1
ATOM 1772 N N . PHE A 1 220 ? -2.317 19.525 -9.151 1.00 86.75 220 PHE A N 1
ATOM 1773 C CA . PHE A 1 220 ? -1.969 18.127 -9.375 1.00 86.75 220 PHE A CA 1
ATOM 1774 C C . PHE A 1 220 ? -1.084 18.017 -10.614 1.00 86.75 220 PHE A C 1
ATOM 1776 O O . PHE A 1 220 ? -1.502 18.339 -11.730 1.00 86.75 220 PHE A O 1
ATOM 1783 N N . LEU A 1 221 ? 0.132 17.529 -10.409 1.00 83.69 221 LEU A N 1
ATOM 1784 C CA . LEU A 1 221 ? 1.125 17.331 -11.447 1.00 83.69 221 LEU A CA 1
ATOM 1785 C C . LEU A 1 221 ? 1.262 15.850 -11.781 1.00 83.69 221 LEU A C 1
ATOM 1787 O O . LEU A 1 221 ? 1.489 15.024 -10.895 1.00 83.69 221 LEU A O 1
ATOM 1791 N N . ALA A 1 222 ? 1.146 15.539 -13.068 1.00 75.75 222 ALA A N 1
ATOM 1792 C CA . ALA A 1 222 ? 1.279 14.191 -13.603 1.00 75.75 222 ALA A CA 1
ATOM 1793 C C . ALA A 1 222 ? 2.409 14.097 -14.643 1.00 75.75 222 ALA A C 1
ATOM 1795 O O . ALA A 1 222 ? 2.752 15.070 -15.320 1.00 75.75 222 ALA A O 1
ATOM 1796 N N . ASP A 1 223 ? 2.984 12.902 -14.780 1.00 70.06 223 ASP A N 1
ATOM 1797 C CA . ASP A 1 223 ? 3.977 12.581 -15.811 1.00 70.06 223 ASP A CA 1
ATOM 1798 C C . ASP A 1 223 ? 3.308 12.307 -17.176 1.00 70.06 223 ASP A C 1
ATOM 1800 O O . ASP A 1 223 ? 2.135 11.935 -17.237 1.00 70.06 223 ASP A O 1
ATOM 1804 N N . ARG A 1 224 ? 4.061 12.430 -18.282 1.00 56.28 224 ARG A N 1
ATOM 1805 C CA . ARG A 1 224 ? 3.590 12.310 -19.685 1.00 56.28 224 ARG A CA 1
ATOM 1806 C C . ARG A 1 224 ? 2.824 11.024 -19.980 1.00 56.28 224 ARG A C 1
ATOM 1808 O O . ARG A 1 224 ? 2.051 10.973 -20.927 1.00 56.28 224 ARG A O 1
ATOM 1815 N N . ASN A 1 225 ? 3.109 9.974 -19.217 1.00 48.81 225 ASN A N 1
ATOM 1816 C CA . ASN A 1 225 ? 2.585 8.629 -19.432 1.00 48.81 225 ASN A CA 1
ATOM 1817 C C . ASN A 1 225 ? 1.273 8.363 -18.680 1.00 48.81 225 ASN A C 1
ATOM 1819 O O . ASN A 1 225 ? 0.705 7.279 -18.814 1.00 48.81 225 ASN A O 1
ATOM 1823 N N . ILE A 1 226 ? 0.804 9.312 -17.868 1.00 51.94 226 ILE A N 1
ATOM 1824 C CA . ILE A 1 226 ? -0.488 9.219 -17.197 1.00 51.94 226 ILE A CA 1
ATOM 1825 C C . ILE A 1 226 ? -1.534 9.806 -18.139 1.00 51.94 226 ILE A C 1
ATOM 1827 O O . ILE A 1 226 ? -1.442 10.967 -18.539 1.00 51.94 226 ILE A O 1
ATOM 1831 N N . LEU A 1 227 ? -2.559 9.013 -18.470 1.00 47.88 227 LEU A N 1
ATOM 1832 C CA . LEU A 1 227 ? -3.809 9.601 -18.926 1.00 47.88 227 LEU A CA 1
ATOM 1833 C C . LEU A 1 227 ? -4.326 10.460 -17.768 1.00 47.88 227 LEU A C 1
ATOM 1835 O O . LEU A 1 227 ? -4.851 9.923 -16.795 1.00 47.88 227 LEU A O 1
ATOM 1839 N N . ILE A 1 228 ? -4.185 11.784 -17.874 1.00 53.34 228 ILE A N 1
ATOM 1840 C CA . ILE A 1 228 ? -5.166 12.687 -17.273 1.00 53.34 228 ILE A CA 1
ATOM 1841 C C . ILE A 1 228 ? -6.456 12.361 -18.024 1.00 53.34 228 ILE A C 1
ATOM 1843 O O . ILE A 1 228 ? -6.719 12.884 -19.107 1.00 53.34 228 ILE A O 1
ATOM 1847 N N . ASP A 1 229 ? -7.169 11.353 -17.540 1.00 51.09 229 ASP A N 1
ATOM 1848 C CA . ASP A 1 229 ? -8.353 10.863 -18.206 1.00 51.09 229 ASP A CA 1
ATOM 1849 C C . ASP A 1 229 ? -9.500 11.852 -17.987 1.00 51.09 229 ASP A C 1
ATOM 1851 O O . ASP A 1 229 ? -9.517 12.680 -17.072 1.00 51.09 229 ASP A O 1
ATOM 1855 N N . GLN A 1 230 ? -10.478 11.790 -18.883 1.00 43.03 230 GLN A N 1
ATOM 1856 C CA . GLN A 1 230 ? -11.646 12.664 -18.846 1.00 43.03 230 GLN A CA 1
ATOM 1857 C C . GLN A 1 230 ? -12.398 12.547 -17.506 1.00 43.03 230 GLN A C 1
ATOM 1859 O O . GLN A 1 230 ? -13.048 13.499 -17.085 1.00 43.03 230 GLN A O 1
ATOM 1864 N N . THR A 1 231 ? -12.253 11.405 -16.821 1.00 46.94 231 THR A N 1
ATOM 1865 C CA . THR A 1 231 ? -12.739 11.134 -15.465 1.00 46.94 231 THR A CA 1
ATOM 1866 C C . THR A 1 231 ? -12.069 12.031 -14.433 1.00 46.94 231 THR A C 1
ATOM 1868 O O . THR A 1 231 ? -12.778 12.775 -13.771 1.00 46.94 231 THR A O 1
ATOM 1871 N N . MET A 1 232 ? -10.730 12.061 -14.347 1.00 54.50 232 MET A N 1
ATOM 1872 C CA . MET A 1 232 ? -10.027 12.983 -13.446 1.00 54.50 232 MET A CA 1
ATOM 1873 C C . MET A 1 232 ? -10.419 14.433 -13.729 1.00 54.50 232 MET A C 1
ATOM 1875 O O . MET A 1 232 ? -10.731 15.173 -12.803 1.00 54.50 232 MET A O 1
ATOM 1879 N N . ILE A 1 233 ? -10.472 14.842 -14.999 1.00 57.31 233 ILE A N 1
ATOM 1880 C CA . ILE A 1 233 ? -10.879 16.209 -15.353 1.00 57.31 233 ILE A CA 1
ATOM 1881 C C . ILE A 1 233 ? -12.298 16.492 -14.852 1.00 57.31 233 ILE A C 1
ATOM 1883 O O . ILE A 1 233 ? -12.507 17.506 -14.199 1.00 57.31 233 ILE A O 1
ATOM 1887 N N . ASN A 1 234 ? -13.263 15.610 -15.105 1.00 54.31 234 ASN A N 1
ATOM 1888 C CA . ASN A 1 234 ? -14.649 15.803 -14.672 1.00 54.31 234 ASN A CA 1
ATOM 1889 C C . ASN A 1 234 ? -14.815 15.750 -13.144 1.00 54.31 234 ASN A C 1
ATOM 1891 O O . ASN A 1 234 ? -15.590 16.538 -12.603 1.00 54.31 234 ASN A O 1
ATOM 1895 N N . ASP A 1 235 ? -14.063 14.886 -12.461 1.00 55.66 235 ASP A N 1
ATOM 1896 C CA . ASP A 1 235 ? -14.092 14.722 -11.005 1.00 55.66 235 ASP A CA 1
ATOM 1897 C C . ASP A 1 235 ? -13.440 15.914 -10.279 1.00 55.66 235 ASP A C 1
ATOM 1899 O O . ASP A 1 235 ? -13.805 16.215 -9.145 1.00 55.66 235 ASP A O 1
ATOM 1903 N N . PHE A 1 236 ? -12.500 16.623 -10.918 1.00 58.69 236 PHE A N 1
ATOM 1904 C CA . PHE A 1 236 ? -11.761 17.750 -10.329 1.00 58.69 236 PHE A CA 1
ATOM 1905 C C . PHE A 1 236 ? -12.233 19.144 -10.780 1.00 58.69 236 PHE A C 1
ATOM 1907 O O . PHE A 1 236 ? -12.069 20.116 -10.038 1.00 58.69 236 PHE A O 1
ATOM 1914 N N . LYS A 1 237 ? -12.855 19.261 -11.962 1.00 54.38 237 LYS A N 1
ATOM 1915 C CA . LYS A 1 237 ? -13.327 20.531 -12.554 1.00 54.38 237 LYS A CA 1
ATOM 1916 C C . LYS A 1 237 ? -14.192 21.413 -11.634 1.00 54.38 237 LYS A C 1
ATOM 1918 O O . LYS A 1 237 ? -14.085 22.631 -11.765 1.00 54.38 237 LYS A O 1
ATOM 1923 N N . PRO A 1 238 ? -15.026 20.889 -10.714 1.00 56.28 238 PRO A N 1
ATOM 1924 C CA . PRO A 1 238 ? -15.851 21.739 -9.854 1.00 56.28 238 PRO A CA 1
ATOM 1925 C C . PRO A 1 238 ? -15.110 22.367 -8.657 1.00 56.28 238 PRO A C 1
ATOM 1927 O O . PRO A 1 238 ? -15.731 23.131 -7.920 1.00 56.28 238 PRO A O 1
ATOM 1930 N N . TYR A 1 239 ? -13.836 22.029 -8.409 1.00 60.31 239 TYR A N 1
ATOM 1931 C CA . TYR A 1 239 ? -13.231 22.152 -7.072 1.00 60.31 239 TYR A CA 1
ATOM 1932 C C . TYR A 1 239 ? -11.924 22.964 -7.001 1.00 60.31 239 TYR A C 1
ATOM 1934 O O . TYR A 1 239 ? -11.127 22.733 -6.103 1.00 60.31 239 TYR A O 1
ATOM 1942 N N . GLU A 1 240 ? -11.664 23.905 -7.917 1.00 72.19 240 GLU A N 1
ATOM 1943 C CA . GLU A 1 240 ? -10.397 24.683 -7.946 1.00 72.19 240 GLU A CA 1
ATOM 1944 C C . GLU A 1 240 ? -9.126 23.801 -7.918 1.00 72.19 240 GLU A C 1
ATOM 1946 O O . GLU A 1 240 ? -8.070 24.186 -7.407 1.00 72.19 240 GLU A O 1
ATOM 1951 N N . VAL A 1 241 ? -9.232 22.595 -8.483 1.00 76.62 241 VAL A N 1
ATOM 1952 C CA . VAL A 1 241 ? -8.107 21.680 -8.656 1.00 76.62 241 VAL A CA 1
ATOM 1953 C C . VAL A 1 241 ? -7.569 21.836 -10.073 1.00 76.62 241 VAL A C 1
ATOM 1955 O O . VAL A 1 241 ? -8.254 21.569 -11.061 1.00 76.62 241 VAL A O 1
ATOM 1958 N N . TYR A 1 242 ? -6.321 22.275 -10.159 1.00 79.62 242 TYR A N 1
ATOM 1959 C CA . TYR A 1 242 ? -5.592 22.521 -11.391 1.00 79.62 242 TYR A CA 1
ATOM 1960 C C . TYR A 1 242 ? -4.821 21.257 -11.751 1.00 79.62 242 TYR A C 1
ATOM 1962 O O . TYR A 1 242 ? -3.983 20.791 -10.984 1.00 79.62 242 TYR A O 1
ATOM 1970 N N . LEU A 1 243 ? -5.111 20.689 -12.916 1.00 78.12 243 LEU A N 1
ATOM 1971 C CA . LEU A 1 243 ? -4.434 19.502 -13.428 1.00 78.12 243 LEU A CA 1
ATOM 1972 C C . LEU A 1 243 ? -3.436 19.936 -14.498 1.00 78.12 243 LEU A C 1
ATOM 1974 O O . LEU A 1 243 ? -3.815 20.629 -15.442 1.00 78.12 243 LEU A O 1
ATOM 1978 N N . SER A 1 244 ? -2.181 19.511 -14.382 1.00 74.56 244 SER A N 1
ATOM 1979 C CA . SER A 1 244 ? -1.184 19.774 -15.418 1.00 74.56 244 SER A CA 1
ATOM 1980 C C . SER A 1 244 ? -0.176 18.643 -15.552 1.00 74.56 244 SER A C 1
ATOM 1982 O O . SER A 1 244 ? 0.163 17.956 -14.591 1.00 74.56 244 SER A O 1
ATOM 1984 N N . LEU A 1 245 ? 0.363 18.493 -16.759 1.00 76.06 245 LEU A N 1
ATOM 1985 C CA . LEU A 1 245 ? 1.602 17.754 -16.965 1.00 76.06 245 LEU A CA 1
ATOM 1986 C C . LEU A 1 245 ? 2.788 18.638 -16.576 1.00 76.06 245 LEU A C 1
ATOM 1988 O O . LEU A 1 245 ? 2.747 19.846 -16.824 1.00 76.06 245 LEU A O 1
ATOM 1992 N N . TYR A 1 246 ? 3.859 18.055 -16.029 1.00 73.94 246 TYR A N 1
ATOM 1993 C CA . TYR A 1 246 ? 5.075 18.816 -15.695 1.00 73.94 246 TYR A CA 1
ATOM 1994 C C . TYR A 1 246 ? 5.579 19.612 -16.900 1.00 73.94 246 TYR A C 1
ATOM 1996 O O . TYR A 1 246 ? 5.822 20.810 -16.827 1.00 73.94 246 TYR A O 1
ATOM 2004 N N . GLN A 1 247 ? 5.655 18.951 -18.051 1.00 70.06 247 GLN A N 1
ATOM 2005 C CA . GLN A 1 247 ? 6.236 19.511 -19.265 1.00 70.06 247 GLN A CA 1
ATOM 2006 C C . GLN A 1 247 ? 5.348 20.558 -19.934 1.00 70.06 247 GLN A C 1
ATOM 2008 O O . GLN A 1 247 ? 5.825 21.276 -20.803 1.00 70.06 247 GLN A O 1
ATOM 2013 N N . ALA A 1 248 ? 4.072 20.633 -19.552 1.00 69.94 248 ALA A N 1
ATOM 2014 C CA . ALA A 1 248 ? 3.162 21.637 -20.082 1.00 69.94 248 ALA A CA 1
ATOM 2015 C C . ALA A 1 248 ? 3.359 23.002 -19.411 1.00 69.94 248 ALA A C 1
ATOM 2017 O O . ALA A 1 248 ? 3.067 24.016 -20.029 1.00 69.94 248 ALA A O 1
ATOM 2018 N N . ILE A 1 249 ? 3.851 23.032 -18.167 1.00 74.00 249 ILE A N 1
ATOM 2019 C CA . ILE A 1 249 ? 4.014 24.274 -17.397 1.00 74.00 249 ILE A CA 1
ATOM 2020 C C . ILE A 1 249 ? 5.475 24.671 -17.182 1.00 74.00 249 ILE A C 1
ATOM 2022 O O . ILE A 1 249 ? 5.721 25.770 -16.695 1.00 74.00 249 ILE A O 1
ATOM 2026 N N . THR A 1 250 ? 6.432 23.814 -17.552 1.00 73.50 250 THR A N 1
ATOM 2027 C CA . THR A 1 250 ? 7.878 24.091 -17.491 1.00 73.50 250 THR A CA 1
ATOM 2028 C C . THR A 1 250 ? 8.504 24.113 -18.882 1.00 73.50 250 THR A C 1
ATOM 2030 O O . THR A 1 250 ? 8.188 23.250 -19.698 1.00 73.50 250 THR A O 1
ATOM 2033 N N . GLY A 1 251 ? 9.498 24.973 -19.101 1.00 68.75 251 GLY A N 1
ATOM 2034 C CA . GLY A 1 251 ? 10.350 24.950 -20.291 1.00 68.75 251 GLY A CA 1
ATOM 2035 C C . GLY A 1 251 ? 11.747 25.521 -20.015 1.00 68.75 251 GLY A C 1
ATOM 2036 O O . GLY A 1 251 ? 11.969 26.103 -18.950 1.00 68.75 251 GLY A O 1
ATOM 2037 N N . PRO A 1 252 ? 12.717 25.320 -20.928 1.00 68.31 252 PRO A N 1
ATOM 2038 C CA . PRO A 1 252 ? 14.073 25.861 -20.798 1.00 68.31 252 PRO A CA 1
ATOM 2039 C C . PRO A 1 252 ? 14.123 27.394 -20.740 1.00 68.31 252 PRO A C 1
ATOM 2041 O O . PRO A 1 252 ? 15.022 27.942 -20.107 1.00 68.31 252 PRO A O 1
ATOM 2044 N N . GLU A 1 253 ? 13.177 28.076 -21.383 1.00 73.88 253 GLU A N 1
ATOM 2045 C CA . GLU A 1 253 ? 13.090 29.539 -21.420 1.00 73.88 253 GLU A CA 1
ATOM 2046 C C . GLU A 1 253 ? 12.073 30.056 -20.396 1.00 73.88 253 GLU A C 1
ATOM 2048 O O . GLU A 1 253 ? 11.063 29.405 -20.133 1.00 73.88 253 GLU A O 1
ATOM 2053 N N . GLU A 1 254 ? 12.316 31.243 -19.830 1.00 73.62 254 GLU A N 1
ATOM 2054 C CA . GLU A 1 254 ? 11.435 31.859 -18.822 1.00 73.62 254 GLU A CA 1
ATOM 2055 C C . GLU A 1 254 ? 9.995 32.051 -19.315 1.00 73.62 254 GLU A C 1
ATOM 2057 O O . GLU A 1 254 ? 9.051 31.783 -18.578 1.00 73.62 254 GLU A O 1
ATOM 2062 N N . GLU A 1 255 ? 9.812 32.418 -20.583 1.00 70.44 255 GLU A N 1
ATOM 2063 C CA . GLU A 1 255 ? 8.490 32.618 -21.196 1.00 70.44 255 GLU A CA 1
ATOM 2064 C C . GLU A 1 255 ? 7.662 31.323 -21.277 1.00 70.44 255 GLU A C 1
ATOM 2066 O O . GLU A 1 255 ? 6.434 31.362 -21.331 1.00 70.44 255 GLU A O 1
ATOM 2071 N N . GLN A 1 256 ? 8.324 30.163 -21.238 1.00 71.38 256 GLN A N 1
ATOM 2072 C CA . GLN A 1 256 ? 7.694 28.841 -21.291 1.00 71.38 256 GLN A CA 1
ATOM 2073 C C . GLN A 1 256 ? 7.323 28.315 -19.892 1.00 71.38 256 GLN A C 1
ATOM 2075 O O . GLN A 1 256 ? 6.665 27.281 -19.766 1.00 71.38 256 GLN A O 1
ATOM 2080 N N . LYS A 1 257 ? 7.732 29.010 -18.823 1.00 80.56 257 LYS A N 1
ATOM 2081 C CA . LYS A 1 257 ? 7.439 28.648 -17.429 1.00 80.56 257 LYS A CA 1
ATOM 2082 C C . LYS A 1 257 ? 6.084 29.208 -17.008 1.00 80.56 257 LYS A C 1
ATOM 2084 O O . LYS A 1 257 ? 5.995 30.134 -16.204 1.00 80.56 257 LYS A O 1
ATOM 2089 N N . ILE A 1 258 ? 5.015 28.616 -17.538 1.00 80.94 258 ILE A N 1
ATOM 2090 C CA . ILE A 1 258 ? 3.621 29.035 -17.301 1.00 80.94 258 ILE A CA 1
ATOM 2091 C C . ILE A 1 258 ? 3.296 29.109 -15.803 1.00 80.94 258 ILE A C 1
ATOM 2093 O O . ILE A 1 258 ? 2.531 29.973 -15.383 1.00 80.94 258 ILE A O 1
ATOM 2097 N N . PHE A 1 259 ? 3.913 28.262 -14.970 1.00 81.06 259 PHE A N 1
ATOM 2098 C CA . PHE A 1 259 ? 3.684 28.298 -13.523 1.00 81.06 259 PHE A CA 1
ATOM 2099 C C . PHE A 1 259 ? 4.034 29.652 -12.876 1.00 81.06 259 PHE A C 1
ATOM 2101 O O . PHE A 1 259 ? 3.416 30.000 -11.875 1.00 81.06 259 PHE A O 1
ATOM 2108 N N . LYS A 1 260 ? 4.942 30.447 -13.463 1.00 84.94 260 LYS A N 1
ATOM 2109 C CA . LYS A 1 260 ? 5.309 31.790 -12.973 1.00 84.94 260 LYS A CA 1
ATOM 2110 C C . LYS A 1 260 ? 4.246 32.861 -13.233 1.00 84.94 260 LYS A C 1
ATOM 2112 O O . LYS A 1 260 ? 4.392 33.987 -12.768 1.00 84.94 260 LYS A O 1
ATOM 2117 N N . GLN A 1 261 ? 3.184 32.533 -13.972 1.00 82.69 261 GLN A N 1
ATOM 2118 C CA . GLN A 1 261 ? 2.007 33.399 -14.104 1.00 82.69 261 GLN A CA 1
ATOM 2119 C C . GLN A 1 261 ? 1.150 33.397 -12.829 1.00 82.69 261 GLN A C 1
ATOM 2121 O O . GLN A 1 261 ? 0.353 34.310 -12.622 1.00 82.69 261 GLN A O 1
ATOM 2126 N N . PHE A 1 262 ? 1.318 32.385 -11.975 1.00 85.88 262 PHE A N 1
ATOM 2127 C CA . PHE A 1 262 ? 0.723 32.329 -10.646 1.00 85.88 262 PHE A CA 1
ATOM 2128 C C . PHE A 1 262 ? 1.710 32.885 -9.624 1.00 85.88 262 PHE A C 1
ATOM 2130 O O . PHE A 1 262 ? 2.914 32.704 -9.775 1.00 85.88 262 PHE A O 1
ATOM 2137 N N . SER A 1 263 ? 1.215 33.533 -8.570 1.00 90.06 263 SER A N 1
ATOM 2138 C CA . SER A 1 263 ? 2.084 33.981 -7.481 1.00 90.06 263 SER A CA 1
ATOM 2139 C C . SER A 1 263 ? 2.663 32.784 -6.699 1.00 90.06 263 SER A C 1
ATOM 2141 O O . SER A 1 263 ? 2.008 31.740 -6.624 1.00 90.06 263 SER A O 1
ATOM 2143 N N . PRO A 1 264 ? 3.856 32.904 -6.081 1.00 91.94 264 PRO A N 1
ATOM 2144 C CA . PRO A 1 264 ? 4.480 31.831 -5.287 1.00 91.94 264 PRO A CA 1
ATOM 2145 C C . PRO A 1 264 ? 3.600 31.256 -4.158 1.00 91.94 264 PRO A C 1
ATOM 2147 O O . PRO A 1 264 ? 3.754 30.108 -3.754 1.00 91.94 264 PRO A O 1
ATOM 2150 N N . ASP A 1 265 ? 2.652 32.046 -3.660 1.00 92.25 265 ASP A N 1
ATOM 2151 C CA . ASP A 1 265 ? 1.696 31.720 -2.5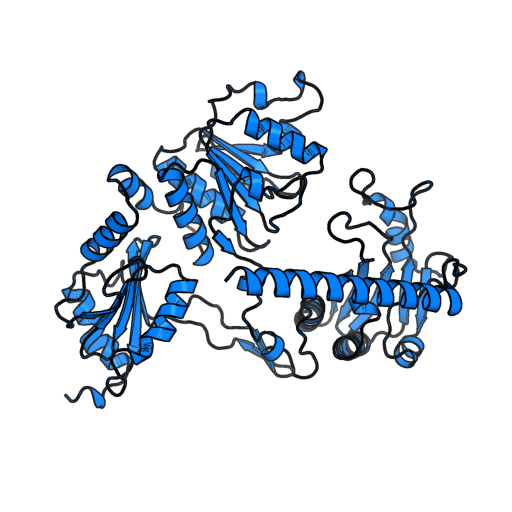96 1.00 92.25 265 ASP A CA 1
ATOM 2152 C C . ASP A 1 265 ? 0.300 31.336 -3.125 1.00 92.25 265 ASP A C 1
ATOM 2154 O O . ASP A 1 265 ? -0.657 31.202 -2.358 1.00 92.25 265 ASP A O 1
ATOM 2158 N N . PHE A 1 266 ? 0.152 31.174 -4.443 1.00 92.19 266 PHE A N 1
ATOM 2159 C CA . PHE A 1 266 ? -1.139 30.889 -5.057 1.00 92.19 266 PHE A CA 1
ATOM 2160 C C . PHE A 1 266 ? -1.673 29.505 -4.677 1.00 92.19 266 PHE A C 1
ATOM 2162 O O . PHE A 1 266 ? -2.856 29.369 -4.377 1.00 92.19 266 PHE A O 1
ATOM 2169 N N . PHE A 1 267 ? -0.838 28.465 -4.697 1.00 93.19 267 PHE A N 1
ATOM 2170 C CA . PHE A 1 267 ? -1.278 27.105 -4.382 1.00 93.19 267 PHE A CA 1
ATOM 2171 C C . PHE A 1 267 ? -1.101 26.789 -2.898 1.00 93.19 267 PHE A C 1
ATOM 2173 O O . PHE A 1 267 ? -0.047 27.025 -2.320 1.00 93.19 267 PHE A O 1
ATOM 2180 N N . ASP A 1 268 ? -2.113 26.165 -2.296 1.00 94.50 268 ASP A N 1
ATOM 2181 C CA . ASP A 1 268 ? -2.050 25.716 -0.903 1.00 94.50 268 ASP A CA 1
ATOM 2182 C C . ASP A 1 268 ? -1.462 24.293 -0.802 1.00 94.50 268 ASP A C 1
ATOM 2184 O O . ASP A 1 268 ? -0.881 23.914 0.226 1.00 94.50 268 ASP A O 1
ATOM 2188 N N . LEU A 1 269 ? -1.651 23.486 -1.857 1.00 95.12 269 LEU A N 1
ATOM 2189 C CA . LEU A 1 269 ? -1.211 22.094 -1.973 1.00 95.12 269 LEU A CA 1
ATOM 2190 C C . LEU A 1 269 ? -0.738 21.787 -3.400 1.00 95.12 269 LEU A C 1
ATOM 2192 O O . LEU A 1 269 ? -1.441 22.073 -4.369 1.00 95.12 269 LEU A O 1
ATOM 2196 N N . ILE A 1 270 ? 0.404 21.111 -3.510 1.00 93.12 270 ILE A N 1
ATOM 2197 C CA . ILE A 1 270 ? 0.909 20.525 -4.753 1.00 93.12 270 ILE A CA 1
ATOM 2198 C C . ILE A 1 270 ? 1.000 19.012 -4.585 1.00 93.12 270 ILE A C 1
ATOM 2200 O O . ILE A 1 270 ? 1.681 18.516 -3.688 1.00 93.12 270 ILE A O 1
ATOM 2204 N N . VAL A 1 271 ? 0.321 18.269 -5.452 1.00 91.12 271 VAL A N 1
ATOM 2205 C CA . VAL A 1 271 ? 0.363 16.805 -5.504 1.00 91.12 271 VAL A CA 1
ATOM 2206 C C . VAL A 1 271 ? 1.142 16.378 -6.737 1.00 91.12 271 VAL A C 1
ATOM 2208 O O . VAL A 1 271 ? 0.934 16.910 -7.820 1.00 91.12 271 VAL A O 1
ATOM 2211 N N . ILE A 1 272 ? 2.067 15.440 -6.569 1.00 87.94 272 ILE A N 1
ATOM 2212 C CA . ILE A 1 272 ? 3.072 15.090 -7.575 1.00 87.94 272 ILE A CA 1
ATOM 2213 C C . ILE A 1 272 ? 3.008 13.581 -7.760 1.00 87.94 272 ILE A C 1
ATOM 2215 O O . ILE A 1 272 ? 3.473 12.838 -6.892 1.00 87.94 272 ILE A O 1
ATOM 2219 N N . ASP A 1 273 ? 2.422 13.120 -8.862 1.00 83.12 273 ASP A N 1
ATOM 2220 C CA . ASP A 1 273 ? 2.398 11.693 -9.169 1.00 83.12 273 ASP A CA 1
ATOM 2221 C C . ASP A 1 273 ? 3.715 11.224 -9.797 1.00 83.12 273 ASP A C 1
ATOM 2223 O O . ASP A 1 273 ? 4.380 11.945 -10.533 1.00 83.12 273 ASP A O 1
ATOM 2227 N N . GLU A 1 274 ? 4.111 9.992 -9.491 1.00 78.38 274 GLU A N 1
ATOM 2228 C CA . GLU A 1 274 ? 5.367 9.387 -9.946 1.00 78.38 274 GLU A CA 1
ATOM 2229 C C . GLU A 1 274 ? 6.619 10.262 -9.668 1.00 78.38 274 GLU A C 1
ATOM 2231 O O . GLU A 1 274 ? 7.517 10.376 -10.506 1.00 78.38 274 GLU A O 1
ATOM 2236 N N . CYS A 1 275 ? 6.745 10.802 -8.444 1.00 76.00 275 CYS A N 1
ATOM 2237 C CA . CYS A 1 275 ? 7.786 11.764 -8.023 1.00 76.00 275 CYS A CA 1
ATOM 2238 C C . CYS A 1 275 ? 9.249 11.246 -8.027 1.00 76.00 275 CYS A C 1
ATOM 2240 O O . CYS A 1 275 ? 10.119 11.824 -7.384 1.00 76.00 275 CYS A O 1
ATOM 2242 N N . HIS A 1 276 ? 9.535 10.138 -8.720 1.00 65.81 276 HIS A N 1
ATOM 2243 C CA . HIS A 1 276 ? 10.813 9.415 -8.806 1.00 65.81 276 HIS A CA 1
ATOM 2244 C C . HIS A 1 276 ? 11.426 9.357 -10.212 1.00 65.81 276 HIS A C 1
ATOM 2246 O O . HIS A 1 276 ? 12.513 8.786 -10.382 1.00 65.81 276 HIS A O 1
ATOM 2252 N N . ARG A 1 277 ? 10.722 9.848 -11.237 1.00 56.16 277 ARG A N 1
ATOM 2253 C CA . ARG A 1 277 ? 11.061 9.582 -12.645 1.00 56.16 277 ARG A CA 1
ATOM 2254 C C . ARG A 1 277 ? 11.927 10.632 -13.325 1.00 56.16 277 ARG A C 1
ATOM 2256 O O . ARG A 1 277 ? 12.230 10.459 -14.499 1.00 56.16 277 ARG A O 1
ATOM 2263 N N . GLY A 1 278 ? 12.400 11.649 -12.614 1.00 47.09 278 GLY A N 1
ATOM 2264 C CA . GLY A 1 278 ? 13.104 12.741 -13.266 1.00 47.09 278 GLY A CA 1
ATOM 2265 C C . GLY A 1 278 ? 14.431 12.339 -13.916 1.00 47.09 278 GLY A C 1
ATOM 2266 O O . GLY A 1 278 ? 15.311 11.662 -13.352 1.00 47.09 278 GLY A O 1
ATOM 2267 N N . SER A 1 279 ? 14.619 12.808 -15.151 1.00 44.94 279 SER A N 1
ATOM 2268 C CA . SER A 1 279 ? 15.946 13.009 -15.681 1.00 44.94 279 SER A CA 1
ATOM 2269 C C . SER A 1 279 ? 16.770 13.974 -14.775 1.00 44.94 279 SER A C 1
ATOM 2271 O O . SER A 1 279 ? 16.163 14.630 -13.961 1.00 44.94 279 SER A O 1
ATOM 2273 N N . ALA A 1 280 ? 18.105 14.162 -14.852 1.00 47.66 280 ALA A N 1
ATOM 2274 C CA . ALA A 1 280 ? 18.746 15.189 -13.986 1.00 47.66 280 ALA A CA 1
ATOM 2275 C C . ALA A 1 280 ? 18.200 16.603 -14.303 1.00 47.66 280 ALA A C 1
ATOM 2277 O O . ALA A 1 280 ? 18.188 17.480 -13.449 1.00 47.66 280 ALA A O 1
ATOM 2278 N N . ARG A 1 281 ? 17.697 16.772 -15.538 1.00 49.44 281 ARG A N 1
ATOM 2279 C CA . ARG A 1 281 ? 16.992 17.958 -16.032 1.00 49.44 281 ARG A CA 1
ATOM 2280 C C . ARG A 1 281 ? 15.502 17.993 -15.673 1.00 49.44 281 ARG A C 1
ATOM 2282 O O . ARG A 1 281 ? 14.948 19.066 -15.489 1.00 49.44 281 ARG A O 1
ATOM 2289 N N . GLU A 1 282 ? 14.829 16.850 -15.588 1.00 50.75 282 GLU A N 1
ATOM 2290 C CA . GLU A 1 282 ? 13.429 16.827 -15.130 1.00 50.75 282 GLU A CA 1
ATOM 2291 C C . GLU A 1 282 ? 13.366 16.900 -13.603 1.00 50.75 282 GLU A C 1
ATOM 2293 O O . GLU A 1 282 ? 12.462 17.533 -13.080 1.00 50.75 282 GLU A O 1
ATOM 2298 N N . ASP A 1 283 ? 14.378 16.363 -12.914 1.00 57.25 283 ASP A N 1
ATOM 2299 C CA . ASP A 1 283 ? 14.657 16.597 -11.501 1.00 57.25 283 ASP A CA 1
ATOM 2300 C C . ASP A 1 283 ? 14.844 18.080 -11.220 1.00 57.25 283 ASP A C 1
ATOM 2302 O O . ASP A 1 283 ? 14.289 18.573 -10.248 1.00 57.25 283 ASP A O 1
ATOM 2306 N N . SER A 1 284 ? 15.531 18.820 -12.096 1.00 61.69 284 SER A N 1
ATOM 2307 C CA . SER A 1 284 ? 15.568 20.279 -11.984 1.00 61.69 284 SER A CA 1
ATOM 2308 C C . SER A 1 284 ? 14.239 20.955 -12.340 1.00 61.69 284 SER A C 1
ATOM 2310 O O . SER A 1 284 ? 13.930 21.968 -11.732 1.00 61.69 284 SER A O 1
ATOM 2312 N N . ALA A 1 285 ? 13.439 20.414 -13.268 1.00 65.38 285 ALA A N 1
ATOM 2313 C CA . ALA A 1 285 ? 12.186 21.044 -13.705 1.00 65.38 285 ALA A CA 1
ATOM 2314 C C . ALA A 1 285 ? 11.055 20.921 -12.670 1.00 65.38 285 ALA A C 1
ATOM 2316 O O . ALA A 1 285 ? 10.391 21.911 -12.374 1.00 65.38 285 ALA A O 1
ATOM 2317 N N . TRP A 1 286 ? 10.839 19.735 -12.083 1.00 73.50 286 TRP A N 1
ATOM 2318 C CA . TRP A 1 286 ? 9.862 19.613 -10.995 1.00 73.50 286 TRP A CA 1
ATOM 2319 C C . TRP A 1 286 ? 10.358 20.328 -9.745 1.00 73.50 286 TRP A C 1
ATOM 2321 O O . TRP A 1 286 ? 9.573 21.011 -9.095 1.00 73.50 286 TRP A O 1
ATOM 2331 N N . LYS A 1 287 ? 11.658 20.236 -9.438 1.00 77.38 287 LYS A N 1
ATOM 2332 C CA . LYS A 1 287 ? 12.236 20.949 -8.302 1.00 77.38 287 LYS A CA 1
ATOM 2333 C C . LYS A 1 287 ? 12.087 22.460 -8.446 1.00 77.38 287 LYS A C 1
ATOM 2335 O O . LYS A 1 287 ? 11.757 23.095 -7.462 1.00 77.38 287 LYS A O 1
ATOM 2340 N N . GLU A 1 288 ? 12.222 23.020 -9.647 1.00 82.94 288 GLU A N 1
ATOM 2341 C CA . GLU A 1 288 ? 11.969 24.446 -9.874 1.00 82.94 288 GLU A CA 1
ATOM 2342 C C . GLU A 1 288 ? 10.525 24.839 -9.525 1.00 82.94 288 GLU A C 1
ATOM 2344 O O . GLU A 1 288 ? 10.321 25.843 -8.850 1.00 82.94 288 GLU A O 1
ATOM 2349 N N . ILE A 1 289 ? 9.527 24.035 -9.916 1.00 85.50 289 ILE A N 1
ATOM 2350 C CA . ILE A 1 289 ? 8.125 24.284 -9.540 1.00 85.50 289 ILE A CA 1
ATOM 2351 C C . ILE A 1 289 ? 7.953 24.223 -8.018 1.00 85.50 289 ILE A C 1
ATOM 2353 O O . ILE A 1 289 ? 7.271 25.065 -7.437 1.00 85.50 289 ILE A O 1
ATOM 2357 N N . LEU A 1 290 ? 8.550 23.224 -7.364 1.00 88.19 290 LEU A N 1
ATOM 2358 C CA . LEU A 1 290 ? 8.397 23.059 -5.919 1.00 88.19 290 LEU A CA 1
ATOM 2359 C C . LEU A 1 290 ? 9.148 24.123 -5.120 1.00 88.19 290 LEU A C 1
ATOM 2361 O O . LEU A 1 290 ? 8.648 24.570 -4.095 1.00 88.19 290 LEU A O 1
ATOM 2365 N N . ASP A 1 291 ? 10.326 24.530 -5.579 1.00 88.69 291 ASP A N 1
ATOM 2366 C CA . ASP A 1 291 ? 11.096 25.611 -4.971 1.00 88.69 291 ASP A CA 1
ATOM 2367 C C . ASP A 1 291 ? 10.385 26.961 -5.190 1.00 88.69 291 ASP A C 1
ATOM 2369 O O . ASP A 1 291 ? 10.446 27.824 -4.323 1.00 88.69 291 ASP A O 1
ATOM 2373 N N . TYR A 1 292 ? 9.668 27.140 -6.308 1.00 91.62 292 TYR A N 1
ATOM 2374 C CA . TYR A 1 292 ? 8.862 28.339 -6.557 1.00 91.62 292 TYR A CA 1
ATOM 2375 C C . TYR A 1 292 ? 7.622 28.419 -5.658 1.00 91.62 292 TYR A C 1
ATOM 2377 O O . TYR A 1 292 ? 7.331 29.477 -5.113 1.00 91.62 292 TYR A O 1
ATOM 2385 N N . PHE A 1 293 ? 6.899 27.311 -5.485 1.00 93.25 293 PHE A N 1
ATOM 2386 C CA . PHE A 1 293 ? 5.730 27.227 -4.603 1.00 93.25 293 PHE A CA 1
ATOM 2387 C C . PHE A 1 293 ? 6.095 26.625 -3.239 1.00 93.25 293 PHE A C 1
ATOM 2389 O O . PHE A 1 293 ? 5.439 25.695 -2.758 1.00 93.25 293 PHE A O 1
ATOM 2396 N N . ASP A 1 294 ? 7.173 27.101 -2.622 1.00 92.19 294 ASP A N 1
ATOM 2397 C CA . ASP A 1 294 ? 7.733 26.514 -1.403 1.00 92.19 294 ASP A CA 1
ATOM 2398 C C . ASP A 1 294 ? 6.781 26.567 -0.193 1.00 92.19 294 ASP A C 1
ATOM 2400 O O . ASP A 1 294 ? 6.753 25.624 0.608 1.00 92.19 294 ASP A O 1
ATOM 2404 N N . ALA A 1 295 ? 5.969 27.619 -0.099 1.00 93.25 295 ALA A N 1
ATOM 2405 C CA . ALA A 1 295 ? 4.978 27.844 0.945 1.00 93.25 295 ALA A CA 1
ATOM 2406 C C . ALA A 1 295 ? 3.825 26.830 0.890 1.00 93.25 295 ALA A C 1
ATOM 2408 O O . ALA A 1 295 ? 3.176 26.566 1.906 1.00 93.25 295 ALA A O 1
ATOM 2409 N N . ALA A 1 296 ? 3.580 26.231 -0.280 1.00 95.44 296 ALA A N 1
ATOM 2410 C CA . ALA A 1 296 ? 2.581 25.190 -0.434 1.00 95.44 296 ALA A CA 1
ATOM 2411 C C . ALA A 1 296 ? 3.003 23.910 0.303 1.00 95.44 296 ALA A C 1
ATOM 2413 O O . ALA A 1 296 ? 4.182 23.558 0.411 1.00 95.44 296 ALA A O 1
ATOM 2414 N N . THR A 1 297 ? 2.016 23.140 0.754 1.00 96.94 297 THR A N 1
ATOM 2415 C CA . THR A 1 297 ? 2.263 21.755 1.165 1.00 96.94 297 THR A CA 1
ATOM 2416 C C . THR A 1 297 ? 2.515 20.915 -0.084 1.00 96.94 297 THR A C 1
ATOM 2418 O O . THR A 1 297 ? 1.773 21.034 -1.054 1.00 96.94 297 THR A O 1
ATOM 2421 N N . HIS A 1 298 ? 3.517 20.037 -0.084 1.00 94.88 298 HIS A N 1
ATOM 2422 C CA . HIS A 1 298 ? 3.796 19.144 -1.210 1.00 94.88 298 HIS A CA 1
ATOM 2423 C C . HIS A 1 298 ? 3.608 17.684 -0.819 1.00 94.88 298 HIS A C 1
ATOM 2425 O O . HIS A 1 298 ? 4.184 17.210 0.163 1.00 94.88 298 HIS A O 1
ATOM 2431 N N . LEU A 1 299 ? 2.841 16.964 -1.632 1.00 94.75 299 LEU A N 1
ATOM 2432 C CA . LEU A 1 299 ? 2.589 15.535 -1.511 1.00 94.75 299 LEU A CA 1
ATOM 2433 C C . LEU A 1 299 ? 3.162 14.804 -2.728 1.00 94.75 299 LEU A C 1
ATOM 2435 O O . LEU A 1 299 ? 2.597 14.849 -3.820 1.00 94.75 299 LEU A O 1
ATOM 2439 N N . GLY A 1 300 ? 4.272 14.101 -2.527 1.00 92.12 300 GLY A N 1
ATOM 2440 C CA . GLY A 1 300 ? 4.846 13.196 -3.514 1.00 92.12 300 GLY A CA 1
ATOM 2441 C C . GLY A 1 300 ? 4.209 11.810 -3.448 1.00 92.12 300 GLY A C 1
ATOM 2442 O O . GLY A 1 300 ? 4.108 11.221 -2.374 1.00 92.12 300 GLY A O 1
ATOM 2443 N N . LEU A 1 301 ? 3.831 11.261 -4.599 1.00 88.94 301 LEU A N 1
ATOM 2444 C CA . LEU A 1 301 ? 3.346 9.892 -4.760 1.00 88.94 301 LEU A CA 1
ATOM 2445 C C . LEU A 1 301 ? 4.331 9.113 -5.633 1.00 88.94 301 LEU A C 1
ATOM 2447 O O . LEU A 1 301 ? 4.795 9.601 -6.661 1.00 88.94 301 LEU A O 1
ATOM 2451 N N . THR A 1 302 ? 4.670 7.883 -5.256 1.00 84.75 302 THR A N 1
ATOM 2452 C CA . THR A 1 302 ? 5.601 7.069 -6.051 1.00 84.75 302 THR A CA 1
ATOM 2453 C C . THR A 1 302 ? 5.381 5.574 -5.863 1.00 84.75 302 THR A C 1
ATOM 2455 O O . THR A 1 302 ? 5.015 5.131 -4.783 1.00 84.75 302 THR A O 1
ATOM 2458 N N . ALA A 1 303 ? 5.635 4.769 -6.897 1.00 78.00 303 ALA A N 1
ATOM 2459 C CA . ALA A 1 303 ? 5.747 3.315 -6.747 1.00 78.00 303 ALA A CA 1
ATOM 2460 C C . ALA A 1 303 ? 7.150 2.856 -6.331 1.00 78.00 303 ALA A C 1
ATOM 2462 O O . ALA A 1 303 ? 7.292 1.813 -5.696 1.00 78.00 303 ALA A O 1
ATOM 2463 N N . THR A 1 304 ? 8.182 3.622 -6.684 1.00 72.19 304 THR A N 1
ATOM 2464 C CA . THR A 1 304 ? 9.584 3.256 -6.465 1.00 72.19 304 THR A CA 1
ATOM 2465 C C . THR A 1 304 ? 10.320 4.438 -5.835 1.00 72.19 304 THR A C 1
ATOM 2467 O O . THR A 1 304 ? 10.738 5.355 -6.552 1.00 72.19 304 THR A O 1
ATOM 2470 N N . PRO A 1 305 ? 10.452 4.488 -4.501 1.00 67.12 305 PRO A N 1
ATOM 2471 C CA . PRO A 1 305 ? 11.229 5.537 -3.858 1.00 67.12 305 PRO A CA 1
ATOM 2472 C C . PRO A 1 305 ? 12.710 5.349 -4.218 1.00 67.12 305 PRO A C 1
ATOM 2474 O O . PRO A 1 305 ? 13.238 4.240 -4.143 1.00 67.12 305 PRO A O 1
ATOM 2477 N N . LYS A 1 306 ? 13.391 6.420 -4.638 1.00 62.53 306 LYS A N 1
ATOM 2478 C CA . LYS A 1 306 ? 14.832 6.392 -4.927 1.00 62.53 306 LYS A CA 1
ATOM 2479 C C . LYS A 1 306 ? 15.603 6.980 -3.754 1.00 62.53 306 LYS A C 1
ATOM 2481 O O . LYS A 1 306 ? 15.316 8.097 -3.339 1.00 62.53 306 LYS A O 1
ATOM 2486 N N . LYS A 1 307 ? 16.624 6.257 -3.285 1.00 52.34 307 LYS A N 1
ATOM 2487 C CA . LYS A 1 307 ? 17.630 6.751 -2.337 1.00 52.34 307 LYS A CA 1
ATOM 2488 C C . LYS A 1 307 ? 18.992 6.714 -3.026 1.00 52.34 307 LYS A C 1
ATOM 2490 O O . LYS A 1 307 ? 19.653 5.682 -3.037 1.00 52.34 307 LYS A O 1
ATOM 2495 N N . THR A 1 308 ? 19.391 7.811 -3.667 1.00 51.44 308 THR A N 1
ATOM 2496 C CA . THR A 1 308 ? 20.748 7.945 -4.231 1.00 51.44 308 THR A CA 1
ATOM 2497 C C . THR A 1 308 ? 21.507 9.085 -3.559 1.00 51.44 308 THR A C 1
ATOM 2499 O O . THR A 1 308 ? 20.899 9.972 -2.966 1.00 51.44 308 THR A O 1
ATOM 2502 N N . LYS A 1 309 ? 22.843 9.071 -3.670 1.00 39.91 309 LYS A N 1
ATOM 2503 C CA . LYS A 1 309 ? 23.759 10.062 -3.077 1.00 39.91 309 LYS A CA 1
ATOM 2504 C C . LYS A 1 309 ? 23.633 11.477 -3.687 1.00 39.91 309 LYS A C 1
ATOM 2506 O O . LYS A 1 309 ? 24.157 12.416 -3.104 1.00 39.91 309 LYS A O 1
ATOM 2511 N N . TYR A 1 310 ? 22.952 11.633 -4.833 1.00 40.69 310 TYR A N 1
ATOM 2512 C CA . TYR A 1 310 ? 22.946 12.881 -5.624 1.00 40.69 310 TYR A CA 1
ATOM 2513 C C . TYR A 1 310 ? 21.556 13.400 -6.032 1.00 40.69 310 TYR A C 1
ATOM 2515 O O . TYR A 1 310 ? 21.434 14.564 -6.396 1.00 40.69 310 TYR A O 1
ATOM 2523 N N . ALA A 1 311 ? 20.507 12.577 -5.956 1.00 51.00 311 ALA A N 1
ATOM 2524 C CA . ALA A 1 311 ? 19.115 13.008 -6.094 1.00 51.00 311 ALA A CA 1
ATOM 2525 C C . ALA A 1 311 ? 18.210 11.960 -5.438 1.00 51.00 311 ALA A C 1
ATOM 2527 O O . ALA A 1 311 ? 18.214 10.782 -5.810 1.00 51.00 311 ALA A O 1
ATOM 2528 N N . SER A 1 312 ? 17.477 12.367 -4.414 1.00 61.94 312 SER A N 1
ATOM 2529 C CA . SER A 1 312 ? 16.622 11.475 -3.649 1.00 61.94 312 SER A CA 1
ATOM 2530 C C . SER A 1 312 ? 15.374 12.250 -3.280 1.00 61.94 312 SER A C 1
ATOM 2532 O O . SER A 1 312 ? 15.429 13.239 -2.556 1.00 61.94 312 SER A O 1
ATOM 2534 N N . ASN A 1 313 ? 14.236 11.808 -3.788 1.00 69.75 313 ASN A N 1
ATOM 2535 C CA . ASN A 1 313 ? 12.933 12.351 -3.432 1.00 69.75 313 ASN A CA 1
ATOM 2536 C C . ASN A 1 313 ? 12.686 12.181 -1.920 1.00 69.75 313 ASN A C 1
ATOM 2538 O O . ASN A 1 313 ? 12.021 13.015 -1.325 1.00 69.75 313 ASN A O 1
ATOM 2542 N N . ILE A 1 314 ? 13.319 11.197 -1.266 1.00 73.56 314 ILE A N 1
ATOM 2543 C CA . ILE A 1 314 ? 13.336 11.080 0.203 1.00 73.56 314 ILE A CA 1
ATOM 2544 C C . ILE A 1 314 ? 14.077 12.262 0.852 1.00 73.56 314 ILE A C 1
ATOM 2546 O O . ILE A 1 314 ? 13.685 12.722 1.912 1.00 73.56 314 ILE A O 1
ATOM 2550 N N . THR A 1 315 ? 15.127 12.807 0.229 1.00 75.56 315 THR A N 1
ATOM 2551 C CA . THR A 1 315 ? 15.817 13.997 0.765 1.00 75.56 315 THR A CA 1
ATOM 2552 C C . THR A 1 315 ? 14.921 15.234 0.729 1.00 75.56 315 THR A C 1
ATOM 2554 O O . THR A 1 315 ? 15.037 16.082 1.604 1.00 75.56 315 THR A O 1
ATOM 2557 N N . TYR A 1 316 ? 14.028 15.335 -0.259 1.00 82.88 316 TYR A N 1
ATOM 2558 C CA . TYR A 1 316 ? 13.089 16.452 -0.364 1.00 82.88 316 TYR A CA 1
ATOM 2559 C C . TYR A 1 316 ? 11.853 16.268 0.528 1.00 82.88 316 TYR A C 1
ATOM 2561 O O . TYR A 1 316 ? 11.470 17.173 1.262 1.00 82.88 316 TYR A O 1
ATOM 2569 N N . PHE A 1 317 ? 11.218 15.095 0.457 1.00 87.00 317 PHE A N 1
ATOM 2570 C CA . PHE A 1 317 ? 9.946 14.832 1.129 1.00 87.00 317 PHE A CA 1
ATOM 2571 C C . PHE A 1 317 ? 10.078 14.227 2.532 1.00 87.00 317 PHE A C 1
ATOM 2573 O O . PHE A 1 317 ? 9.086 14.171 3.252 1.00 87.00 317 PHE A O 1
ATOM 2580 N N . GLY A 1 318 ? 11.268 13.767 2.916 1.00 85.94 318 GLY A N 1
ATOM 2581 C CA . GLY A 1 318 ? 11.474 12.949 4.107 1.00 85.94 318 GLY A CA 1
ATOM 2582 C C . GLY A 1 318 ? 11.115 11.478 3.889 1.00 85.94 318 GLY A C 1
ATOM 2583 O O . GLY A 1 318 ? 10.882 11.019 2.762 1.00 85.94 318 GLY A O 1
ATOM 2584 N N . ASP A 1 319 ? 11.098 10.723 4.987 1.00 88.50 319 ASP A N 1
ATOM 2585 C CA . ASP A 1 319 ? 10.691 9.321 4.970 1.00 88.50 319 ASP A CA 1
ATOM 2586 C C . ASP A 1 319 ? 9.212 9.172 4.555 1.00 88.50 319 ASP A C 1
ATOM 2588 O O . ASP A 1 319 ? 8.385 10.036 4.862 1.00 88.50 319 ASP A O 1
ATOM 2592 N N . PRO A 1 320 ? 8.843 8.084 3.850 1.00 90.75 320 PRO A N 1
ATOM 2593 C CA . PRO A 1 320 ? 7.455 7.837 3.482 1.00 90.75 320 PRO A CA 1
ATOM 2594 C C . PRO A 1 320 ? 6.522 7.786 4.695 1.00 90.75 320 PRO A C 1
ATOM 2596 O O . PRO A 1 320 ? 6.719 6.980 5.601 1.00 90.75 320 PRO A O 1
ATOM 2599 N N . ILE A 1 321 ? 5.433 8.555 4.649 1.00 93.69 321 ILE A N 1
ATOM 2600 C CA . ILE A 1 321 ? 4.352 8.532 5.651 1.00 93.69 321 ILE A CA 1
ATOM 2601 C C . ILE A 1 321 ? 3.701 7.145 5.707 1.00 93.69 321 ILE A C 1
ATOM 2603 O O . ILE A 1 321 ? 3.305 6.644 6.764 1.00 93.69 321 ILE A O 1
ATOM 2607 N N . TYR A 1 322 ? 3.576 6.520 4.538 1.00 93.25 322 TYR A N 1
ATOM 2608 C CA . TYR A 1 322 ? 3.117 5.152 4.400 1.00 93.25 322 TYR A CA 1
ATOM 2609 C C . TYR A 1 322 ? 3.715 4.519 3.145 1.00 93.25 322 TYR A C 1
ATOM 2611 O O . TYR A 1 322 ? 3.907 5.178 2.118 1.00 93.25 322 TYR A O 1
ATOM 2619 N N . THR A 1 323 ? 4.009 3.225 3.245 1.00 89.44 323 THR A N 1
ATOM 2620 C CA . THR A 1 323 ? 4.482 2.408 2.131 1.00 89.44 323 THR A CA 1
ATOM 2621 C C . THR A 1 323 ? 3.558 1.214 1.973 1.00 89.44 323 THR A C 1
ATOM 2623 O O . THR A 1 323 ? 3.427 0.412 2.894 1.00 89.44 323 THR A O 1
ATOM 2626 N N . TYR A 1 324 ? 2.953 1.098 0.792 1.00 84.06 324 TYR A N 1
ATOM 2627 C CA . TYR A 1 324 ? 2.280 -0.104 0.322 1.00 84.06 324 TYR A CA 1
ATOM 2628 C C . TYR A 1 324 ? 3.034 -0.656 -0.888 1.00 84.06 324 TYR A C 1
ATOM 2630 O O . TYR A 1 324 ? 2.841 -0.237 -2.033 1.00 84.06 324 TYR A O 1
ATOM 2638 N N . SER A 1 325 ? 3.971 -1.549 -0.610 1.00 73.44 325 SER A N 1
ATOM 2639 C CA . SER A 1 325 ? 4.880 -2.128 -1.598 1.00 73.44 325 SER A CA 1
ATOM 2640 C C . SER A 1 325 ? 4.233 -3.272 -2.385 1.00 73.44 325 SER A C 1
ATOM 2642 O O . SER A 1 325 ? 3.280 -3.901 -1.928 1.00 73.44 325 SER A O 1
ATOM 2644 N N . LEU A 1 326 ? 4.812 -3.611 -3.547 1.00 56.91 326 LEU A N 1
ATOM 2645 C CA . LEU A 1 326 ? 4.520 -4.884 -4.226 1.00 56.91 326 LEU A CA 1
ATOM 2646 C C . LEU A 1 326 ? 4.768 -6.057 -3.269 1.00 56.91 326 LEU A C 1
ATOM 2648 O O . LEU A 1 326 ? 4.005 -7.014 -3.280 1.00 56.91 326 LEU A O 1
ATOM 2652 N N . LYS A 1 327 ? 5.761 -5.914 -2.378 1.00 54.47 327 LYS A N 1
ATOM 2653 C CA . LYS A 1 327 ? 6.059 -6.851 -1.300 1.00 54.47 327 LYS A CA 1
ATOM 2654 C C . LYS A 1 327 ? 4.883 -7.022 -0.323 1.00 54.47 327 LYS A C 1
ATOM 2656 O O . LYS A 1 327 ? 4.531 -8.128 0.014 1.00 54.47 327 LYS A O 1
ATOM 2661 N N . GLN A 1 328 ? 4.158 -5.980 0.066 1.00 53.09 328 GLN A N 1
ATOM 2662 C CA . GLN A 1 328 ? 2.943 -6.150 0.889 1.00 53.09 328 GLN A CA 1
ATOM 2663 C C . GLN A 1 328 ? 1.720 -6.609 0.078 1.00 53.09 328 GLN A C 1
ATOM 2665 O O . GLN A 1 328 ? 0.785 -7.172 0.640 1.00 53.09 328 GLN A O 1
ATOM 2670 N N . GLY A 1 329 ? 1.717 -6.380 -1.238 1.00 47.34 329 GLY A N 1
ATOM 2671 C CA . GLY A 1 329 ? 0.692 -6.900 -2.146 1.00 47.34 329 GLY A CA 1
ATOM 2672 C C . GLY A 1 329 ? 0.878 -8.372 -2.544 1.00 47.34 329 GLY A C 1
ATOM 2673 O O . GLY A 1 329 ? -0.091 -8.992 -2.979 1.00 47.34 329 GLY A O 1
ATOM 2674 N N . ILE A 1 330 ? 2.099 -8.918 -2.435 1.00 46.50 330 ILE A N 1
ATOM 2675 C CA . ILE A 1 330 ? 2.496 -10.230 -2.993 1.00 46.50 330 ILE A CA 1
ATOM 2676 C C . ILE A 1 330 ? 3.356 -11.073 -2.021 1.00 46.50 330 ILE A C 1
ATOM 2678 O O . ILE A 1 330 ? 3.278 -12.297 -2.052 1.00 46.50 330 ILE A O 1
ATOM 2682 N N . GLU A 1 331 ? 4.147 -10.460 -1.140 1.00 42.53 331 GLU A N 1
ATOM 2683 C CA . GLU A 1 331 ? 5.291 -11.050 -0.428 1.00 42.53 331 GLU A CA 1
ATOM 2684 C C . GLU A 1 331 ? 5.307 -10.854 1.114 1.00 42.53 331 GLU A C 1
ATOM 2686 O O . GLU A 1 331 ? 6.062 -10.056 1.676 1.00 42.53 331 GLU A O 1
ATOM 2691 N N . GLU A 1 332 ? 4.531 -11.665 1.833 1.00 45.50 332 GLU A N 1
ATOM 2692 C CA . GLU A 1 332 ? 4.848 -12.029 3.228 1.00 45.50 332 GLU A CA 1
ATOM 2693 C C . GLU A 1 332 ? 5.913 -13.149 3.233 1.00 45.50 332 GLU A C 1
ATOM 2695 O O . GLU A 1 332 ? 5.980 -13.921 2.276 1.00 45.50 332 GLU A O 1
ATOM 2700 N N . ASP A 1 333 ? 6.731 -13.288 4.287 1.00 39.66 333 ASP A N 1
ATOM 2701 C CA . ASP A 1 333 ? 7.676 -14.414 4.395 1.00 39.66 333 ASP A CA 1
ATOM 2702 C C . ASP A 1 333 ? 6.944 -15.763 4.198 1.00 39.66 333 ASP A C 1
ATOM 2704 O O . ASP A 1 333 ? 5.891 -16.026 4.794 1.00 39.66 333 ASP A O 1
ATOM 2708 N N . GLY A 1 334 ? 7.481 -16.609 3.307 1.00 44.59 334 GLY A N 1
ATOM 2709 C CA . GLY A 1 334 ? 6.908 -17.905 2.940 1.00 44.59 334 GLY A CA 1
ATOM 2710 C C . GLY A 1 334 ? 6.071 -17.937 1.653 1.00 44.59 334 GLY A C 1
ATOM 2711 O O . GLY A 1 334 ? 5.349 -18.915 1.453 1.00 44.59 334 GLY A O 1
ATOM 2712 N N . ILE A 1 335 ? 6.125 -16.942 0.758 1.00 44.91 335 ILE A N 1
ATOM 2713 C CA . ILE A 1 335 ? 5.456 -17.004 -0.566 1.00 44.91 335 ILE A CA 1
ATOM 2714 C C . ILE A 1 335 ? 5.809 -18.265 -1.325 1.00 44.91 335 ILE A C 1
ATOM 2716 O O . ILE A 1 335 ? 4.941 -18.868 -1.952 1.00 44.91 335 ILE A O 1
ATOM 2720 N N . GLU A 1 336 ? 7.078 -18.660 -1.293 1.00 47.88 336 GLU A N 1
ATOM 2721 C CA . GLU A 1 336 ? 7.566 -19.810 -2.025 1.00 47.88 336 GLU A CA 1
ATOM 2722 C C . GLU A 1 336 ? 6.759 -21.055 -1.636 1.00 47.88 336 GLU A C 1
ATOM 2724 O O . GLU A 1 336 ? 6.493 -21.895 -2.486 1.00 47.88 336 GLU A O 1
ATOM 2729 N N . SER A 1 337 ? 6.226 -21.129 -0.407 1.00 53.31 337 SER A N 1
ATOM 2730 C CA . SER A 1 337 ? 5.326 -22.209 0.016 1.00 53.31 337 SER A CA 1
ATOM 2731 C C . SER A 1 337 ? 4.021 -22.292 -0.793 1.00 53.31 337 SER A C 1
ATOM 2733 O O . SER A 1 337 ? 3.485 -23.389 -0.957 1.00 53.31 337 SER A O 1
ATOM 2735 N N . SER A 1 338 ? 3.557 -21.167 -1.347 1.00 45.03 338 SER A N 1
ATOM 2736 C CA . SER A 1 338 ? 2.343 -21.037 -2.170 1.00 45.03 338 SER A CA 1
ATOM 2737 C C . SER A 1 338 ? 2.552 -21.462 -3.626 1.00 45.03 338 SER A C 1
ATOM 2739 O O . SER A 1 338 ? 1.577 -21.661 -4.352 1.00 45.03 338 SER A O 1
ATOM 2741 N N . PHE A 1 339 ? 3.808 -21.633 -4.045 1.00 55.00 339 PHE A N 1
ATOM 2742 C CA . PHE A 1 339 ? 4.180 -22.204 -5.335 1.00 55.00 339 PHE A CA 1
ATOM 2743 C C . PHE A 1 339 ? 4.452 -23.710 -5.187 1.00 55.00 339 PHE A C 1
ATOM 2745 O O . PHE A 1 339 ? 4.858 -24.167 -4.105 1.00 55.00 339 PHE A O 1
ATOM 2752 N N . PRO A 1 340 ? 4.261 -24.511 -6.258 1.00 62.66 340 PRO A N 1
ATOM 2753 C CA . PRO A 1 340 ? 4.587 -25.932 -6.225 1.00 62.66 340 PRO A CA 1
ATOM 2754 C C . PRO A 1 340 ? 6.029 -26.142 -5.762 1.00 62.66 340 PRO A C 1
ATOM 2756 O O . PRO A 1 340 ? 6.912 -25.379 -6.152 1.00 62.66 340 PRO A O 1
ATOM 2759 N N . ALA A 1 341 ? 6.275 -27.185 -4.962 1.00 67.44 341 ALA A N 1
ATOM 2760 C CA . ALA A 1 341 ? 7.584 -27.467 -4.359 1.00 67.44 341 ALA A CA 1
ATOM 2761 C C . ALA A 1 341 ? 8.748 -27.425 -5.373 1.00 67.44 341 ALA A C 1
ATOM 2763 O O . ALA A 1 341 ? 9.850 -26.990 -5.048 1.00 67.44 341 ALA A O 1
ATOM 2764 N N . SER A 1 342 ? 8.484 -27.821 -6.620 1.00 72.44 342 SER A N 1
ATOM 2765 C CA . SER A 1 342 ? 9.446 -27.807 -7.722 1.00 72.44 342 SER A CA 1
ATOM 2766 C C . SER A 1 342 ? 9.887 -26.407 -8.169 1.00 72.44 342 SER A C 1
ATOM 2768 O O . SER A 1 342 ? 10.992 -26.292 -8.699 1.00 72.44 342 SER A O 1
ATOM 2770 N N . PHE A 1 343 ? 9.067 -25.372 -7.952 1.00 75.12 343 PHE A N 1
ATOM 2771 C CA . PHE A 1 343 ? 9.263 -23.998 -8.439 1.00 75.12 343 PHE A CA 1
ATOM 2772 C C . PHE A 1 343 ? 9.512 -22.966 -7.326 1.00 75.12 343 PHE A C 1
ATOM 2774 O O . PHE A 1 343 ? 9.464 -21.763 -7.569 1.00 75.12 343 PHE A O 1
ATOM 2781 N N . ARG A 1 344 ? 9.761 -23.418 -6.094 1.00 73.62 344 ARG A N 1
ATOM 2782 C CA . ARG A 1 344 ? 9.963 -22.543 -4.932 1.00 73.62 344 ARG A CA 1
ATOM 2783 C C . ARG A 1 344 ? 11.307 -21.836 -4.999 1.00 73.62 344 ARG A C 1
ATOM 2785 O O . ARG A 1 344 ? 12.346 -22.483 -4.943 1.00 73.62 344 ARG A O 1
ATOM 2792 N N . THR A 1 345 ? 11.287 -20.514 -5.077 1.00 69.62 345 THR A N 1
ATOM 2793 C CA . THR A 1 345 ? 12.485 -19.671 -5.107 1.00 69.62 345 THR A CA 1
ATOM 2794 C C . THR A 1 345 ? 12.190 -18.325 -4.461 1.00 69.62 345 THR A C 1
ATOM 2796 O O . THR A 1 345 ? 11.040 -17.894 -4.428 1.00 69.62 345 THR A O 1
ATOM 2799 N N . LYS A 1 346 ? 13.233 -17.672 -3.939 1.00 64.75 346 LYS A N 1
ATOM 2800 C CA . LYS A 1 346 ? 13.157 -16.302 -3.410 1.00 64.75 346 LYS A CA 1
ATOM 2801 C C . LYS A 1 346 ? 13.290 -15.241 -4.507 1.00 64.75 346 LYS A C 1
ATOM 2803 O O . LYS A 1 346 ? 13.130 -14.059 -4.240 1.00 64.75 346 LYS A O 1
ATOM 2808 N N . GLU A 1 347 ? 13.594 -15.662 -5.732 1.00 67.88 347 GLU A N 1
ATOM 2809 C CA . GLU A 1 347 ? 13.755 -14.777 -6.882 1.00 67.88 347 GLU A CA 1
ATOM 2810 C C . GLU A 1 347 ? 12.392 -14.404 -7.469 1.00 67.88 347 GLU A C 1
ATOM 2812 O O . GLU A 1 347 ? 11.747 -15.197 -8.156 1.00 67.88 347 GLU A O 1
ATOM 2817 N N . THR A 1 348 ? 11.953 -13.172 -7.223 1.00 68.44 348 THR A N 1
ATOM 2818 C CA . THR A 1 348 ? 10.622 -12.687 -7.605 1.00 68.44 348 THR A CA 1
ATOM 2819 C C . THR A 1 348 ? 10.357 -12.799 -9.114 1.00 68.44 348 THR A C 1
ATOM 2821 O O . THR A 1 348 ? 9.255 -13.165 -9.515 1.00 68.44 348 THR A O 1
ATOM 2824 N N . ALA A 1 349 ? 11.361 -12.558 -9.970 1.00 77.94 349 ALA A N 1
ATOM 2825 C CA . ALA A 1 349 ? 11.218 -12.674 -11.429 1.00 77.94 349 ALA A CA 1
ATOM 2826 C C . ALA A 1 349 ? 10.813 -14.093 -11.878 1.00 77.94 349 ALA A C 1
ATOM 2828 O O . ALA A 1 349 ? 9.982 -14.256 -12.774 1.00 77.94 349 ALA A O 1
ATOM 2829 N N . ASP A 1 350 ? 11.348 -15.114 -11.208 1.00 80.94 350 ASP A N 1
ATOM 2830 C CA . ASP A 1 350 ? 11.031 -16.515 -11.477 1.00 80.94 350 ASP A CA 1
ATOM 2831 C C . ASP A 1 350 ? 9.583 -16.828 -11.067 1.00 80.94 350 ASP A C 1
ATOM 2833 O O . ASP A 1 350 ? 8.837 -17.463 -11.816 1.00 80.94 350 ASP A O 1
ATOM 2837 N N . LEU A 1 351 ? 9.157 -16.331 -9.899 1.00 77.00 351 LEU A N 1
ATOM 2838 C CA . LEU A 1 351 ? 7.787 -16.493 -9.402 1.00 77.00 351 LEU A CA 1
ATOM 2839 C C . LEU A 1 351 ? 6.764 -15.814 -10.325 1.00 77.00 351 LEU A C 1
ATOM 2841 O O . LEU A 1 351 ? 5.703 -16.382 -10.595 1.00 77.00 351 LEU A O 1
ATOM 2845 N N . PHE A 1 352 ? 7.093 -14.637 -10.870 1.00 80.50 352 PHE A N 1
ATOM 2846 C CA . PHE A 1 352 ? 6.263 -13.958 -11.869 1.00 80.50 352 PHE A CA 1
ATOM 2847 C C . PHE A 1 352 ? 6.119 -14.773 -13.151 1.00 80.50 352 PHE A C 1
ATOM 2849 O O . PHE A 1 352 ? 5.011 -14.876 -13.676 1.00 80.50 352 PHE A O 1
ATOM 2856 N N . MET A 1 353 ? 7.197 -15.392 -13.637 1.00 89.38 353 MET A N 1
ATOM 2857 C CA . MET A 1 353 ? 7.117 -16.264 -14.811 1.00 89.38 353 MET A CA 1
ATOM 2858 C C . MET A 1 353 ? 6.176 -17.444 -14.580 1.00 89.38 353 MET A C 1
ATOM 2860 O O . MET A 1 353 ? 5.295 -17.699 -15.405 1.00 89.38 353 MET A O 1
ATOM 2864 N N . VAL A 1 354 ? 6.291 -18.108 -13.428 1.00 83.44 354 VAL A N 1
ATOM 2865 C CA . VAL A 1 354 ? 5.396 -19.214 -13.056 1.00 83.44 354 VAL A CA 1
ATOM 2866 C C . VAL A 1 354 ? 3.942 -18.746 -12.979 1.00 83.44 354 VAL A C 1
ATOM 2868 O O . VAL A 1 354 ? 3.048 -19.430 -13.482 1.00 83.44 354 VAL A O 1
ATOM 2871 N N . LEU A 1 355 ? 3.697 -17.567 -12.402 1.00 77.44 355 LEU A N 1
ATOM 2872 C CA . LEU A 1 355 ? 2.359 -16.990 -12.302 1.00 77.44 355 LEU A CA 1
ATOM 2873 C C . LEU A 1 355 ? 1.766 -16.660 -13.681 1.00 77.44 355 LEU A C 1
ATOM 2875 O O . LEU A 1 355 ? 0.617 -17.008 -13.939 1.00 77.44 355 LEU A O 1
ATOM 2879 N N . ILE A 1 356 ? 2.530 -16.034 -14.582 1.00 84.12 356 ILE A N 1
ATOM 2880 C CA . ILE A 1 356 ? 2.070 -15.698 -15.941 1.00 84.12 356 ILE A CA 1
ATOM 2881 C C . ILE A 1 356 ? 1.702 -16.971 -16.705 1.00 84.12 356 ILE A C 1
ATOM 2883 O O . ILE A 1 356 ? 0.595 -17.073 -17.235 1.00 84.12 356 ILE A O 1
ATOM 2887 N N . MET A 1 357 ? 2.593 -17.966 -16.715 1.00 88.62 357 MET A N 1
ATOM 2888 C CA . MET A 1 357 ? 2.351 -19.265 -17.353 1.00 88.62 357 MET A CA 1
ATOM 2889 C C . MET A 1 357 ? 1.079 -19.930 -16.810 1.00 88.62 357 MET A C 1
ATOM 2891 O O . MET A 1 357 ? 0.286 -20.514 -17.553 1.00 88.62 357 MET A O 1
ATOM 2895 N N . HIS A 1 358 ? 0.853 -19.812 -15.505 1.00 80.75 358 HIS A N 1
ATOM 2896 C CA . HIS A 1 358 ? -0.335 -20.350 -14.868 1.00 80.75 358 HIS A CA 1
ATOM 2897 C C . HIS A 1 358 ? -1.623 -19.609 -15.278 1.00 80.75 358 HIS A C 1
ATOM 2899 O O . HIS A 1 358 ? -2.607 -20.257 -15.632 1.00 80.75 358 HIS A O 1
ATOM 2905 N N . LEU A 1 359 ? -1.613 -18.271 -15.260 1.00 78.50 359 LEU A N 1
ATOM 2906 C CA . LEU A 1 359 ? -2.783 -17.428 -15.546 1.00 78.50 359 LEU A CA 1
ATOM 2907 C C . LEU A 1 359 ? -3.203 -17.432 -17.020 1.00 78.50 359 LEU A C 1
ATOM 2909 O O . LEU A 1 359 ? -4.370 -17.170 -17.325 1.00 78.50 359 LEU A O 1
ATOM 2913 N N . LEU A 1 360 ? -2.275 -17.705 -17.940 1.00 85.50 360 LEU A N 1
ATOM 2914 C CA . LEU A 1 360 ? -2.602 -17.821 -19.355 1.00 85.50 360 LEU A CA 1
ATOM 2915 C C . LEU A 1 360 ? -3.605 -18.959 -19.579 1.00 85.50 360 LEU A C 1
ATOM 2917 O O . LEU A 1 360 ? -3.418 -20.090 -19.126 1.00 85.50 360 LEU A O 1
ATOM 2921 N N . LYS A 1 361 ? -4.677 -18.651 -20.307 1.00 90.38 361 LYS A N 1
ATOM 2922 C CA . LYS A 1 361 ? -5.604 -19.646 -20.862 1.00 90.38 361 LYS A CA 1
ATOM 2923 C C . LYS A 1 361 ? -4.999 -20.251 -22.131 1.00 90.38 361 LYS A C 1
ATOM 2925 O O . LYS A 1 361 ? -4.069 -19.671 -22.686 1.00 90.38 361 LYS A O 1
ATOM 2930 N N . ASP A 1 362 ? -5.516 -21.383 -22.593 1.00 91.88 362 ASP A N 1
ATOM 2931 C CA . ASP A 1 362 ? -5.070 -21.981 -23.859 1.00 91.88 362 ASP A CA 1
ATOM 2932 C C . ASP A 1 362 ? -5.302 -21.002 -25.027 1.00 91.88 362 ASP A C 1
ATOM 2934 O O . ASP A 1 362 ? -6.333 -20.328 -25.083 1.00 91.88 362 ASP A O 1
ATOM 2938 N N . GLY A 1 363 ? -4.304 -20.851 -25.903 1.00 91.00 363 GLY A N 1
ATOM 2939 C CA . GLY A 1 363 ? -4.246 -19.804 -26.936 1.00 91.00 363 GLY A CA 1
ATOM 2940 C C . GLY A 1 363 ? -3.917 -18.396 -26.409 1.00 91.00 363 GLY A C 1
ATOM 2941 O O . GLY A 1 363 ? -3.811 -17.438 -27.177 1.00 91.00 363 GLY A O 1
ATOM 2942 N N . GLY A 1 364 ? -3.756 -18.231 -25.094 1.00 94.06 364 GLY A N 1
ATOM 2943 C CA . GLY A 1 364 ? -3.317 -16.985 -24.476 1.00 94.06 364 GLY A CA 1
ATOM 2944 C C . GLY A 1 364 ? -1.856 -16.683 -24.806 1.00 94.06 364 GLY A C 1
ATOM 2945 O O . GLY A 1 364 ? -1.019 -17.584 -24.832 1.00 94.06 364 GLY A O 1
ATOM 2946 N N . ARG A 1 365 ? -1.539 -15.401 -25.009 1.00 96.06 365 ARG A N 1
ATOM 2947 C CA . ARG A 1 365 ? -0.208 -14.917 -25.404 1.00 96.06 365 ARG A CA 1
ATOM 2948 C C . ARG A 1 365 ? 0.355 -13.960 -24.361 1.00 96.06 365 ARG A C 1
ATOM 2950 O O . ARG A 1 365 ? -0.401 -13.181 -23.781 1.00 96.06 365 ARG A O 1
ATOM 2957 N N . ALA A 1 366 ? 1.667 -13.983 -24.168 1.00 95.88 366 ALA A N 1
ATOM 2958 C CA . ALA A 1 366 ? 2.375 -13.059 -23.291 1.00 95.88 366 ALA A CA 1
ATOM 2959 C C . ALA A 1 366 ? 3.669 -12.549 -23.934 1.00 95.88 366 ALA A C 1
ATOM 2961 O O . ALA A 1 366 ? 4.347 -13.276 -24.658 1.00 95.88 366 ALA A O 1
ATOM 2962 N N . GLY A 1 367 ? 4.001 -11.294 -23.630 1.00 97.19 367 GLY A N 1
ATOM 2963 C CA . GLY A 1 367 ? 5.324 -10.707 -23.816 1.00 97.19 367 GLY A CA 1
ATOM 2964 C C . GLY A 1 367 ? 5.872 -10.316 -22.446 1.00 97.19 367 GLY A C 1
ATOM 2965 O O . GLY A 1 367 ? 5.180 -9.621 -21.700 1.00 97.19 367 GLY A O 1
ATOM 2966 N N . VAL A 1 368 ? 7.067 -10.781 -22.086 1.00 95.44 368 VAL A N 1
ATOM 2967 C CA . VAL A 1 368 ? 7.641 -10.583 -20.746 1.00 95.44 368 VAL A CA 1
ATOM 2968 C C . VAL A 1 368 ? 9.047 -10.012 -20.847 1.00 95.44 368 VAL A C 1
ATOM 2970 O O . VAL A 1 368 ? 9.879 -10.525 -21.590 1.00 95.44 368 VAL A O 1
ATOM 2973 N N . VAL A 1 369 ? 9.314 -8.958 -20.072 1.00 94.00 369 VAL A N 1
ATOM 2974 C CA . VAL A 1 369 ? 10.646 -8.358 -19.933 1.00 94.00 369 VAL A CA 1
ATOM 2975 C C . VAL A 1 369 ? 11.373 -9.027 -18.771 1.00 94.00 369 VAL A C 1
ATOM 2977 O O . VAL A 1 369 ? 10.886 -8.971 -17.642 1.00 94.00 369 VAL A O 1
ATOM 2980 N N . LEU A 1 370 ? 12.533 -9.633 -19.024 1.00 90.19 370 LEU A N 1
ATOM 2981 C CA . LEU A 1 370 ? 13.328 -10.314 -17.996 1.00 90.19 370 LEU A CA 1
ATOM 2982 C C . LEU A 1 370 ? 14.821 -9.994 -18.107 1.00 90.19 370 LEU A C 1
ATOM 2984 O O . LEU A 1 370 ? 15.329 -9.840 -19.218 1.00 90.19 370 LEU A O 1
ATOM 2988 N N . PRO A 1 371 ? 15.553 -9.940 -16.982 1.00 88.06 371 PRO A N 1
ATOM 2989 C CA . PRO A 1 371 ? 17.008 -9.851 -17.002 1.00 88.06 371 PRO A CA 1
ATOM 2990 C C . PRO A 1 371 ? 17.654 -11.160 -17.484 1.00 88.06 371 PRO A C 1
ATOM 2992 O O . PRO A 1 371 ? 17.065 -12.236 -17.349 1.00 88.06 371 PRO A O 1
ATOM 2995 N N . ASP A 1 372 ? 18.903 -11.084 -17.958 1.00 85.00 372 ASP A N 1
ATOM 2996 C CA . ASP A 1 372 ? 19.698 -12.253 -18.389 1.00 85.00 372 ASP A CA 1
ATOM 2997 C C . ASP A 1 372 ? 19.748 -13.365 -17.328 1.00 85.00 372 ASP A C 1
ATOM 2999 O O . ASP A 1 372 ? 19.766 -14.543 -17.674 1.00 85.00 372 ASP A O 1
ATOM 3003 N N . GLY A 1 373 ? 19.694 -13.011 -16.037 1.00 85.00 373 GLY A N 1
ATOM 3004 C CA . GLY A 1 373 ? 19.733 -13.969 -14.928 1.00 85.00 373 GLY A CA 1
ATOM 3005 C C . GLY A 1 373 ? 18.682 -15.084 -15.001 1.00 85.00 373 GLY A C 1
ATOM 3006 O O . GLY A 1 373 ? 18.932 -16.183 -14.508 1.00 85.00 373 GLY A O 1
ATOM 3007 N N . PHE A 1 374 ? 17.529 -14.846 -15.638 1.00 91.12 374 PHE A N 1
ATOM 3008 C CA . PHE A 1 374 ? 16.541 -15.902 -15.890 1.00 91.12 374 PHE A CA 1
ATOM 3009 C C . PHE A 1 374 ? 16.981 -16.862 -17.011 1.00 91.12 374 PHE A C 1
ATOM 3011 O O . PHE A 1 374 ? 16.773 -18.071 -16.905 1.00 91.12 374 PHE A O 1
ATOM 3018 N N . LEU A 1 375 ? 17.604 -16.339 -18.074 1.00 91.81 375 LEU A N 1
ATOM 3019 C CA . LEU A 1 375 ? 17.986 -17.105 -19.265 1.00 91.81 375 LEU A CA 1
ATOM 3020 C C . LEU A 1 375 ? 19.052 -18.162 -18.952 1.00 91.81 375 LEU A C 1
ATOM 3022 O O . LEU A 1 375 ? 18.851 -19.338 -19.271 1.00 91.81 375 LEU A O 1
ATOM 3026 N N . PHE A 1 376 ? 20.146 -17.761 -18.296 1.00 88.50 376 PHE A N 1
ATOM 3027 C CA . PHE A 1 376 ? 21.273 -18.652 -17.982 1.00 88.50 376 PHE A CA 1
ATOM 3028 C C . PHE A 1 376 ? 21.169 -19.322 -16.609 1.00 88.50 376 PHE A C 1
ATOM 3030 O O . PHE A 1 376 ? 21.881 -20.286 -16.345 1.00 88.50 376 PHE A O 1
ATOM 3037 N N . GLY A 1 377 ? 20.308 -18.823 -15.719 1.00 81.44 377 GLY A N 1
ATOM 3038 C CA . GLY A 1 377 ? 20.225 -19.341 -14.359 1.00 81.44 377 GLY A CA 1
ATOM 3039 C C . GLY A 1 377 ? 19.750 -20.798 -14.297 1.00 81.44 377 GLY A C 1
ATOM 3040 O O . GLY A 1 377 ? 18.952 -21.255 -15.125 1.00 81.44 377 GLY A O 1
ATOM 3041 N N . GLU A 1 378 ? 20.238 -21.512 -13.283 1.00 84.62 378 GLU A N 1
ATOM 3042 C CA . GLU A 1 378 ? 20.023 -22.950 -13.099 1.00 84.62 378 GLU A CA 1
ATOM 3043 C C . GLU A 1 378 ? 19.107 -23.279 -11.901 1.00 84.62 378 GLU A C 1
ATOM 3045 O O . GLU A 1 378 ? 18.590 -22.399 -11.203 1.00 84.62 378 GLU A O 1
ATOM 3050 N N . GLY A 1 379 ? 18.868 -24.573 -11.667 1.00 86.88 379 GLY A N 1
ATOM 3051 C CA . GLY A 1 379 ? 18.086 -25.081 -10.541 1.00 86.88 379 GLY A CA 1
ATOM 3052 C C . GLY A 1 379 ? 16.586 -24.898 -10.757 1.00 86.88 379 GLY A C 1
ATOM 3053 O O . GLY A 1 379 ? 15.995 -25.507 -11.648 1.00 86.88 379 GLY A O 1
ATOM 3054 N N . VAL A 1 380 ? 15.947 -24.055 -9.941 1.00 84.06 380 VAL A N 1
ATOM 3055 C CA . VAL A 1 380 ? 14.511 -23.753 -10.083 1.00 84.06 380 VAL A CA 1
ATOM 3056 C C . VAL A 1 380 ? 14.216 -23.116 -11.443 1.00 84.06 380 VAL A C 1
ATOM 3058 O O . VAL A 1 380 ? 13.230 -23.476 -12.083 1.00 84.06 380 VAL A O 1
ATOM 3061 N N . LYS A 1 381 ? 15.108 -22.249 -11.934 1.00 90.44 381 LYS A N 1
ATOM 3062 C CA . LYS A 1 381 ? 14.986 -21.619 -13.255 1.00 90.44 381 LYS A CA 1
ATOM 3063 C C . LYS A 1 381 ? 15.002 -22.639 -14.391 1.00 90.44 381 LYS A C 1
ATOM 3065 O O . LYS A 1 381 ? 14.205 -22.509 -15.314 1.00 90.44 381 LYS A O 1
ATOM 3070 N N . THR A 1 382 ? 15.836 -23.679 -14.307 1.00 90.88 382 THR A N 1
ATOM 3071 C CA . THR A 1 382 ? 15.850 -24.782 -15.286 1.00 90.88 382 THR A CA 1
ATOM 3072 C C . THR A 1 382 ? 14.479 -25.442 -15.376 1.00 90.88 382 THR A C 1
ATOM 3074 O O . THR A 1 382 ? 13.926 -25.545 -16.464 1.00 90.88 382 THR A O 1
ATOM 3077 N N . ARG A 1 383 ? 13.859 -25.755 -14.233 1.00 90.62 383 ARG A N 1
ATOM 3078 C CA . ARG A 1 383 ? 12.516 -26.361 -14.186 1.00 90.62 383 ARG A CA 1
ATOM 3079 C C . ARG A 1 383 ? 11.431 -25.442 -14.747 1.00 90.62 383 ARG A C 1
ATOM 3081 O O . ARG A 1 383 ? 10.487 -25.902 -15.387 1.00 90.62 383 ARG A O 1
ATOM 3088 N N . ILE A 1 384 ? 11.535 -24.135 -14.501 1.00 94.00 384 ILE A N 1
ATOM 3089 C CA . ILE A 1 384 ? 10.600 -23.158 -15.077 1.00 94.00 384 ILE A CA 1
ATOM 3090 C C . ILE A 1 384 ? 10.754 -23.132 -16.603 1.00 94.00 384 ILE A C 1
ATOM 3092 O O . ILE A 1 384 ? 9.748 -23.164 -17.311 1.00 94.00 384 ILE A O 1
ATOM 3096 N N . LYS A 1 385 ? 11.991 -23.136 -17.115 1.00 96.69 385 LYS A N 1
ATOM 3097 C CA . LYS A 1 385 ? 12.288 -23.173 -18.555 1.00 96.69 385 LYS A CA 1
ATOM 3098 C C . LYS A 1 385 ? 11.835 -24.485 -19.204 1.00 96.69 385 LYS A C 1
ATOM 3100 O O . LYS A 1 385 ? 11.211 -24.437 -20.255 1.00 96.69 385 LYS A O 1
ATOM 3105 N N . GLU A 1 386 ? 12.031 -25.631 -18.558 1.00 96.25 386 GLU A N 1
ATOM 3106 C CA . GLU A 1 386 ? 11.477 -26.931 -18.978 1.00 96.25 386 GLU A CA 1
ATOM 3107 C C . GLU A 1 386 ? 9.964 -26.859 -19.201 1.00 96.25 386 GLU A C 1
ATOM 3109 O O . GLU A 1 386 ? 9.454 -27.224 -20.264 1.00 96.25 386 GLU A O 1
ATOM 3114 N N . LYS A 1 387 ? 9.236 -26.339 -18.208 1.00 94.50 387 LYS A N 1
ATOM 3115 C CA . LYS A 1 387 ? 7.785 -26.164 -18.297 1.00 94.50 387 LYS A CA 1
ATOM 3116 C C . LYS A 1 387 ? 7.404 -25.171 -19.398 1.00 94.50 387 LYS A C 1
ATOM 3118 O O . LYS A 1 387 ? 6.447 -25.406 -20.130 1.00 94.50 387 LYS A O 1
ATOM 3123 N N . LEU A 1 388 ? 8.150 -24.073 -19.526 1.00 97.38 388 LEU A N 1
ATOM 3124 C CA . LEU A 1 388 ? 7.924 -23.064 -20.558 1.00 97.38 388 LEU A CA 1
ATOM 3125 C C . LEU A 1 388 ? 8.054 -23.672 -21.956 1.00 97.38 388 LEU A C 1
ATOM 3127 O O . LEU A 1 388 ? 7.166 -23.474 -22.772 1.00 97.38 388 LEU A O 1
ATOM 3131 N N . LEU A 1 389 ? 9.100 -24.456 -22.219 1.00 97.62 389 LEU A N 1
ATOM 3132 C CA . LEU A 1 389 ? 9.326 -25.042 -23.543 1.00 97.62 389 LEU A CA 1
ATOM 3133 C C . LEU A 1 389 ? 8.398 -26.225 -23.850 1.00 97.62 389 LEU A C 1
ATOM 3135 O O . LEU A 1 389 ? 8.098 -26.470 -25.014 1.00 97.62 389 LEU A O 1
ATOM 3139 N N . SER A 1 390 ? 7.927 -26.954 -22.836 1.00 96.00 390 SER A N 1
ATOM 3140 C CA . SER A 1 390 ? 7.048 -28.117 -23.033 1.00 96.00 390 SER A CA 1
ATOM 3141 C C . SER A 1 390 ? 5.564 -27.762 -23.166 1.00 96.00 390 SER A C 1
ATOM 3143 O O . SER A 1 390 ? 4.852 -28.425 -23.915 1.00 96.00 390 SER A O 1
ATOM 3145 N N . GLU A 1 391 ? 5.081 -26.728 -22.471 1.00 95.62 391 GLU A N 1
ATOM 3146 C CA . GLU A 1 391 ? 3.649 -26.367 -22.447 1.00 95.62 391 GLU A CA 1
ATOM 3147 C C . GLU A 1 391 ? 3.314 -25.086 -23.226 1.00 95.62 391 GLU A C 1
ATOM 3149 O O . GLU A 1 391 ? 2.141 -24.812 -23.510 1.00 95.62 391 GLU A O 1
ATOM 3154 N N . PHE A 1 392 ? 4.330 -24.290 -23.561 1.00 98.06 392 PHE A N 1
ATOM 3155 C CA . PHE A 1 392 ? 4.177 -23.025 -24.266 1.00 98.06 392 PHE A CA 1
ATOM 3156 C C . PHE A 1 392 ? 5.065 -23.004 -25.501 1.00 98.06 392 PHE A C 1
ATOM 3158 O O . PHE A 1 392 ? 6.108 -23.653 -25.567 1.00 98.06 392 PHE A O 1
ATOM 3165 N N . ASN A 1 393 ? 4.635 -22.220 -26.481 1.00 98.00 393 ASN A N 1
ATOM 3166 C CA . ASN A 1 393 ? 5.365 -21.949 -27.697 1.00 98.00 393 ASN A CA 1
ATOM 3167 C C . ASN A 1 393 ? 6.126 -20.642 -27.493 1.00 98.00 393 ASN A C 1
ATOM 3169 O O . ASN A 1 393 ? 5.615 -19.571 -27.829 1.00 98.00 393 ASN A O 1
ATOM 3173 N N . LEU A 1 394 ? 7.317 -20.726 -26.895 1.00 98.31 394 LEU A N 1
ATOM 3174 C CA . LEU A 1 394 ? 8.277 -19.630 -26.797 1.00 98.31 394 LEU A CA 1
ATOM 3175 C C . LEU A 1 394 ? 8.886 -19.386 -28.171 1.00 98.31 394 LEU A C 1
ATOM 3177 O O . LEU A 1 394 ? 9.970 -19.850 -28.502 1.00 98.31 394 LEU A O 1
ATOM 3181 N N . HIS A 1 395 ? 8.145 -18.662 -28.996 1.00 97.06 395 HIS A N 1
ATOM 3182 C CA . HIS A 1 395 ? 8.480 -18.516 -30.402 1.00 97.06 395 HIS A CA 1
ATOM 3183 C C . HIS A 1 395 ? 9.567 -17.466 -30.652 1.00 97.06 395 HIS A C 1
ATOM 3185 O O . HIS A 1 395 ? 10.182 -17.486 -31.723 1.00 97.06 395 HIS A O 1
ATOM 3191 N N . THR A 1 396 ? 9.777 -16.505 -29.737 1.00 98.19 396 THR A N 1
ATOM 3192 C CA . THR A 1 396 ? 10.744 -15.413 -29.952 1.00 98.19 396 THR A CA 1
ATOM 3193 C C . THR A 1 396 ? 11.351 -14.860 -28.666 1.00 98.19 396 THR A C 1
ATOM 3195 O O . THR A 1 396 ? 10.633 -14.589 -27.702 1.00 98.19 396 THR A O 1
ATOM 3198 N N . ILE A 1 397 ? 12.663 -14.617 -28.697 1.00 98.19 397 ILE A N 1
ATOM 3199 C CA . ILE A 1 397 ? 13.425 -13.871 -27.694 1.00 98.19 397 ILE A CA 1
ATOM 3200 C C . ILE A 1 397 ? 14.120 -12.695 -28.386 1.00 98.19 397 ILE A C 1
ATOM 3202 O O . ILE A 1 397 ? 14.959 -12.890 -29.262 1.00 98.19 397 ILE A O 1
ATOM 3206 N N . VAL A 1 398 ? 13.796 -11.467 -27.983 1.00 97.44 398 VAL A N 1
ATOM 3207 C CA . VAL A 1 398 ? 14.518 -10.267 -28.433 1.00 97.44 398 VAL A CA 1
ATOM 3208 C C . VAL A 1 398 ? 15.547 -9.893 -27.375 1.00 97.44 398 VAL A C 1
ATOM 3210 O O . VAL A 1 398 ? 15.185 -9.614 -26.228 1.00 97.44 398 VAL A O 1
ATOM 3213 N N . ARG A 1 399 ? 16.825 -9.893 -27.752 1.00 95.56 399 ARG A N 1
ATOM 3214 C CA . ARG A 1 399 ? 17.944 -9.506 -26.892 1.00 95.56 399 ARG A CA 1
ATOM 3215 C C . ARG A 1 399 ? 18.142 -8.001 -26.974 1.00 95.56 399 ARG A C 1
ATOM 3217 O O . ARG A 1 399 ? 18.433 -7.481 -28.051 1.00 95.56 399 ARG A O 1
ATOM 3224 N N . LEU A 1 400 ? 17.978 -7.304 -25.852 1.00 94.06 400 LEU A N 1
ATOM 3225 C CA . LEU A 1 400 ? 18.167 -5.857 -25.810 1.00 94.06 400 LEU A CA 1
ATOM 3226 C C . LEU A 1 400 ? 19.629 -5.505 -25.498 1.00 94.06 400 LEU A C 1
ATOM 3228 O O . LEU A 1 400 ? 20.284 -6.207 -24.719 1.00 94.06 400 LEU A O 1
ATOM 3232 N N . PRO A 1 401 ? 20.152 -4.396 -26.046 1.00 90.56 401 PRO A N 1
ATOM 3233 C CA . PRO A 1 401 ? 21.499 -3.955 -25.743 1.00 90.56 401 PRO A CA 1
ATOM 3234 C C . PRO A 1 401 ? 21.691 -3.534 -24.289 1.00 90.56 401 PRO A C 1
ATOM 3236 O O . PRO A 1 401 ? 20.753 -3.250 -23.540 1.00 90.56 401 PRO A O 1
ATOM 3239 N N . ASN A 1 402 ? 22.958 -3.397 -23.905 1.00 85.50 402 ASN A N 1
ATOM 3240 C CA . ASN A 1 402 ? 23.317 -2.839 -22.610 1.00 85.50 402 ASN A CA 1
ATOM 3241 C C . ASN A 1 402 ? 22.775 -1.415 -22.440 1.00 85.50 402 ASN A C 1
ATOM 3243 O O . ASN A 1 402 ? 22.828 -0.580 -23.351 1.00 85.50 402 ASN A O 1
ATOM 3247 N N . GLY A 1 403 ? 22.331 -1.136 -21.217 1.00 83.75 403 GLY A N 1
ATOM 3248 C CA . GLY A 1 403 ? 21.966 0.199 -20.768 1.00 83.75 403 GLY A CA 1
ATOM 3249 C C . GLY A 1 403 ? 20.552 0.650 -21.110 1.00 83.75 403 GLY A C 1
ATOM 3250 O O . GLY A 1 403 ? 20.209 1.778 -20.762 1.00 83.75 403 GLY A O 1
ATOM 3251 N N . VAL A 1 404 ? 19.716 -0.198 -21.727 1.00 88.06 404 VAL A N 1
ATOM 3252 C CA . VAL A 1 404 ? 18.306 0.140 -22.016 1.00 88.06 404 VAL A CA 1
ATOM 3253 C C . VAL A 1 404 ? 17.568 0.611 -20.757 1.00 88.06 404 VAL A C 1
ATOM 3255 O O . VAL A 1 404 ? 16.830 1.590 -20.802 1.00 88.06 404 VAL A O 1
ATOM 3258 N N . PHE A 1 405 ? 17.832 -0.028 -19.615 1.00 83.06 405 PHE A N 1
ATOM 3259 C CA . PHE A 1 405 ? 17.223 0.309 -18.328 1.00 83.06 405 PHE A CA 1
ATOM 3260 C C . PHE A 1 405 ? 18.136 1.146 -17.415 1.00 83.06 405 PHE A C 1
ATOM 3262 O O . PHE A 1 405 ? 17.896 1.235 -16.210 1.00 83.06 405 PHE A O 1
ATOM 3269 N N . ASN A 1 406 ? 19.175 1.799 -17.946 1.00 75.00 406 ASN A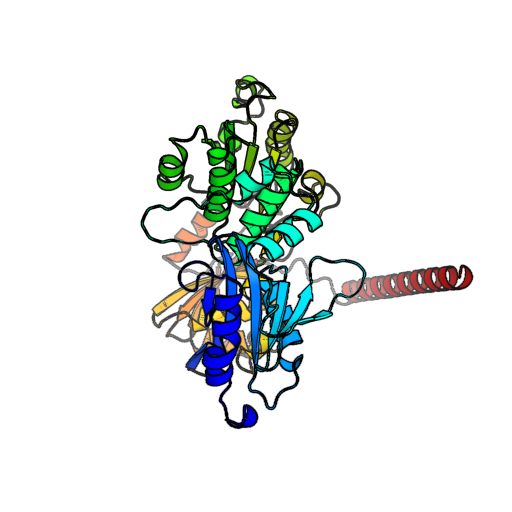 N 1
ATOM 3270 C CA . ASN A 1 406 ? 19.993 2.709 -17.143 1.00 75.00 406 ASN A CA 1
ATOM 3271 C C . ASN A 1 406 ? 19.188 3.950 -16.706 1.00 75.00 406 ASN A C 1
ATOM 3273 O O . ASN A 1 406 ? 18.417 4.495 -17.496 1.00 75.00 406 ASN A O 1
ATOM 3277 N N . PRO A 1 407 ? 19.395 4.465 -15.477 1.00 62.09 407 PRO A N 1
ATOM 3278 C CA . PRO A 1 407 ? 20.384 4.045 -14.475 1.00 62.09 407 PRO A CA 1
ATOM 3279 C C . PRO A 1 407 ? 19.860 2.992 -13.477 1.00 62.09 407 PRO A C 1
ATOM 3281 O O . PRO A 1 407 ? 20.504 2.757 -12.461 1.00 62.09 407 PRO A O 1
ATOM 3284 N N . TYR A 1 408 ? 18.678 2.412 -13.707 1.00 65.31 408 TYR A N 1
ATOM 3285 C CA . TYR A 1 408 ? 18.044 1.483 -12.764 1.00 65.31 408 TYR A CA 1
ATOM 3286 C C . TYR A 1 408 ? 18.800 0.162 -12.676 1.00 65.31 408 TYR A C 1
ATOM 3288 O O . TYR A 1 408 ? 19.006 -0.365 -11.586 1.00 65.31 408 TYR A O 1
ATOM 3296 N N . THR A 1 409 ? 19.217 -0.366 -13.825 1.00 71.12 409 THR A N 1
ATOM 3297 C CA . THR A 1 409 ? 20.040 -1.566 -13.891 1.00 71.12 409 THR A CA 1
ATOM 3298 C C . THR A 1 409 ? 20.919 -1.552 -15.134 1.00 71.12 409 THR A C 1
ATOM 3300 O O . THR A 1 409 ? 20.468 -1.208 -16.227 1.00 71.12 409 THR A O 1
ATOM 3303 N N . GLY A 1 410 ? 22.182 -1.940 -14.950 1.00 71.44 410 GLY A N 1
ATOM 3304 C CA . GLY A 1 410 ? 23.111 -2.221 -16.045 1.00 71.44 410 GLY A CA 1
ATOM 3305 C C . GLY A 1 410 ? 23.004 -3.657 -16.567 1.00 71.44 410 GLY A C 1
ATOM 3306 O O . GLY A 1 410 ? 23.726 -4.018 -17.492 1.00 71.44 410 GLY A O 1
ATOM 3307 N N . ILE A 1 411 ? 22.136 -4.481 -15.969 1.00 78.31 411 ILE A N 1
ATOM 3308 C CA . ILE A 1 411 ? 21.926 -5.871 -16.373 1.00 78.31 411 ILE A CA 1
ATOM 3309 C C . ILE A 1 411 ? 21.208 -5.882 -17.726 1.00 78.31 411 ILE A C 1
ATOM 3311 O O . ILE A 1 411 ? 20.226 -5.164 -17.927 1.00 78.31 411 ILE A O 1
ATOM 3315 N N . LYS A 1 412 ? 21.696 -6.713 -18.651 1.00 83.81 412 LYS A N 1
ATOM 3316 C CA . LYS A 1 412 ? 21.021 -6.978 -19.923 1.00 83.81 412 LYS A CA 1
ATOM 3317 C C . LYS A 1 412 ? 19.636 -7.557 -19.688 1.00 83.81 412 LYS A C 1
ATOM 3319 O O . LYS A 1 412 ? 19.398 -8.311 -18.747 1.00 83.81 412 LYS A O 1
ATOM 3324 N N . THR A 1 413 ? 18.716 -7.172 -20.553 1.00 90.31 413 THR A N 1
ATOM 3325 C CA . THR A 1 413 ? 17.311 -7.559 -20.461 1.00 90.31 413 THR A CA 1
ATOM 3326 C C . THR A 1 413 ? 16.840 -8.059 -21.810 1.00 90.31 413 THR A C 1
ATOM 3328 O O . THR A 1 413 ? 17.410 -7.734 -22.849 1.00 90.31 413 THR A O 1
ATOM 3331 N N . ASN A 1 414 ? 15.804 -8.880 -21.788 1.00 95.25 414 ASN A N 1
ATOM 3332 C CA . ASN A 1 414 ? 15.310 -9.583 -22.954 1.00 95.25 414 ASN A CA 1
ATOM 3333 C C . ASN A 1 414 ? 13.791 -9.555 -22.943 1.00 95.25 414 ASN A C 1
ATOM 3335 O O . ASN A 1 414 ? 13.167 -9.493 -21.880 1.00 95.25 414 ASN A O 1
ATOM 3339 N N . LEU A 1 415 ? 13.213 -9.625 -24.134 1.00 96.94 415 LEU A N 1
ATOM 3340 C CA . LEU A 1 415 ? 11.777 -9.726 -24.339 1.00 96.94 415 LEU A CA 1
ATOM 3341 C C . LEU A 1 415 ? 11.459 -11.152 -24.778 1.00 96.94 415 LEU A C 1
ATOM 3343 O O . LEU A 1 415 ? 11.882 -11.572 -25.853 1.00 96.94 415 LEU A O 1
ATOM 3347 N N . LEU A 1 416 ? 10.734 -11.897 -23.952 1.00 98.19 416 LEU A N 1
ATOM 3348 C CA . LEU A 1 416 ? 10.279 -13.250 -24.263 1.00 98.19 416 LEU A CA 1
ATOM 3349 C C . LEU A 1 416 ? 8.831 -13.186 -24.735 1.00 98.19 416 LEU A C 1
ATOM 3351 O O . LEU A 1 416 ? 7.992 -12.614 -24.041 1.00 98.19 416 LEU A O 1
ATOM 3355 N N . PHE A 1 417 ? 8.528 -13.812 -25.869 1.00 98.19 417 PHE A N 1
ATOM 3356 C CA . PHE A 1 417 ? 7.174 -13.882 -26.411 1.00 98.19 417 PHE A CA 1
ATOM 3357 C C . PHE A 1 417 ? 6.734 -15.328 -26.586 1.00 98.19 417 PHE A C 1
ATOM 3359 O O . PHE A 1 417 ? 7.397 -16.104 -27.281 1.00 98.19 417 PHE A O 1
ATOM 3366 N N . PHE A 1 418 ? 5.619 -15.683 -25.949 1.00 98.19 418 PHE A N 1
ATOM 3367 C CA . PHE A 1 418 ? 5.131 -17.054 -25.941 1.00 98.19 418 PHE A CA 1
ATOM 3368 C C . PHE A 1 418 ? 3.608 -17.166 -25.908 1.00 98.19 418 PHE A C 1
ATOM 3370 O O . PHE A 1 418 ? 2.898 -16.263 -25.457 1.00 98.19 418 PHE A O 1
ATOM 3377 N N . GLU A 1 419 ? 3.115 -18.312 -26.370 1.00 97.56 419 GLU A N 1
ATOM 3378 C CA . GLU A 1 419 ? 1.696 -18.673 -26.401 1.00 97.56 419 GLU A CA 1
ATOM 3379 C C . GLU A 1 419 ? 1.460 -20.005 -25.685 1.00 97.56 419 GLU A C 1
ATOM 3381 O O . GLU A 1 419 ? 2.255 -20.931 -25.824 1.00 97.56 419 GLU A O 1
ATOM 3386 N N . LYS A 1 420 ? 0.369 -20.127 -24.928 1.00 96.62 420 LYS A N 1
ATOM 3387 C CA . LYS A 1 420 ? 0.014 -21.376 -24.244 1.00 96.62 420 LYS A CA 1
ATOM 3388 C C . LYS A 1 420 ? -0.723 -22.346 -25.161 1.00 96.62 420 LYS A C 1
ATOM 3390 O O . LYS A 1 420 ? -1.653 -21.950 -25.859 1.00 96.62 420 LYS A O 1
ATOM 3395 N N . GLY A 1 421 ? -0.389 -23.632 -25.058 1.00 90.06 421 GLY A N 1
ATOM 3396 C CA . GLY A 1 421 ? -1.168 -24.724 -25.654 1.00 90.06 421 GLY A CA 1
ATOM 3397 C C . GLY A 1 421 ? -0.443 -25.496 -26.754 1.00 90.06 421 GLY A C 1
ATOM 3398 O O . GLY A 1 421 ? -0.944 -26.522 -27.206 1.00 90.06 421 GLY A O 1
ATOM 3399 N N . LYS A 1 422 ? 0.745 -25.048 -27.168 1.00 92.50 422 LYS A N 1
ATOM 3400 C CA . LYS A 1 422 ? 1.642 -25.786 -28.066 1.00 92.50 422 LYS A CA 1
ATOM 3401 C C . LYS A 1 422 ? 3.035 -25.799 -27.464 1.00 92.50 422 LYS A C 1
ATOM 3403 O O . LYS A 1 422 ? 3.440 -24.782 -26.923 1.00 92.50 422 LYS A O 1
ATOM 3408 N N . ALA A 1 423 ? 3.749 -26.915 -27.568 1.00 96.81 423 ALA A N 1
ATOM 3409 C CA . ALA A 1 423 ? 5.147 -26.984 -27.156 1.00 96.81 423 ALA A CA 1
ATOM 3410 C C . ALA A 1 423 ? 6.033 -26.127 -28.076 1.00 96.81 423 ALA A C 1
ATOM 3412 O O . ALA A 1 423 ? 5.702 -25.888 -29.240 1.00 96.81 423 ALA A O 1
ATOM 3413 N N . THR A 1 424 ? 7.173 -25.681 -27.559 1.00 98.19 424 THR A N 1
ATOM 3414 C CA . THR A 1 424 ? 8.180 -24.960 -28.337 1.00 98.19 424 THR A CA 1
ATOM 3415 C C . THR A 1 424 ? 8.943 -25.942 -29.218 1.00 98.19 424 THR A C 1
ATOM 3417 O O . THR A 1 424 ? 9.592 -26.850 -28.711 1.00 98.19 424 THR A O 1
ATOM 3420 N N . GLU A 1 425 ? 8.921 -25.737 -30.532 1.00 97.12 425 GLU A N 1
ATOM 3421 C CA . GLU A 1 425 ? 9.726 -26.525 -31.480 1.00 97.12 425 GLU A CA 1
ATOM 3422 C C . GLU A 1 425 ? 11.082 -25.866 -31.758 1.00 97.12 425 GLU A C 1
ATOM 3424 O O . GLU A 1 425 ? 12.124 -26.520 -31.834 1.00 97.12 425 GLU A O 1
ATOM 3429 N N . ALA A 1 426 ? 11.071 -24.544 -31.912 1.00 97.38 426 ALA A N 1
ATOM 3430 C CA . ALA A 1 426 ? 12.248 -23.731 -32.153 1.00 97.38 426 ALA A CA 1
ATOM 3431 C C . ALA A 1 426 ? 11.992 -22.298 -31.687 1.00 97.38 426 ALA A C 1
ATOM 3433 O O . ALA A 1 426 ? 10.859 -21.815 -31.728 1.00 97.38 426 ALA A O 1
ATOM 3434 N N . ILE A 1 427 ? 13.064 -21.613 -31.310 1.00 98.25 427 ILE A N 1
ATOM 3435 C CA . ILE A 1 427 ? 13.028 -20.237 -30.827 1.00 98.25 427 ILE A CA 1
ATOM 3436 C C . ILE A 1 427 ? 13.749 -19.358 -31.829 1.00 98.25 427 ILE A C 1
ATOM 3438 O O . ILE A 1 427 ? 14.880 -19.646 -32.222 1.00 98.25 427 ILE A O 1
ATOM 3442 N N . TRP A 1 428 ? 13.107 -18.266 -32.222 1.00 98.19 428 TRP A N 1
ATOM 3443 C CA . TRP A 1 428 ? 13.809 -17.197 -32.909 1.00 98.19 428 TRP A CA 1
ATOM 3444 C C . TRP A 1 428 ? 14.469 -16.262 -31.910 1.00 98.19 428 TRP A C 1
ATOM 3446 O O . TRP A 1 428 ? 13.812 -15.759 -31.000 1.00 98.19 428 TRP A O 1
ATOM 3456 N N . TYR A 1 429 ? 15.740 -15.978 -32.125 1.00 97.88 429 TYR A N 1
ATOM 3457 C CA . TYR A 1 429 ? 16.444 -14.913 -31.440 1.00 97.88 429 TYR A CA 1
ATOM 3458 C C . TYR A 1 429 ? 16.571 -13.721 -32.373 1.00 97.88 429 TYR A C 1
ATOM 3460 O O . TYR A 1 429 ? 16.833 -13.893 -33.561 1.00 97.88 429 TYR A O 1
ATOM 3468 N N . TYR A 1 430 ? 16.390 -12.524 -31.826 1.00 97.00 430 TYR A N 1
ATOM 3469 C CA . TYR A 1 430 ? 16.669 -11.278 -32.526 1.00 97.00 430 TYR A CA 1
ATOM 3470 C C . TYR A 1 430 ? 17.539 -10.395 -31.633 1.00 97.00 430 TYR A C 1
ATOM 3472 O O . TYR A 1 430 ? 17.134 -10.035 -30.528 1.00 97.00 430 TYR A O 1
ATOM 3480 N N . GLU A 1 431 ? 18.737 -10.054 -32.088 1.00 95.62 431 GLU A N 1
ATOM 3481 C CA . GLU A 1 431 ? 19.634 -9.127 -31.411 1.00 95.62 431 GLU A CA 1
ATOM 3482 C C . GLU A 1 431 ? 19.334 -7.701 -31.872 1.00 95.62 431 GLU A C 1
ATOM 3484 O O . GLU A 1 431 ? 19.640 -7.312 -32.999 1.00 95.62 431 GLU A O 1
ATOM 3489 N N . HIS A 1 432 ? 18.699 -6.920 -30.996 1.00 94.81 432 HIS A N 1
ATOM 3490 C CA . HIS A 1 432 ? 18.371 -5.531 -31.292 1.00 94.81 432 HIS A CA 1
ATOM 3491 C C . HIS A 1 432 ? 19.674 -4.721 -31.392 1.00 94.81 432 HIS A C 1
ATOM 3493 O O . HIS A 1 432 ? 20.432 -4.681 -30.421 1.00 94.81 432 HIS A O 1
ATOM 3499 N N . PRO A 1 433 ? 19.986 -4.093 -32.538 1.00 92.62 433 PRO A N 1
ATOM 3500 C CA . PRO A 1 433 ? 21.240 -3.375 -32.715 1.00 92.62 433 PRO A CA 1
ATOM 3501 C C . PRO A 1 433 ? 21.182 -1.993 -32.058 1.00 92.62 433 PRO A C 1
ATOM 3503 O O . PRO A 1 433 ? 20.119 -1.401 -31.904 1.00 92.62 433 PRO A O 1
ATOM 3506 N N . TYR A 1 434 ? 22.345 -1.421 -31.748 1.00 90.94 434 TYR A N 1
ATOM 3507 C CA . TYR A 1 434 ? 22.409 0.008 -31.447 1.00 90.94 434 TYR A CA 1
ATOM 3508 C C . TYR A 1 434 ? 22.182 0.857 -32.711 1.00 90.94 434 TYR A C 1
ATOM 3510 O O . TYR A 1 434 ? 22.601 0.461 -33.807 1.00 90.94 434 TYR A O 1
ATOM 3518 N N . PRO A 1 435 ? 21.631 2.076 -32.573 1.00 88.81 435 PRO A N 1
ATOM 3519 C CA . PRO A 1 435 ? 21.665 3.071 -33.633 1.00 88.81 435 PRO A CA 1
ATOM 3520 C C . PRO A 1 435 ? 23.100 3.398 -34.072 1.00 88.81 435 PRO A C 1
ATOM 3522 O O . PRO A 1 435 ? 24.031 3.329 -33.259 1.00 88.81 435 PRO A O 1
ATOM 3525 N N . PRO A 1 436 ? 23.302 3.836 -35.329 1.00 85.12 436 PRO A N 1
ATOM 3526 C CA . PRO A 1 436 ? 24.611 4.268 -35.808 1.00 85.12 436 PRO A CA 1
ATOM 3527 C C . PRO A 1 436 ? 25.266 5.292 -34.867 1.00 85.12 436 PRO A C 1
ATOM 3529 O O . PRO A 1 436 ? 24.672 6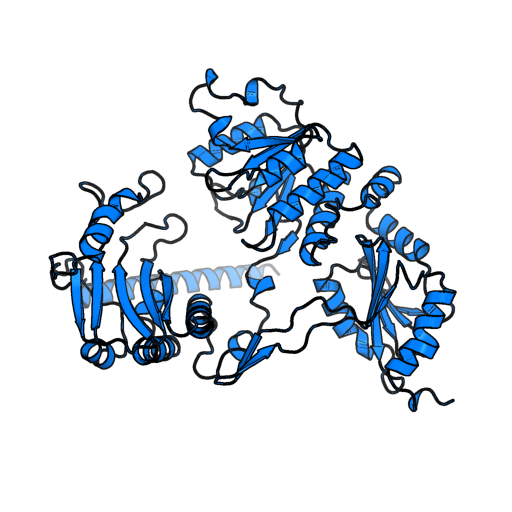.311 -34.516 1.00 85.12 436 PRO A O 1
ATOM 3532 N N . GLY A 1 437 ? 26.499 5.013 -34.438 1.00 83.88 437 GLY A N 1
ATOM 3533 C CA . GLY A 1 437 ? 27.265 5.886 -33.538 1.00 83.88 437 GLY A CA 1
ATOM 3534 C C . GLY A 1 437 ? 26.892 5.797 -32.050 1.00 83.88 437 GLY A C 1
ATOM 3535 O O . GLY A 1 437 ? 27.492 6.501 -31.232 1.00 83.88 437 GLY A O 1
ATOM 3536 N N . VAL A 1 438 ? 25.947 4.935 -31.663 1.00 84.62 438 VAL A N 1
ATOM 3537 C CA . VAL A 1 438 ? 25.597 4.666 -30.261 1.00 84.62 438 VAL A CA 1
ATOM 3538 C C . VAL A 1 438 ? 26.284 3.381 -29.798 1.00 84.62 438 VAL A C 1
ATOM 3540 O O . VAL A 1 438 ? 26.262 2.370 -30.487 1.00 84.62 438 VAL A O 1
ATOM 3543 N N . LYS A 1 439 ? 26.924 3.425 -28.623 1.00 83.50 439 LYS A N 1
ATOM 3544 C CA . LYS A 1 439 ? 27.596 2.261 -28.006 1.00 83.50 439 LYS A CA 1
ATOM 3545 C C . LYS A 1 439 ? 26.928 1.774 -26.716 1.00 83.50 439 LYS A C 1
ATOM 3547 O O . LYS A 1 439 ? 27.298 0.730 -26.196 1.00 83.50 439 LYS A O 1
ATOM 3552 N N . SER A 1 440 ? 26.017 2.567 -26.153 1.00 85.50 440 SER A N 1
ATOM 3553 C CA . SER A 1 440 ? 25.275 2.260 -24.928 1.00 85.50 440 SER A CA 1
ATOM 3554 C C . SER A 1 440 ? 24.104 3.227 -24.777 1.00 85.50 440 SER A C 1
ATOM 3556 O O . SER A 1 440 ? 24.252 4.417 -25.086 1.00 85.50 440 SER A O 1
ATOM 3558 N N . TYR A 1 441 ? 22.970 2.734 -24.277 1.00 86.75 441 TYR A N 1
ATOM 3559 C CA . TYR A 1 441 ? 21.847 3.590 -23.903 1.00 86.75 441 TYR A CA 1
ATOM 3560 C C . TYR A 1 441 ? 22.066 4.208 -22.524 1.00 86.75 441 TYR A C 1
ATOM 3562 O O . TYR A 1 441 ? 22.697 3.640 -21.623 1.00 86.75 441 TYR A O 1
ATOM 3570 N N . ASN A 1 442 ? 21.542 5.416 -22.364 1.00 81.25 442 ASN A N 1
ATOM 3571 C CA . ASN A 1 442 ? 21.588 6.143 -21.109 1.00 81.25 442 ASN A CA 1
ATOM 3572 C C . ASN A 1 442 ? 20.482 7.202 -21.063 1.00 81.25 442 ASN A C 1
ATOM 3574 O O . ASN A 1 442 ? 19.679 7.362 -21.975 1.00 81.25 442 ASN A O 1
ATOM 3578 N N . LYS A 1 443 ? 20.495 7.979 -19.986 1.00 72.94 443 LYS A N 1
ATOM 3579 C CA . LYS A 1 443 ? 19.519 9.022 -19.681 1.00 72.94 443 LYS A CA 1
ATOM 3580 C C . LYS A 1 443 ? 19.362 10.096 -20.770 1.00 72.94 443 LYS A C 1
ATOM 3582 O O . LYS A 1 443 ? 18.276 10.642 -20.913 1.00 72.94 443 LYS A O 1
ATOM 3587 N N . THR A 1 444 ? 20.423 10.428 -21.511 1.00 77.88 444 THR A N 1
ATOM 3588 C CA . THR A 1 444 ? 20.388 11.432 -22.594 1.00 77.88 444 THR A CA 1
ATOM 3589 C C . THR A 1 444 ? 20.181 10.812 -23.975 1.00 77.88 444 THR A C 1
ATOM 3591 O O . THR A 1 444 ? 19.780 11.511 -24.904 1.00 77.88 444 THR A O 1
ATOM 3594 N N . LYS A 1 445 ? 20.422 9.505 -24.109 1.00 83.56 445 LYS A N 1
ATOM 3595 C CA . LYS A 1 445 ? 20.199 8.708 -25.319 1.00 83.56 445 LYS A CA 1
ATOM 3596 C C . LYS A 1 445 ? 19.387 7.457 -24.954 1.00 83.56 445 LYS A C 1
ATOM 3598 O O . LYS A 1 445 ? 19.975 6.375 -24.860 1.00 83.56 445 LYS A O 1
ATOM 3603 N N . PRO A 1 446 ? 18.082 7.607 -24.653 1.00 86.56 446 PRO A N 1
ATOM 3604 C CA . PRO A 1 446 ? 17.221 6.471 -24.350 1.00 86.56 446 PRO A CA 1
ATOM 3605 C C . PRO A 1 446 ? 16.911 5.694 -25.628 1.00 86.56 446 PRO A C 1
ATOM 3607 O O . PRO A 1 446 ? 16.947 6.268 -26.719 1.00 86.56 446 PRO A O 1
ATOM 3610 N N . ILE A 1 447 ? 16.566 4.417 -25.468 1.00 91.50 447 ILE A N 1
ATOM 3611 C CA . ILE A 1 447 ? 15.972 3.632 -26.550 1.00 91.50 447 ILE A CA 1
ATOM 3612 C C . ILE A 1 447 ? 14.651 4.280 -26.977 1.00 91.50 447 ILE A C 1
ATOM 3614 O O . ILE A 1 447 ? 13.886 4.763 -26.132 1.00 91.50 447 ILE A O 1
ATOM 3618 N N . ARG A 1 448 ? 14.381 4.307 -28.277 1.00 90.00 448 ARG A N 1
ATOM 3619 C CA . ARG A 1 448 ? 13.159 4.878 -28.843 1.0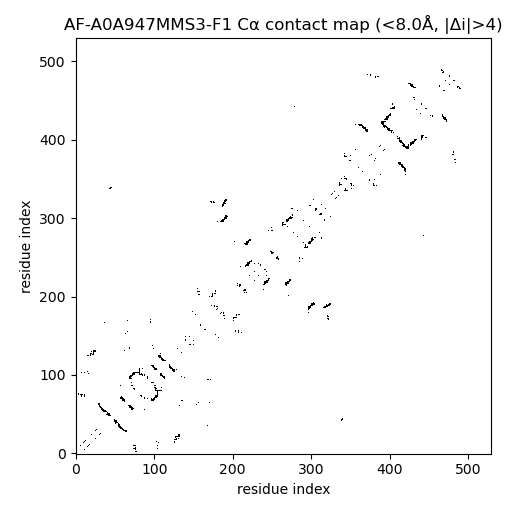0 90.00 448 ARG A CA 1
ATOM 3620 C C . ARG A 1 448 ? 12.329 3.826 -29.561 1.00 90.00 448 ARG A C 1
ATOM 3622 O O . ARG A 1 448 ? 12.837 2.799 -30.002 1.00 90.00 448 ARG A O 1
ATOM 3629 N N . ILE A 1 449 ? 11.028 4.078 -29.675 1.00 90.69 449 ILE A N 1
ATOM 3630 C CA . ILE A 1 449 ? 10.091 3.113 -30.259 1.00 90.69 449 ILE A CA 1
ATOM 3631 C C . ILE A 1 449 ? 10.356 2.875 -31.751 1.00 90.69 449 ILE A C 1
ATOM 3633 O O . ILE A 1 449 ? 10.113 1.775 -32.243 1.00 90.69 449 ILE A O 1
ATOM 3637 N N . GLU A 1 450 ? 10.888 3.874 -32.455 1.00 92.62 450 GLU A N 1
ATOM 3638 C CA . GLU A 1 450 ? 11.204 3.800 -33.884 1.00 92.62 450 GLU A CA 1
ATOM 3639 C C . GLU A 1 450 ? 12.363 2.834 -34.163 1.00 92.62 450 GLU A C 1
ATOM 3641 O O . GLU A 1 450 ? 12.481 2.292 -35.260 1.00 92.62 450 GLU A O 1
ATOM 3646 N N . GLU A 1 451 ? 13.207 2.571 -33.163 1.00 93.56 451 GLU A N 1
ATOM 3647 C CA . GLU A 1 451 ? 14.314 1.621 -33.281 1.00 93.56 451 GLU A CA 1
ATOM 3648 C C . GLU A 1 451 ? 13.808 0.179 -33.429 1.00 93.56 451 GLU A C 1
ATOM 3650 O O . GLU A 1 451 ? 14.525 -0.650 -33.977 1.00 93.56 451 GLU A O 1
ATOM 3655 N N . PHE A 1 452 ? 12.560 -0.094 -33.021 1.00 94.19 452 PHE A N 1
ATOM 3656 C CA . PHE A 1 452 ? 11.907 -1.400 -33.147 1.00 94.19 452 PHE A CA 1
ATOM 3657 C C . PHE A 1 452 ? 11.210 -1.630 -34.498 1.00 94.19 452 PHE A C 1
ATOM 3659 O O . PHE A 1 452 ? 10.586 -2.674 -34.700 1.00 94.19 452 PHE A O 1
ATOM 3666 N N . GLU A 1 453 ? 11.235 -0.670 -35.430 1.00 92.50 453 GLU A N 1
ATOM 3667 C CA . GLU A 1 453 ? 10.553 -0.833 -36.725 1.00 92.50 453 GLU A CA 1
ATOM 3668 C C . GLU A 1 453 ? 11.130 -1.992 -37.548 1.00 92.50 453 GLU A C 1
ATOM 3670 O O . GLU A 1 453 ? 10.390 -2.674 -38.255 1.00 92.50 453 GLU A O 1
ATOM 3675 N N . ARG A 1 454 ? 12.428 -2.284 -37.405 1.00 91.50 454 ARG A N 1
ATOM 3676 C CA . ARG A 1 454 ? 13.072 -3.420 -38.084 1.00 91.50 454 ARG A CA 1
ATOM 3677 C C . ARG A 1 454 ? 12.541 -4.750 -37.562 1.00 91.50 454 ARG A C 1
ATOM 3679 O O . ARG A 1 454 ? 12.179 -5.619 -38.349 1.00 91.50 454 ARG A O 1
ATOM 3686 N N . GLU A 1 455 ? 12.424 -4.880 -36.247 1.00 94.38 455 GLU A N 1
ATOM 3687 C CA . GLU A 1 455 ? 11.858 -6.040 -35.567 1.00 94.38 455 GLU A CA 1
ATOM 3688 C C . GLU A 1 455 ? 10.401 -6.230 -35.963 1.00 94.38 455 GLU A C 1
ATOM 3690 O O . GLU A 1 455 ? 10.003 -7.353 -36.251 1.00 94.38 455 GLU A O 1
ATOM 3695 N N . LYS A 1 456 ? 9.609 -5.150 -36.012 1.00 93.44 456 LYS A N 1
ATOM 3696 C CA . LYS A 1 456 ? 8.198 -5.205 -36.425 1.00 93.44 456 LYS A CA 1
ATOM 3697 C C . LYS A 1 456 ? 8.046 -5.677 -37.870 1.00 93.44 456 LYS A C 1
ATOM 3699 O O . LYS A 1 456 ? 7.167 -6.492 -38.141 1.00 93.44 456 LYS A O 1
ATOM 3704 N N . GLN A 1 457 ? 8.898 -5.198 -38.778 1.00 93.25 457 GLN A N 1
ATOM 3705 C CA . GLN A 1 457 ? 8.911 -5.636 -40.178 1.00 93.25 457 GLN A CA 1
ATOM 3706 C C . GLN A 1 457 ? 9.304 -7.113 -40.292 1.00 93.25 457 GLN A C 1
ATOM 3708 O O . GLN A 1 457 ? 8.585 -7.900 -40.906 1.00 93.25 457 GLN A O 1
ATOM 3713 N N . TRP A 1 458 ? 10.388 -7.511 -39.624 1.00 95.25 458 TRP A N 1
ATOM 3714 C CA . TRP A 1 458 ? 10.853 -8.898 -39.585 1.00 95.25 458 TRP A CA 1
ATOM 3715 C C . TRP A 1 458 ? 9.845 -9.845 -38.912 1.00 95.25 458 TRP A C 1
ATOM 3717 O O . TRP A 1 458 ? 9.722 -11.008 -39.290 1.00 95.25 458 TRP A O 1
ATOM 3727 N N . TRP A 1 459 ? 9.057 -9.360 -37.950 1.00 93.75 459 TRP A N 1
ATOM 3728 C CA . TRP A 1 459 ? 8.106 -10.176 -37.191 1.00 93.75 459 TRP A CA 1
ATOM 3729 C C . TRP A 1 459 ? 7.071 -10.885 -38.069 1.00 93.75 459 TRP A C 1
ATOM 3731 O O . TRP A 1 459 ? 6.662 -12.004 -37.744 1.00 93.75 459 TRP A O 1
ATOM 3741 N N . ALA A 1 460 ? 6.649 -10.235 -39.159 1.00 87.38 460 ALA A N 1
ATOM 3742 C CA . ALA A 1 460 ? 5.662 -10.757 -40.102 1.00 87.38 460 ALA A CA 1
ATOM 3743 C C . ALA A 1 460 ? 6.258 -11.751 -41.116 1.00 87.38 460 ALA A C 1
ATOM 3745 O O . ALA A 1 460 ? 5.530 -12.599 -41.630 1.00 87.38 460 ALA A O 1
ATOM 3746 N N . GLN A 1 461 ? 7.563 -11.662 -41.391 1.00 90.81 461 GLN A N 1
ATOM 3747 C CA . GLN A 1 461 ? 8.292 -12.479 -42.367 1.00 90.81 461 GLN A CA 1
ATOM 3748 C C . GLN A 1 461 ? 9.659 -12.860 -41.788 1.00 90.81 461 GLN A C 1
ATOM 3750 O O . GLN A 1 461 ? 10.677 -12.230 -42.063 1.00 90.81 461 GLN A O 1
ATOM 3755 N N . ARG A 1 462 ? 9.663 -13.868 -40.910 1.00 93.00 462 ARG A N 1
ATOM 3756 C CA . ARG A 1 462 ? 10.860 -14.236 -40.146 1.00 93.00 462 ARG A CA 1
ATOM 3757 C C . ARG A 1 462 ? 11.851 -15.000 -41.011 1.00 93.00 462 ARG A C 1
ATOM 3759 O O . ARG A 1 462 ? 11.612 -16.156 -41.353 1.00 93.00 462 ARG A O 1
ATOM 3766 N N . GLU A 1 463 ? 12.981 -14.364 -41.274 1.00 93.62 463 GLU A N 1
ATOM 3767 C CA . GLU A 1 463 ? 14.117 -14.938 -41.994 1.00 93.62 463 GLU A CA 1
ATOM 3768 C C . GLU A 1 463 ? 15.401 -14.810 -41.167 1.00 93.62 463 GLU A C 1
ATOM 3770 O O . GLU A 1 463 ? 15.526 -13.920 -40.318 1.00 93.62 463 GLU A O 1
ATOM 3775 N N . GLU A 1 464 ? 16.350 -15.720 -41.387 1.00 94.81 464 GLU A N 1
ATOM 3776 C CA . GLU A 1 464 ? 17.672 -15.620 -40.769 1.00 94.81 464 GLU A CA 1
ATOM 3777 C C . GLU A 1 464 ? 18.453 -14.440 -41.357 1.00 94.81 464 GLU A C 1
ATOM 3779 O O . GLU A 1 464 ? 18.381 -14.139 -42.547 1.00 94.81 464 GLU A O 1
ATOM 3784 N N . SER A 1 465 ? 19.200 -13.748 -40.505 1.00 93.69 465 SER A N 1
ATOM 3785 C CA . SER A 1 465 ? 20.015 -12.593 -40.869 1.00 93.69 465 SER A CA 1
ATOM 3786 C C . SER A 1 465 ? 21.173 -12.433 -39.886 1.00 93.69 465 SER A C 1
ATOM 3788 O O . SER A 1 465 ? 21.257 -13.133 -38.882 1.00 93.69 465 SER A O 1
ATOM 3790 N N . SER A 1 466 ? 22.036 -11.439 -40.103 1.00 92.94 466 SER A N 1
ATOM 3791 C CA . SER A 1 466 ? 23.107 -11.111 -39.152 1.00 92.94 466 SER A CA 1
ATOM 3792 C C . SER A 1 466 ? 22.609 -10.725 -37.750 1.00 92.94 466 SER A C 1
ATOM 3794 O O . SER A 1 466 ? 23.400 -10.740 -36.808 1.00 92.94 466 SER A O 1
ATOM 3796 N N . LEU A 1 467 ? 21.326 -10.379 -37.599 1.00 93.88 467 LEU A N 1
ATOM 3797 C CA . LEU A 1 467 ? 20.702 -10.004 -36.326 1.00 93.88 467 LEU A CA 1
ATOM 3798 C C . LEU A 1 467 ? 19.699 -11.044 -35.818 1.00 93.88 467 LEU A C 1
ATOM 3800 O O . LEU A 1 467 ? 19.297 -10.966 -34.662 1.00 93.88 467 LEU A O 1
ATOM 3804 N N . ALA A 1 468 ? 19.277 -11.997 -36.652 1.00 96.50 468 ALA A N 1
ATOM 3805 C CA . ALA A 1 468 ? 18.217 -12.937 -36.313 1.00 96.50 468 ALA A CA 1
ATOM 3806 C C . ALA A 1 468 ? 18.604 -14.366 -36.683 1.00 96.50 468 ALA A C 1
ATOM 3808 O O . ALA A 1 468 ? 18.916 -14.643 -37.836 1.00 96.50 468 ALA A O 1
ATOM 3809 N N . TRP A 1 469 ? 18.528 -15.283 -35.725 1.00 97.06 469 TRP A N 1
ATOM 3810 C CA . TRP A 1 469 ? 18.844 -16.694 -35.941 1.00 97.06 469 TRP A CA 1
ATOM 3811 C C . TRP A 1 469 ? 17.816 -17.583 -35.249 1.00 97.06 469 TRP A C 1
ATOM 3813 O O . TRP A 1 469 ? 17.161 -17.180 -34.280 1.00 97.06 469 TRP A O 1
ATOM 3823 N N . ARG A 1 470 ? 17.652 -18.804 -35.755 1.00 96.75 470 ARG A N 1
ATOM 3824 C CA . ARG A 1 470 ? 16.692 -19.772 -35.228 1.00 96.75 470 ARG A CA 1
ATOM 3825 C C . ARG A 1 470 ? 17.424 -20.910 -34.533 1.00 96.75 470 ARG A C 1
ATOM 3827 O O . ARG A 1 470 ? 18.370 -21.468 -35.073 1.00 96.75 470 ARG A O 1
ATOM 3834 N N . VAL A 1 471 ? 16.954 -21.284 -33.346 1.00 97.38 471 VAL A N 1
ATOM 3835 C CA . VAL A 1 471 ? 17.535 -22.381 -32.566 1.00 97.38 471 VAL A CA 1
ATOM 3836 C C . VAL A 1 471 ? 16.484 -23.464 -32.319 1.00 97.38 471 VAL A C 1
ATOM 3838 O O . VAL A 1 471 ? 15.433 -23.164 -31.742 1.00 97.38 471 VAL A O 1
ATOM 3841 N N . PRO A 1 472 ? 16.731 -24.720 -32.732 1.00 97.56 472 PRO A N 1
ATOM 3842 C CA . PRO A 1 472 ? 15.885 -25.855 -32.380 1.00 97.56 472 PRO A CA 1
ATOM 3843 C C . PRO A 1 472 ? 15.821 -26.077 -30.865 1.00 97.56 472 PRO A C 1
ATOM 3845 O O . PRO A 1 472 ? 16.831 -25.996 -30.164 1.00 97.56 472 PRO A O 1
ATOM 3848 N N . VAL A 1 473 ? 14.646 -26.443 -30.345 1.00 96.56 473 VAL A N 1
ATOM 3849 C CA . VAL A 1 473 ? 14.482 -26.720 -28.907 1.00 96.56 473 VAL A CA 1
ATOM 3850 C C . VAL A 1 473 ? 15.396 -27.857 -28.428 1.00 96.56 473 VAL A C 1
ATOM 3852 O O . VAL A 1 473 ? 15.841 -27.845 -27.284 1.00 96.56 473 VAL A O 1
ATOM 3855 N N . ALA A 1 474 ? 15.727 -28.812 -29.303 1.00 95.69 474 ALA A N 1
ATOM 3856 C CA . ALA A 1 474 ? 16.591 -29.946 -28.981 1.00 95.69 474 ALA A CA 1
ATOM 3857 C C . ALA A 1 474 ? 17.996 -29.505 -28.533 1.00 95.69 474 ALA A C 1
ATOM 3859 O O . ALA A 1 474 ? 18.545 -30.064 -27.584 1.00 95.69 474 ALA A O 1
ATOM 3860 N N . ASP A 1 475 ? 18.540 -28.452 -29.149 1.00 94.94 475 ASP A N 1
ATOM 3861 C CA . ASP A 1 475 ? 19.854 -27.907 -28.797 1.00 94.94 475 ASP A CA 1
ATOM 3862 C C . ASP A 1 475 ? 19.810 -27.176 -27.451 1.00 94.94 475 ASP A C 1
ATOM 3864 O O . ASP A 1 475 ? 20.736 -27.279 -26.646 1.00 94.94 475 ASP A O 1
ATOM 3868 N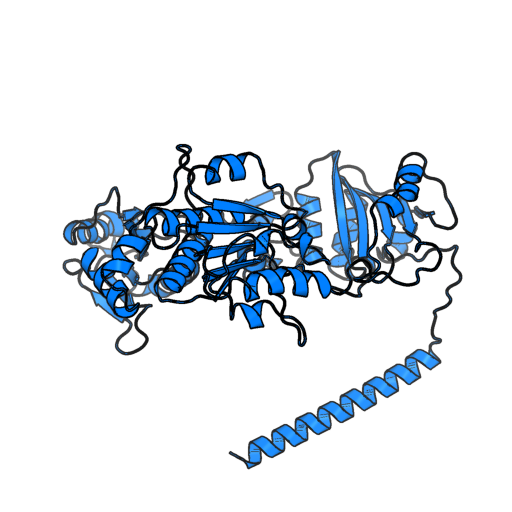 N . ILE A 1 476 ? 18.692 -26.503 -27.160 1.00 96.06 476 ILE A N 1
ATOM 3869 C CA . ILE A 1 476 ? 18.445 -25.836 -25.875 1.00 96.06 476 ILE A CA 1
ATOM 3870 C C . ILE A 1 476 ? 18.331 -26.867 -24.748 1.00 96.06 476 ILE A C 1
ATOM 3872 O O . ILE A 1 476 ? 18.935 -26.695 -23.690 1.00 96.06 476 ILE A O 1
ATOM 3876 N N . VAL A 1 477 ? 17.602 -27.964 -24.978 1.00 94.31 477 VAL A N 1
ATOM 3877 C CA . VAL A 1 477 ? 17.483 -29.082 -24.026 1.00 94.31 477 VAL A CA 1
ATOM 3878 C C . VAL A 1 477 ? 18.854 -29.705 -23.764 1.00 94.31 477 VAL A C 1
ATOM 3880 O O . VAL A 1 477 ? 19.224 -29.915 -22.609 1.00 94.31 477 VAL A O 1
ATOM 3883 N N . LYS A 1 478 ? 19.644 -29.942 -24.820 1.00 94.25 478 LYS A N 1
ATOM 3884 C CA . LYS A 1 478 ? 21.016 -30.460 -24.705 1.00 94.25 478 LYS A CA 1
ATOM 3885 C C . LYS A 1 478 ? 21.922 -29.526 -23.897 1.00 94.25 478 LYS A C 1
ATOM 3887 O O . LYS A 1 478 ? 22.814 -30.001 -23.202 1.00 94.25 478 LYS A O 1
ATOM 3892 N N . ASN A 1 479 ? 21.669 -28.220 -23.950 1.00 92.50 479 ASN A N 1
ATOM 3893 C CA . ASN A 1 479 ? 22.385 -27.199 -23.189 1.00 92.50 479 ASN A CA 1
ATOM 3894 C C . ASN A 1 479 ? 21.713 -26.865 -21.840 1.00 92.50 479 ASN A C 1
ATOM 3896 O O . ASN A 1 479 ? 21.690 -25.707 -21.424 1.00 92.50 479 ASN A O 1
ATOM 3900 N N . ASN A 1 480 ? 21.120 -27.861 -21.171 1.00 93.38 480 ASN A N 1
ATOM 3901 C CA . ASN A 1 480 ? 20.492 -27.726 -19.850 1.00 93.38 480 ASN A CA 1
ATOM 3902 C C . ASN A 1 480 ? 19.443 -26.597 -19.770 1.00 93.38 480 ASN A C 1
ATOM 3904 O O . ASN A 1 480 ? 19.361 -25.854 -18.788 1.00 93.38 480 ASN A O 1
ATOM 3908 N N . TYR A 1 481 ? 18.649 -26.436 -20.831 1.00 94.94 481 TYR A N 1
ATOM 3909 C CA . TYR A 1 481 ? 17.638 -25.384 -20.951 1.00 94.94 481 TYR A CA 1
ATOM 3910 C C . TYR A 1 481 ? 18.212 -23.967 -20.818 1.00 94.94 481 TYR A C 1
ATOM 3912 O O . TYR A 1 481 ? 17.528 -23.052 -20.355 1.00 94.94 481 TYR A O 1
ATOM 3920 N N . ASN A 1 482 ? 19.478 -23.751 -21.171 1.00 93.88 482 ASN A N 1
ATOM 3921 C CA . ASN A 1 482 ? 20.057 -22.417 -21.203 1.00 93.88 482 ASN A CA 1
ATOM 3922 C C . ASN A 1 482 ? 19.522 -21.641 -22.417 1.00 93.88 482 ASN A C 1
ATOM 3924 O O . ASN A 1 482 ? 19.716 -22.046 -23.562 1.00 93.88 482 ASN A O 1
ATOM 3928 N N . LEU A 1 483 ? 18.839 -20.526 -22.150 1.00 96.25 483 LEU A N 1
ATOM 3929 C CA . LEU A 1 483 ? 18.267 -19.659 -23.180 1.00 96.25 483 LEU A CA 1
ATOM 3930 C C . LEU A 1 483 ? 19.186 -18.477 -23.537 1.00 96.25 483 LEU A C 1
ATOM 3932 O O . LEU A 1 483 ? 18.851 -17.716 -24.444 1.00 96.25 483 LEU A O 1
ATOM 3936 N N . ASP A 1 484 ? 20.320 -18.301 -22.855 1.00 94.19 484 ASP A N 1
ATOM 3937 C CA . ASP A 1 484 ? 21.315 -17.262 -23.142 1.00 94.19 484 ASP A CA 1
ATOM 3938 C C . ASP A 1 484 ? 22.234 -17.689 -24.296 1.00 94.19 484 ASP A C 1
ATOM 3940 O O . ASP A 1 484 ? 23.410 -18.009 -24.125 1.00 94.19 484 ASP A O 1
ATOM 3944 N N . LEU A 1 485 ? 21.670 -17.728 -25.501 1.00 92.06 485 LEU A N 1
ATOM 3945 C CA . LEU A 1 485 ? 22.404 -18.090 -26.708 1.00 92.06 485 LEU A CA 1
ATOM 3946 C C . LEU A 1 485 ? 22.935 -16.831 -27.387 1.00 92.06 485 LEU A C 1
ATOM 3948 O O . LEU A 1 485 ? 22.187 -15.880 -27.628 1.00 92.06 485 LEU A O 1
ATOM 3952 N N . LYS A 1 486 ? 24.242 -16.802 -27.654 1.00 88.06 486 LYS A N 1
ATOM 3953 C CA . LYS A 1 486 ? 24.901 -15.689 -28.346 1.00 88.06 486 LYS A CA 1
ATOM 3954 C C . LYS A 1 486 ? 24.579 -15.710 -29.840 1.00 88.06 486 LYS A C 1
ATOM 3956 O O . LYS A 1 486 ? 24.334 -16.773 -30.406 1.00 88.06 486 LYS A O 1
ATOM 3961 N N . ASN A 1 487 ? 24.627 -14.535 -30.463 1.00 90.19 487 ASN A N 1
ATOM 3962 C CA . ASN A 1 487 ? 24.487 -14.401 -31.906 1.00 90.19 487 ASN A CA 1
ATOM 3963 C C . ASN A 1 487 ? 25.669 -15.098 -32.616 1.00 90.19 487 ASN A C 1
ATOM 3965 O O . ASN A 1 487 ? 26.813 -14.686 -32.407 1.00 90.19 487 ASN A O 1
ATOM 3969 N N . PRO A 1 488 ? 25.430 -16.125 -33.453 1.00 87.94 488 PRO A N 1
ATOM 3970 C CA . PRO A 1 488 ? 26.498 -16.860 -34.135 1.00 87.94 488 PRO A CA 1
ATOM 3971 C C . PRO A 1 488 ? 27.206 -16.035 -35.220 1.00 87.94 488 PRO A C 1
ATOM 3973 O O . PRO A 1 488 ? 28.287 -16.411 -35.669 1.00 87.94 488 PRO A O 1
ATOM 3976 N N . HIS A 1 489 ? 26.619 -14.914 -35.649 1.00 85.06 489 HIS A N 1
ATOM 3977 C CA . HIS A 1 489 ? 27.155 -14.054 -36.706 1.00 85.06 489 HIS A CA 1
ATOM 3978 C C . HIS A 1 489 ? 28.091 -12.952 -36.189 1.00 85.06 489 HIS A C 1
ATOM 3980 O O . HIS A 1 489 ? 28.692 -12.234 -36.990 1.00 85.06 489 HIS A O 1
ATOM 3986 N N . VAL A 1 490 ? 28.240 -12.813 -34.868 1.00 74.81 490 VAL A N 1
ATOM 3987 C CA . VAL A 1 490 ? 29.144 -11.842 -34.244 1.00 74.81 490 VAL A CA 1
ATOM 3988 C C . VAL A 1 490 ? 30.349 -12.589 -33.681 1.00 74.81 490 VAL A C 1
ATOM 3990 O O . VAL A 1 490 ? 30.212 -13.422 -32.788 1.00 74.81 490 VAL A O 1
ATOM 3993 N N . ALA A 1 491 ? 31.547 -12.291 -34.194 1.00 57.31 491 ALA A N 1
ATOM 3994 C CA . ALA A 1 491 ? 32.785 -12.822 -33.633 1.00 57.31 491 ALA A CA 1
ATOM 3995 C C . ALA A 1 491 ? 32.931 -12.358 -32.173 1.00 57.31 491 ALA A C 1
ATOM 3997 O O . ALA A 1 491 ? 32.829 -11.164 -31.883 1.00 57.31 491 ALA A O 1
ATOM 3998 N N . ASP A 1 492 ? 33.146 -13.305 -31.259 1.00 48.84 492 ASP A N 1
ATOM 3999 C CA . ASP A 1 492 ? 33.200 -13.074 -29.813 1.00 48.84 492 ASP A CA 1
ATOM 4000 C C . ASP A 1 492 ? 34.438 -12.214 -29.476 1.00 48.84 492 ASP A C 1
ATOM 4002 O O . ASP A 1 492 ? 35.530 -12.719 -29.236 1.00 48.84 492 ASP A O 1
ATOM 4006 N N . SER A 1 493 ? 34.304 -10.884 -29.488 1.00 44.84 493 SER A N 1
ATOM 4007 C CA . SER A 1 493 ? 35.427 -9.966 -29.234 1.00 44.84 493 SER A CA 1
ATOM 4008 C C . SER A 1 493 ? 35.820 -9.868 -27.752 1.00 44.84 493 SER A C 1
ATOM 4010 O O . SER A 1 493 ? 36.713 -9.096 -27.420 1.00 44.84 493 SER A O 1
ATOM 4012 N N . ASN A 1 494 ? 35.135 -10.598 -26.860 1.00 44.41 494 ASN A N 1
ATOM 4013 C CA . ASN A 1 494 ? 35.193 -10.420 -25.403 1.00 44.41 494 ASN A CA 1
ATOM 4014 C C . ASN A 1 494 ? 35.354 -11.732 -24.603 1.00 44.41 494 ASN A C 1
ATOM 4016 O O . ASN A 1 494 ? 34.980 -11.776 -23.429 1.00 44.41 494 ASN A O 1
ATOM 4020 N N . GLN A 1 495 ? 35.907 -12.805 -25.175 1.00 43.66 495 GLN A N 1
ATOM 4021 C CA . GLN A 1 495 ? 36.463 -13.865 -24.323 1.00 43.66 495 GLN A CA 1
ATOM 4022 C C . GLN A 1 495 ? 37.814 -13.389 -23.773 1.00 43.66 495 GLN A C 1
ATOM 4024 O O . GLN A 1 495 ? 38.853 -13.562 -24.405 1.00 43.66 495 GLN A O 1
ATOM 4029 N N . GLU A 1 496 ? 37.793 -12.755 -22.594 1.00 49.47 496 GLU A N 1
ATOM 4030 C CA . GLU A 1 496 ? 38.993 -12.656 -21.756 1.00 49.47 496 GLU A CA 1
ATOM 4031 C C . GLU A 1 496 ? 39.510 -14.085 -21.543 1.00 49.47 496 GLU A C 1
ATOM 4033 O O . GLU A 1 496 ? 38.749 -14.969 -21.138 1.00 49.47 496 GLU A O 1
ATOM 4038 N N . THR A 1 497 ? 40.775 -14.339 -21.883 1.00 59.12 497 THR A N 1
ATOM 4039 C CA . THR A 1 497 ? 41.331 -15.692 -21.799 1.00 59.12 497 THR A CA 1
ATOM 4040 C C . THR A 1 497 ? 41.326 -16.178 -20.339 1.00 59.12 497 THR A C 1
ATOM 4042 O O . THR A 1 497 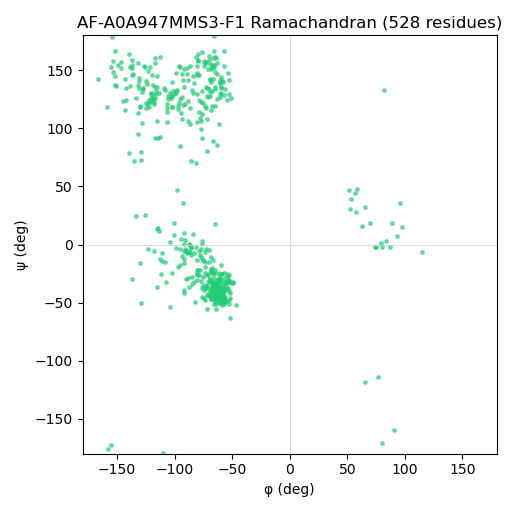? 41.323 -15.351 -19.415 1.00 59.12 497 THR A O 1
ATOM 4045 N N . PRO A 1 498 ? 41.318 -17.500 -20.081 1.00 56.06 498 PRO A N 1
ATOM 4046 C CA . PRO A 1 498 ? 41.353 -18.049 -18.722 1.00 56.06 498 PRO A CA 1
ATOM 4047 C C . PRO A 1 498 ? 42.456 -17.442 -17.842 1.00 56.06 498 PRO A C 1
ATOM 4049 O O . PRO A 1 498 ? 42.261 -17.258 -16.643 1.00 56.06 498 PRO A O 1
ATOM 4052 N N . GLU A 1 499 ? 43.582 -17.059 -18.440 1.00 68.00 499 GLU A N 1
ATOM 4053 C CA . GLU A 1 499 ? 44.707 -16.406 -17.773 1.00 68.00 499 GLU A CA 1
ATOM 4054 C C . GLU A 1 499 ? 44.339 -15.003 -17.266 1.00 68.00 499 GLU A C 1
ATOM 4056 O O . GLU A 1 499 ? 44.650 -14.659 -16.125 1.00 68.00 499 GLU A O 1
ATOM 4061 N N . VAL A 1 500 ? 43.626 -14.203 -18.066 1.00 67.81 500 VAL A N 1
ATOM 4062 C CA . VAL A 1 500 ? 43.160 -12.858 -17.677 1.00 67.81 500 VAL A CA 1
ATOM 4063 C C . VAL A 1 500 ? 42.119 -12.950 -16.561 1.00 67.81 500 VAL A C 1
ATOM 4065 O O . VAL A 1 500 ? 42.186 -12.209 -15.575 1.00 67.81 500 VAL A O 1
ATOM 4068 N N . LEU A 1 501 ? 41.195 -13.908 -16.671 1.00 65.94 501 LEU A N 1
ATOM 4069 C CA . LEU A 1 501 ? 40.197 -14.179 -15.635 1.00 65.94 501 LEU A CA 1
ATOM 4070 C C . LEU A 1 501 ? 40.851 -14.632 -14.324 1.00 65.94 501 LEU A C 1
ATOM 4072 O O . LEU A 1 501 ? 40.438 -14.192 -13.250 1.00 65.94 501 LEU A O 1
ATOM 4076 N N . PHE A 1 502 ? 41.896 -15.459 -14.398 1.00 66.75 502 PHE A N 1
ATOM 4077 C CA . PHE A 1 502 ? 42.641 -15.925 -13.230 1.00 66.75 502 PHE A CA 1
ATOM 4078 C C . PHE A 1 502 ? 43.395 -14.788 -12.528 1.00 66.75 502 PHE A C 1
ATOM 4080 O O . PHE A 1 502 ? 43.314 -14.664 -11.304 1.00 66.75 502 PHE A O 1
ATOM 4087 N N . VAL A 1 503 ? 44.053 -13.904 -13.285 1.00 79.31 503 VAL A N 1
ATOM 4088 C CA . VAL A 1 503 ? 44.728 -12.711 -12.738 1.00 79.31 503 VAL A CA 1
ATOM 4089 C C . VAL A 1 503 ? 43.729 -11.793 -12.028 1.00 79.31 503 VAL A C 1
ATOM 4091 O O . VAL A 1 503 ? 43.967 -11.345 -10.905 1.00 79.31 503 VAL A O 1
ATOM 4094 N N . ARG A 1 504 ? 42.569 -11.553 -12.642 1.00 71.38 504 ARG A N 1
ATOM 4095 C CA . ARG A 1 504 ? 41.508 -10.726 -12.054 1.00 71.38 504 ARG A CA 1
ATOM 4096 C C . ARG A 1 504 ? 40.876 -11.374 -10.819 1.00 71.38 504 ARG A C 1
ATOM 4098 O O . ARG A 1 504 ? 40.582 -10.676 -9.849 1.00 71.38 504 ARG A O 1
ATOM 4105 N N . TYR A 1 505 ? 40.704 -12.695 -10.821 1.00 74.00 505 TYR A N 1
ATOM 4106 C CA . TYR A 1 505 ? 40.253 -13.453 -9.653 1.00 74.00 505 TYR A CA 1
ATOM 4107 C C . TYR A 1 505 ? 41.234 -13.325 -8.478 1.00 74.00 505 TYR A C 1
ATOM 4109 O O . TYR A 1 505 ? 40.806 -13.069 -7.353 1.00 74.00 505 TYR A O 1
ATOM 4117 N N . GLN A 1 506 ? 42.542 -13.438 -8.731 1.00 81.25 506 GLN A N 1
ATOM 4118 C CA . GLN A 1 506 ? 43.566 -13.241 -7.702 1.00 81.25 506 GLN A CA 1
ATOM 4119 C C . GLN A 1 506 ? 43.548 -11.816 -7.137 1.00 81.25 506 GLN A C 1
ATOM 4121 O O . GLN A 1 506 ? 43.591 -11.649 -5.918 1.00 81.25 506 GLN A O 1
ATOM 4126 N N . ALA A 1 507 ? 43.404 -10.802 -7.996 1.00 80.44 507 ALA A N 1
ATOM 4127 C CA . ALA A 1 507 ? 43.298 -9.409 -7.565 1.00 80.44 507 ALA A CA 1
ATOM 4128 C C . ALA A 1 507 ? 42.089 -9.183 -6.636 1.00 80.44 507 ALA A C 1
ATOM 4130 O O . ALA A 1 507 ? 42.235 -8.606 -5.557 1.00 80.44 507 ALA A O 1
ATOM 4131 N N . LEU A 1 508 ? 40.918 -9.715 -7.005 1.00 75.12 508 LEU A N 1
ATOM 4132 C CA . LEU A 1 508 ? 39.702 -9.641 -6.185 1.00 75.12 508 LEU A CA 1
ATOM 4133 C C . LEU A 1 508 ? 39.851 -10.379 -4.844 1.00 75.12 508 LEU A C 1
ATOM 4135 O O . LEU A 1 508 ? 39.385 -9.886 -3.819 1.00 75.12 508 LEU A O 1
ATOM 4139 N N . GLN A 1 509 ? 40.521 -11.536 -4.815 1.00 81.81 509 GLN A N 1
ATOM 4140 C CA . GLN A 1 509 ? 40.797 -12.264 -3.568 1.00 81.81 509 GLN A CA 1
ATOM 4141 C C . GLN A 1 509 ? 41.691 -11.456 -2.617 1.00 81.81 509 GLN A C 1
ATOM 4143 O O . GLN A 1 509 ? 41.402 -11.375 -1.421 1.00 81.81 509 GLN A O 1
ATOM 4148 N N . SER A 1 510 ? 42.741 -10.813 -3.138 1.00 83.25 510 SER A N 1
ATOM 4149 C CA . SER A 1 510 ? 43.606 -9.937 -2.338 1.00 83.25 510 SER A CA 1
ATOM 4150 C C . SER A 1 510 ? 42.853 -8.723 -1.789 1.00 83.25 510 SER A C 1
ATOM 4152 O O . SER A 1 510 ? 43.034 -8.360 -0.625 1.00 83.25 510 SER A O 1
ATOM 4154 N N . GLU A 1 511 ? 41.963 -8.127 -2.582 1.00 82.62 511 GLU A N 1
ATOM 4155 C CA . GLU A 1 511 ? 41.145 -6.985 -2.164 1.00 82.62 511 GLU A CA 1
ATOM 4156 C C . GLU A 1 511 ? 40.150 -7.371 -1.056 1.00 82.62 511 GLU A C 1
ATOM 4158 O O . GLU A 1 511 ? 40.082 -6.705 -0.019 1.00 82.62 511 GLU A O 1
ATOM 4163 N N . ILE A 1 512 ? 39.463 -8.511 -1.201 1.00 76.94 512 ILE A N 1
ATOM 4164 C CA . ILE A 1 512 ? 38.581 -9.076 -0.165 1.00 76.94 512 ILE A CA 1
ATOM 4165 C C . ILE A 1 512 ? 39.352 -9.320 1.138 1.00 76.94 512 ILE A C 1
ATOM 4167 O O . ILE A 1 512 ? 38.843 -9.043 2.228 1.00 76.94 512 ILE A O 1
ATOM 4171 N N . GLN A 1 513 ? 40.577 -9.838 1.053 1.00 82.62 513 GLN A N 1
ATOM 4172 C CA . GLN A 1 513 ? 41.395 -10.116 2.231 1.00 82.62 513 GLN A CA 1
ATOM 4173 C C . GLN A 1 513 ? 41.841 -8.829 2.941 1.00 82.62 513 GLN A C 1
ATOM 4175 O O . GLN A 1 513 ? 41.788 -8.768 4.173 1.00 82.62 513 GLN A O 1
ATOM 4180 N N . SER A 1 514 ? 42.193 -7.791 2.179 1.00 83.38 514 SER A N 1
ATOM 4181 C CA . SER A 1 514 ? 42.496 -6.453 2.701 1.00 83.38 514 SER A CA 1
ATOM 4182 C C . SER A 1 514 ? 41.295 -5.846 3.439 1.00 83.38 514 SER A C 1
ATOM 4184 O O . SER A 1 514 ? 41.405 -5.481 4.612 1.00 83.38 514 SER A O 1
ATOM 4186 N N . LEU A 1 515 ? 40.115 -5.853 2.807 1.00 76.50 515 LEU A N 1
ATOM 4187 C CA . LEU A 1 515 ? 38.858 -5.370 3.393 1.00 76.50 515 LEU A CA 1
ATOM 4188 C C . LEU A 1 515 ? 38.488 -6.119 4.680 1.00 76.50 515 LEU A C 1
ATOM 4190 O O . LEU A 1 515 ? 38.102 -5.501 5.672 1.00 76.50 515 LEU A O 1
ATOM 4194 N N . ARG A 1 516 ? 38.654 -7.449 4.715 1.00 73.19 516 ARG A N 1
ATOM 4195 C CA . ARG A 1 516 ? 38.427 -8.242 5.939 1.00 73.19 516 ARG A CA 1
ATOM 4196 C C . ARG A 1 516 ? 39.400 -7.876 7.058 1.00 73.19 516 ARG A C 1
ATOM 4198 O O . ARG A 1 516 ? 39.002 -7.919 8.222 1.00 73.19 516 ARG A O 1
ATOM 4205 N N . SER A 1 517 ? 40.649 -7.538 6.735 1.00 80.00 517 SER A N 1
ATOM 4206 C CA . SER A 1 517 ? 41.627 -7.092 7.734 1.00 80.00 517 SER A CA 1
ATOM 4207 C C . SER A 1 517 ? 41.251 -5.730 8.309 1.00 80.00 517 SER A C 1
ATOM 4209 O O . SER A 1 517 ? 41.203 -5.589 9.528 1.00 80.00 517 SER A O 1
ATOM 4211 N N . GLN A 1 518 ? 40.896 -4.768 7.453 1.00 81.12 518 GLN A N 1
ATOM 4212 C CA . GLN A 1 518 ? 40.444 -3.439 7.877 1.00 81.12 518 GLN A CA 1
ATOM 4213 C C . GLN A 1 518 ? 39.219 -3.525 8.792 1.00 81.12 518 GLN A C 1
ATOM 4215 O O . GLN A 1 518 ? 39.235 -2.988 9.897 1.00 81.12 518 GLN A O 1
ATOM 4220 N N . LEU A 1 519 ? 38.206 -4.301 8.391 1.00 72.50 519 LEU A N 1
ATOM 4221 C CA . LEU A 1 519 ? 37.000 -4.516 9.192 1.00 72.50 519 LEU A CA 1
ATOM 4222 C C . LEU A 1 519 ? 37.327 -5.138 10.562 1.00 72.50 519 LEU A C 1
ATOM 4224 O O . LEU A 1 519 ? 36.751 -4.775 11.586 1.00 72.50 519 LEU A O 1
ATOM 4228 N N . ARG A 1 520 ? 38.273 -6.086 10.602 1.00 78.69 520 ARG A N 1
ATOM 4229 C CA . ARG A 1 520 ? 38.715 -6.729 11.847 1.00 78.69 520 ARG A CA 1
ATOM 4230 C C . ARG A 1 520 ? 39.412 -5.745 12.782 1.00 78.69 520 ARG A C 1
ATOM 4232 O O . ARG A 1 520 ? 39.238 -5.852 13.997 1.00 78.69 520 ARG A O 1
ATOM 4239 N N . ASP A 1 521 ? 40.209 -4.835 12.242 1.00 79.56 521 ASP A N 1
ATOM 4240 C CA . ASP A 1 521 ? 40.945 -3.859 13.038 1.00 79.56 521 ASP A CA 1
ATOM 4241 C C . ASP A 1 521 ? 40.029 -2.733 13.540 1.00 79.56 521 ASP A C 1
ATOM 4243 O O . ASP A 1 521 ? 40.107 -2.384 14.720 1.00 79.56 521 ASP A O 1
ATOM 4247 N N . GLU A 1 522 ? 39.057 -2.276 12.746 1.00 76.25 522 GLU A N 1
ATOM 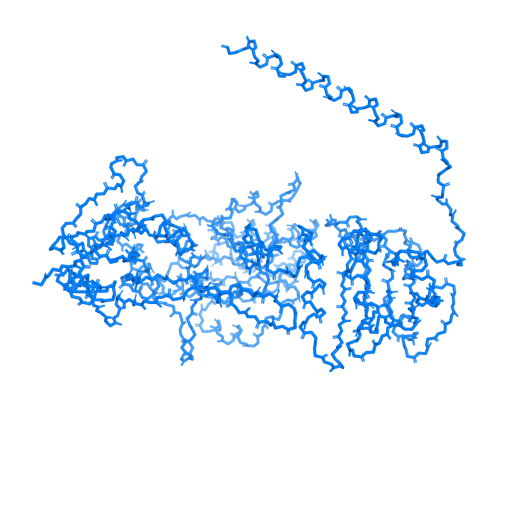4248 C CA . GLU A 1 522 ? 37.993 -1.375 13.220 1.00 76.25 522 GLU A CA 1
ATOM 4249 C C . GLU A 1 522 ? 37.200 -1.999 14.378 1.00 76.25 522 GLU A C 1
ATOM 4251 O O . GLU A 1 522 ? 37.061 -1.391 15.442 1.00 76.25 522 GLU A O 1
ATOM 4256 N N . LEU A 1 523 ? 36.783 -3.264 14.241 1.00 67.75 523 LEU A N 1
ATOM 4257 C CA . LEU A 1 523 ? 36.056 -3.987 15.291 1.00 67.75 523 LEU A CA 1
ATOM 4258 C C . LEU A 1 523 ? 36.875 -4.156 16.583 1.00 67.75 523 LEU A C 1
ATOM 4260 O O . LEU A 1 523 ? 36.326 -4.066 17.684 1.00 67.75 523 LEU A O 1
ATOM 4264 N N . LYS A 1 524 ? 38.194 -4.375 16.486 1.00 72.50 524 LYS A N 1
ATOM 4265 C CA . LYS A 1 524 ? 39.086 -4.400 17.662 1.00 72.50 524 LYS A CA 1
ATOM 4266 C C . LYS A 1 524 ? 39.209 -3.031 18.322 1.00 72.50 524 LYS A C 1
ATOM 4268 O O . LYS A 1 524 ? 39.349 -2.968 19.542 1.00 72.50 524 LYS A O 1
ATOM 4273 N N . THR A 1 525 ? 39.177 -1.964 17.532 1.00 70.06 525 THR A N 1
ATOM 4274 C CA . THR A 1 525 ? 39.290 -0.588 18.025 1.00 70.06 525 THR A CA 1
ATOM 4275 C C . THR A 1 525 ? 38.019 -0.191 18.777 1.00 70.06 525 THR A C 1
ATOM 4277 O O . THR A 1 525 ? 38.112 0.294 19.902 1.00 70.06 525 THR A O 1
ATOM 4280 N N . CYS A 1 526 ? 36.837 -0.538 18.254 1.00 58.72 526 CYS A N 1
ATOM 4281 C CA . CYS A 1 526 ? 35.560 -0.357 18.954 1.00 58.72 526 CYS A CA 1
ATOM 4282 C C . CYS A 1 526 ? 35.478 -1.149 20.269 1.00 58.72 526 CYS A C 1
ATOM 4284 O O . CYS A 1 526 ? 34.940 -0.648 21.250 1.00 58.72 526 CYS A O 1
ATOM 4286 N N . ARG A 1 527 ? 36.058 -2.355 20.331 1.00 50.34 527 ARG A N 1
ATOM 4287 C CA . ARG A 1 527 ? 36.069 -3.186 21.550 1.00 50.34 527 ARG A CA 1
ATOM 4288 C C . ARG A 1 527 ? 37.056 -2.706 22.628 1.00 50.34 527 ARG A C 1
ATOM 4290 O O . ARG A 1 527 ? 36.998 -3.194 23.746 1.00 50.34 527 ARG A O 1
ATOM 4297 N N . ARG A 1 528 ? 37.981 -1.795 22.304 1.00 51.84 528 ARG A N 1
ATOM 4298 C CA . ARG A 1 528 ? 38.886 -1.152 23.278 1.00 51.84 528 ARG A CA 1
ATOM 4299 C C . ARG A 1 528 ? 38.355 0.188 23.803 1.00 51.84 528 ARG A C 1
ATOM 4301 O O . ARG A 1 528 ? 38.954 0.738 24.718 1.00 51.84 528 ARG A O 1
ATOM 4308 N N . ALA A 1 529 ? 37.284 0.711 23.204 1.00 49.25 529 ALA A N 1
ATOM 4309 C CA . ALA A 1 529 ? 36.649 1.979 23.567 1.00 49.25 529 ALA A CA 1
ATOM 4310 C C . ALA A 1 529 ? 35.334 1.805 24.363 1.00 49.25 529 ALA A C 1
ATOM 4312 O O . ALA A 1 529 ? 34.691 2.800 24.689 1.00 49.25 529 ALA A O 1
ATOM 4313 N N . ALA A 1 530 ? 34.956 0.560 24.666 1.00 42.97 530 ALA A N 1
ATOM 4314 C CA . ALA A 1 530 ? 33.921 0.166 25.622 1.00 42.97 530 ALA A CA 1
ATOM 4315 C C . ALA A 1 530 ? 34.595 -0.592 26.768 1.00 42.97 530 ALA A C 1
ATOM 4317 O O . ALA A 1 530 ? 34.132 -0.437 27.918 1.00 42.97 530 ALA A O 1
#

Solvent-accessible surface area (backbone atoms only — not comparable to full-atom values): 29398 Å² total; per-residue (Å²): 130,69,59,69,81,38,50,43,66,48,26,40,66,72,36,46,52,51,22,43,47,75,28,64,46,47,68,86,73,22,42,39,70,66,45,64,82,46,88,24,54,72,30,41,60,86,94,45,79,45,62,42,78,51,55,59,41,49,30,40,35,22,82,40,93,91,40,61,42,34,38,36,21,71,38,29,41,82,46,59,47,62,71,28,36,67,63,30,48,55,51,24,64,75,64,68,36,45,33,34,27,6,25,19,53,77,37,32,31,37,36,46,69,73,62,90,70,81,84,48,63,48,82,34,51,47,93,61,43,75,30,62,62,56,54,48,52,53,51,32,63,74,70,69,57,47,78,73,52,48,61,41,69,68,47,70,76,80,72,91,81,77,78,74,72,74,54,67,68,41,44,47,46,32,51,54,52,51,51,40,45,75,74,65,47,46,48,34,23,38,35,40,25,82,92,76,48,62,69,62,37,51,48,46,39,50,46,34,36,36,75,60,62,78,31,56,36,32,38,40,35,36,51,92,87,54,78,84,38,72,62,58,51,65,75,30,64,86,58,60,46,46,79,44,44,57,73,75,34,44,51,98,48,77,90,44,28,53,61,72,79,48,61,49,76,57,40,46,29,38,39,30,48,57,57,61,72,56,48,85,66,43,45,49,50,57,44,49,55,47,66,53,33,56,85,18,29,37,37,35,30,24,61,59,87,45,86,50,99,86,65,29,53,42,77,72,24,40,74,60,78,36,76,47,44,61,46,78,75,68,50,61,96,66,50,37,73,31,35,46,84,75,58,45,56,91,52,63,73,60,51,48,52,55,49,51,65,64,72,49,48,79,76,30,72,51,78,46,83,42,51,51,68,62,31,61,37,65,68,46,42,26,53,53,41,51,50,42,39,58,49,16,25,44,49,35,39,38,41,47,53,54,21,65,53,35,91,81,36,75,67,38,38,32,39,41,33,34,32,31,72,41,52,33,65,43,30,35,38,34,52,54,74,70,59,92,96,51,90,63,32,31,87,92,50,62,81,57,79,76,74,46,51,62,57,60,58,37,68,81,59,82,64,77,52,86,48,23,49,78,45,53,38,68,61,28,56,75,50,68,45,40,65,70,71,76,67,90,73,55,80,80,88,74,74,70,50,72,67,56,51,48,54,52,50,53,52,51,52,52,51,53,52,50,52,53,49,52,55,52,51,52,55,53,52,57,66,73,76,110

Mean predicted aligned error: 16.05 Å

Secondary structure (DSSP, 8-state):
--GGGS-HHHHIIIIIHHHHHHTT--TTTTEEEEEE-S---EEEETTEEEE-PPPEEEEEEEEETTEEEEEEEE--TTS-TTTTHHHHHHHHHHHT-SEEEEESSSEEEEEESS-SSS--EEEEEGGGPPPHHHHHHHHHHHHT--HHHHHHHTPPPP--SS--PPPHHHHHHHHHHHHHHHTT--EEEEEE-TTS-HHHHHHHHHHHHHHTTS--SEEEEE-TTS---HHHHHHHTTTTEEEEEHHHH--SSGGG-GGGGS-TTS-SEEEETTTT---HHHHHHHHHHHHHTTTSEEEEEESS----SS--HHHHH-S-SEEE-HHHHH-STTGGGGS-GGG--S-HHHHHHHHHHHHPPTT-EEEEEEEHHHHH--THHHHHHHHHHHHEEEEEEEEPPTTTTTTT--S-EEEEEEEETS--SEEEEEEPPPPTT-SS-BTTB---GGGGHHHHHHHHS---BTTEEEEEHHHHHHTTT---PPPTTS--TT---HHHHHHHHHHHHHHHHHHHHHHHHHHHHHTT--